Protein AF-A0A952E3Y1-F1 (afdb_monomer_lite)

Sequence (530 aa):
MKLQNKFQYIAKPAKVFMAAFIILIAVSILQGICIGIVWTYTHTNRPRAGEKPEAELSQEEKRKERITRSTKEFLPDGTIHLISRLEHISGRINQEQIYDANDNLLWEGPSDKRPYEYLSWAKQFRRYRNGFTEEQMKDTRMITIHFSRNVRVPVQSDNKTKQIWRYHPGAKYFTGYNASGDKIGYGGSTGFADSKSKVKPFDEFRLFTAWCPKDSFSPILLWQTQRRIYQINFEKQNIETIFESTDTDIEKISLHAWRDLKPGEKEYIDHNKYRPLIHCQTEDGKNHLIFRESKQQLNLSVPHPSFTATKQDTYVRSFGSDSFMPKDIKLYNKWLEERRGKPRNLWTELYKADNQGNLDLLNRYDWTAPPLSGSMATGRDPRPAVKRYLSQFSPPLYDVIMRLLGRKILTSVYAYENRGDFFYGLLQMILEIRPYSGVINRIFSALMMVYVFWHGWPRRTSWAKFIFWLVFAGLFNIAGLLTYLALNHTAVIKCPACGKRRGLAQVDCVRCRGQLPAPERGKLDLIISA

Radius of gyration: 35.06 Å; chains: 1; bounding box: 75×59×106 Å

Structure (mmCIF, N/CA/C/O backbone):
data_AF-A0A952E3Y1-F1
#
_entry.id   AF-A0A952E3Y1-F1
#
loop_
_atom_site.group_PDB
_atom_site.id
_atom_site.type_symbol
_atom_site.label_atom_id
_atom_site.label_alt_id
_atom_site.label_comp_id
_atom_site.label_asym_id
_atom_site.label_entity_id
_atom_site.label_seq_id
_atom_site.pdbx_PDB_ins_code
_atom_site.Cartn_x
_atom_site.Cartn_y
_atom_site.Cartn_z
_atom_site.occupancy
_atom_site.B_iso_or_equiv
_atom_site.auth_seq_id
_atom_site.auth_comp_id
_atom_site.auth_asym_id
_atom_site.auth_atom_id
_atom_site.pdbx_PDB_model_num
ATOM 1 N N . MET A 1 1 ? -21.173 -41.557 -64.394 1.00 32.81 1 MET A N 1
ATOM 2 C CA . MET A 1 1 ? -21.071 -40.162 -63.908 1.00 32.81 1 MET A CA 1
ATOM 3 C C . MET A 1 1 ? -19.747 -40.016 -63.149 1.00 32.81 1 MET A C 1
ATOM 5 O O . MET A 1 1 ? -19.632 -40.527 -62.045 1.00 32.81 1 MET A O 1
ATOM 9 N N . LYS A 1 2 ? -18.695 -39.473 -63.783 1.00 29.66 2 LYS A N 1
ATOM 10 C CA . LYS A 1 2 ? -17.338 -39.373 -63.200 1.00 29.66 2 LYS A CA 1
ATOM 11 C C . LYS A 1 2 ? -17.226 -38.083 -62.377 1.00 29.66 2 LYS A C 1
ATOM 13 O O . LYS A 1 2 ? -17.327 -36.996 -62.938 1.00 29.66 2 LYS A O 1
ATOM 18 N N . LEU A 1 3 ? -17.022 -38.208 -61.064 1.00 31.50 3 LEU A N 1
ATOM 19 C CA . LEU A 1 3 ? -16.707 -37.096 -60.162 1.00 31.50 3 LEU A CA 1
ATOM 20 C C . LEU A 1 3 ? -15.400 -36.428 -60.620 1.00 31.50 3 LEU A C 1
ATOM 22 O O . LEU A 1 3 ? -14.316 -36.985 -60.468 1.00 31.50 3 LEU A O 1
ATOM 26 N N . GLN A 1 4 ? -15.508 -35.242 -61.220 1.00 37.28 4 GLN A N 1
ATOM 27 C CA . GLN A 1 4 ? -14.352 -34.419 -61.564 1.00 37.28 4 GLN A CA 1
ATOM 28 C C . GLN A 1 4 ? -13.599 -34.003 -60.291 1.00 37.28 4 GLN A C 1
ATOM 30 O O . GLN A 1 4 ? -14.199 -33.541 -59.319 1.00 37.28 4 GLN A O 1
ATOM 35 N N . ASN A 1 5 ? -12.273 -34.158 -60.344 1.00 41.50 5 ASN A N 1
ATOM 36 C CA . ASN A 1 5 ? -11.249 -33.819 -59.351 1.00 41.50 5 ASN A CA 1
ATOM 37 C C . ASN A 1 5 ? -11.354 -32.381 -58.785 1.00 41.50 5 ASN A C 1
ATOM 39 O O . ASN A 1 5 ? -10.517 -31.522 -59.061 1.00 41.50 5 ASN A O 1
ATOM 43 N N . LYS A 1 6 ? -12.337 -32.104 -57.919 1.00 35.78 6 LYS A N 1
ATOM 44 C CA . LYS A 1 6 ? -12.413 -30.840 -57.158 1.00 35.78 6 LYS A CA 1
ATOM 45 C C . LYS A 1 6 ? -11.284 -30.704 -56.121 1.00 35.78 6 LYS A C 1
ATOM 47 O O . LYS A 1 6 ? -10.910 -29.588 -55.770 1.00 35.78 6 LYS A O 1
ATOM 52 N N . PHE A 1 7 ? -10.671 -31.810 -55.690 1.00 36.28 7 PHE A N 1
ATOM 53 C CA . PHE A 1 7 ? -9.596 -31.807 -54.688 1.00 36.28 7 PHE A CA 1
ATOM 54 C C . PHE A 1 7 ? -8.254 -31.243 -55.193 1.00 36.28 7 PHE A C 1
ATOM 56 O O . PHE A 1 7 ? -7.515 -30.639 -54.415 1.00 36.28 7 PHE A O 1
ATOM 63 N N . GLN A 1 8 ? -7.945 -31.340 -56.493 1.00 30.91 8 GLN A N 1
ATOM 64 C CA . GLN A 1 8 ? -6.686 -30.803 -57.041 1.00 30.91 8 GLN A CA 1
ATOM 65 C C . GLN A 1 8 ? -6.638 -29.263 -57.068 1.00 30.91 8 GLN A C 1
ATOM 67 O O . GLN A 1 8 ? -5.555 -28.684 -56.960 1.00 30.91 8 GLN A O 1
ATOM 72 N N . TYR A 1 9 ? -7.792 -28.588 -57.140 1.00 39.97 9 TYR A N 1
ATOM 73 C CA . TYR A 1 9 ? -7.872 -27.121 -57.102 1.00 39.97 9 TYR A CA 1
ATOM 74 C C . TYR A 1 9 ? -7.775 -26.539 -55.683 1.00 39.97 9 TYR A C 1
ATOM 76 O O . TYR A 1 9 ? -7.357 -25.394 -55.527 1.00 39.97 9 TYR A O 1
ATOM 84 N N . ILE A 1 10 ? -8.090 -27.329 -54.650 1.00 37.03 10 ILE A N 1
ATOM 85 C CA . ILE A 1 10 ? -8.005 -26.925 -53.235 1.00 37.03 10 ILE A CA 1
ATOM 86 C C . ILE A 1 10 ? -6.591 -27.174 -52.674 1.00 37.03 10 ILE A C 1
ATOM 88 O O . ILE A 1 10 ? -6.094 -26.397 -51.859 1.00 37.03 10 ILE A O 1
ATOM 92 N N . ALA A 1 11 ? -5.888 -28.200 -53.165 1.00 36.31 11 ALA A N 1
ATOM 93 C CA . ALA A 1 11 ? -4.574 -28.599 -52.654 1.00 36.31 11 ALA A CA 1
ATOM 94 C C . ALA A 1 11 ? -3.467 -27.542 -52.849 1.00 36.31 11 ALA A C 1
ATOM 96 O O . ALA A 1 11 ? -2.607 -27.383 -51.985 1.00 36.31 11 ALA A O 1
ATOM 97 N N . LYS A 1 12 ? -3.469 -26.794 -53.961 1.00 44.44 12 LYS A N 1
ATOM 98 C CA . LYS A 1 12 ? -2.464 -25.742 -54.220 1.00 44.44 12 LYS A CA 1
ATOM 99 C C . LYS A 1 12 ? -2.589 -24.531 -53.277 1.00 44.44 12 LYS A C 1
ATOM 101 O O . LYS A 1 12 ? -1.580 -24.183 -52.664 1.00 44.44 12 LYS A O 1
ATOM 106 N N . PRO A 1 13 ? -3.764 -23.892 -53.110 1.00 43.31 13 PRO A N 1
ATOM 107 C CA . PRO A 1 13 ? -3.919 -22.805 -52.143 1.00 43.31 13 PRO A CA 1
ATOM 108 C C . PRO A 1 13 ? -3.745 -23.280 -50.695 1.00 43.31 13 PRO A C 1
ATOM 110 O O . PRO A 1 13 ? -3.149 -22.551 -49.911 1.00 43.31 13 PRO A O 1
ATOM 113 N N . ALA A 1 14 ? -4.152 -24.511 -50.357 1.00 42.97 14 ALA A N 1
ATOM 114 C CA . ALA A 1 14 ? -3.910 -25.087 -49.032 1.00 42.97 14 ALA A CA 1
ATOM 115 C C . ALA A 1 14 ? -2.411 -25.281 -48.739 1.00 42.97 14 ALA A C 1
ATOM 117 O O . ALA A 1 14 ? -1.955 -24.927 -47.659 1.00 42.97 14 ALA A O 1
ATOM 118 N N . LYS A 1 15 ? -1.615 -25.760 -49.707 1.00 49.03 15 LYS A N 1
ATOM 119 C CA . LYS A 1 15 ? -0.151 -25.860 -49.562 1.00 49.03 15 LYS A CA 1
ATOM 120 C C . LYS A 1 15 ? 0.514 -24.493 -49.399 1.00 49.03 15 LYS A C 1
ATOM 122 O O . LYS A 1 15 ? 1.382 -24.342 -48.549 1.00 49.03 15 LYS A O 1
ATOM 127 N N . VAL A 1 16 ? 0.087 -23.494 -50.174 1.00 51.81 16 VAL A N 1
ATOM 128 C CA . VAL A 1 16 ? 0.591 -22.113 -50.048 1.00 51.81 16 VAL A CA 1
ATOM 129 C C . VAL A 1 16 ? 0.220 -21.516 -48.689 1.00 51.81 16 VAL A C 1
ATOM 131 O O . VAL A 1 16 ? 1.054 -20.873 -48.060 1.00 51.81 16 VAL A O 1
ATOM 134 N N . PHE A 1 17 ? -1.000 -21.765 -48.212 1.00 50.50 17 PHE A N 1
ATOM 135 C CA . PHE A 1 17 ? -1.455 -21.333 -46.895 1.00 50.50 17 PHE A CA 1
ATOM 136 C C . PHE A 1 17 ? -0.672 -22.015 -45.767 1.00 50.50 17 PHE A C 1
ATOM 138 O O . PHE A 1 17 ? -0.192 -21.333 -44.871 1.00 50.50 17 PHE A O 1
ATOM 145 N N . MET A 1 18 ? -0.473 -23.334 -45.841 1.00 50.41 18 MET A N 1
ATOM 146 C CA . MET A 1 18 ? 0.305 -24.091 -44.856 1.00 50.41 18 MET A CA 1
ATOM 147 C C . MET A 1 18 ? 1.773 -23.658 -44.833 1.00 50.41 18 MET A C 1
ATOM 149 O O . MET A 1 18 ? 2.326 -23.464 -43.758 1.00 50.41 18 MET A O 1
ATOM 153 N N . ALA A 1 19 ? 2.393 -23.428 -45.993 1.00 54.03 19 ALA A N 1
ATOM 154 C CA . ALA A 1 19 ? 3.759 -22.912 -46.067 1.00 54.03 19 ALA A CA 1
ATOM 155 C C . ALA A 1 19 ? 3.865 -21.497 -45.473 1.00 54.03 19 ALA A C 1
ATOM 157 O O . ALA A 1 19 ? 4.760 -21.229 -44.676 1.00 54.03 19 ALA A O 1
ATOM 158 N N . ALA A 1 20 ? 2.920 -20.606 -45.794 1.00 52.78 20 ALA A N 1
ATOM 159 C CA . ALA A 1 20 ? 2.854 -19.271 -45.201 1.00 52.78 20 ALA A CA 1
ATOM 160 C C . ALA A 1 20 ? 2.641 -19.323 -43.678 1.00 52.78 20 ALA A C 1
ATOM 162 O O . ALA A 1 20 ? 3.261 -18.559 -42.944 1.00 52.78 20 ALA A O 1
ATOM 163 N N . PHE A 1 21 ? 1.803 -20.245 -43.199 1.00 53.06 21 PHE A N 1
ATOM 164 C CA . PHE A 1 21 ? 1.538 -20.460 -41.780 1.00 53.06 21 PHE A CA 1
ATOM 165 C C . PHE A 1 21 ? 2.774 -20.987 -41.038 1.00 53.06 21 PHE A C 1
ATOM 167 O O . PHE A 1 21 ? 3.118 -20.467 -39.981 1.00 53.06 21 PHE A O 1
ATOM 174 N N . ILE A 1 22 ? 3.497 -21.948 -41.620 1.00 61.97 22 ILE A N 1
ATOM 175 C CA . ILE A 1 22 ? 4.755 -22.473 -41.068 1.00 61.97 22 ILE A CA 1
ATOM 176 C C . ILE A 1 22 ? 5.827 -21.376 -41.017 1.00 61.97 22 ILE A C 1
ATOM 178 O O . ILE A 1 22 ? 6.503 -21.238 -40.001 1.00 61.97 22 ILE A O 1
ATOM 182 N N . ILE A 1 23 ? 5.951 -20.552 -42.064 1.00 59.72 23 ILE A N 1
ATOM 183 C CA . ILE A 1 23 ? 6.886 -19.416 -42.081 1.00 59.72 23 ILE A CA 1
ATOM 184 C C . ILE A 1 23 ? 6.504 -18.382 -41.013 1.00 59.72 23 ILE A C 1
ATOM 186 O O . ILE A 1 23 ? 7.373 -17.902 -40.290 1.00 59.72 23 ILE A O 1
ATOM 190 N N . LEU A 1 24 ? 5.214 -18.073 -40.854 1.00 55.72 24 LEU A N 1
ATOM 191 C CA . LEU A 1 24 ? 4.720 -17.191 -39.790 1.00 55.72 24 LEU A CA 1
ATOM 192 C C . LEU A 1 24 ? 5.044 -17.734 -38.392 1.00 55.72 24 LEU A C 1
ATOM 194 O O . LEU A 1 24 ? 5.486 -16.969 -37.533 1.00 55.72 24 LEU A O 1
ATOM 198 N N . ILE A 1 25 ? 4.880 -19.041 -38.169 1.00 59.97 25 ILE A N 1
ATOM 199 C CA . ILE A 1 25 ? 5.265 -19.700 -36.913 1.00 59.97 25 ILE A CA 1
ATOM 200 C C . ILE A 1 25 ? 6.778 -19.601 -36.700 1.00 59.97 25 ILE A C 1
ATOM 202 O O . ILE A 1 25 ? 7.209 -19.188 -35.627 1.00 59.97 25 ILE A O 1
ATOM 206 N N . ALA A 1 26 ? 7.587 -19.910 -37.715 1.00 59.50 26 ALA A N 1
ATOM 207 C CA . ALA A 1 26 ? 9.044 -19.860 -37.622 1.00 59.50 26 ALA A CA 1
ATOM 208 C C . ALA A 1 26 ? 9.554 -18.444 -37.304 1.00 59.50 26 ALA A C 1
ATOM 210 O O . ALA A 1 26 ? 10.384 -18.278 -36.414 1.00 59.50 26 ALA A O 1
ATOM 211 N N . VAL A 1 27 ? 9.006 -17.416 -37.961 1.00 59.88 27 VAL A N 1
ATOM 212 C CA . VAL A 1 27 ? 9.311 -16.004 -37.671 1.00 59.88 27 VAL A CA 1
ATOM 213 C C . VAL A 1 27 ? 8.878 -15.626 -36.252 1.00 59.88 27 VAL A C 1
ATOM 215 O O . VAL A 1 27 ? 9.610 -14.923 -35.556 1.00 59.88 27 VAL A O 1
ATOM 218 N N . SER A 1 28 ? 7.731 -16.125 -35.785 1.00 52.94 28 SER A N 1
ATOM 219 C CA . SER A 1 28 ? 7.245 -15.874 -34.422 1.00 52.94 28 SER A CA 1
ATOM 220 C C . SER A 1 28 ? 8.150 -16.510 -33.362 1.00 52.94 28 SER A C 1
ATOM 222 O O . SER A 1 28 ? 8.458 -15.865 -32.360 1.00 52.94 28 SER A O 1
ATOM 224 N N . ILE A 1 29 ? 8.628 -17.735 -33.602 1.00 58.44 29 ILE A N 1
ATOM 225 C CA . ILE A 1 29 ? 9.576 -18.439 -32.727 1.00 58.44 29 ILE A CA 1
ATOM 226 C C . ILE A 1 29 ? 10.927 -17.719 -32.715 1.00 58.44 29 ILE A C 1
ATOM 228 O O . ILE A 1 29 ? 11.433 -17.414 -31.639 1.00 58.44 29 ILE A O 1
ATOM 232 N N . LEU A 1 30 ? 11.486 -17.385 -33.883 1.00 56.06 30 LEU A N 1
ATOM 233 C CA . LEU A 1 30 ? 12.742 -16.631 -33.996 1.00 56.06 30 LEU A CA 1
ATOM 234 C C . LEU A 1 30 ? 12.661 -15.287 -33.275 1.00 56.06 30 LEU A C 1
ATOM 236 O O . LEU A 1 30 ? 13.584 -14.916 -32.559 1.00 56.06 30 LEU A O 1
ATOM 240 N N . GLN A 1 31 ? 11.539 -14.581 -33.395 1.00 55.44 31 GLN A N 1
ATOM 241 C CA . GLN A 1 31 ? 11.333 -13.335 -32.671 1.00 55.44 31 GLN A CA 1
ATOM 242 C C . GLN A 1 31 ? 11.194 -13.560 -31.162 1.00 55.44 31 GLN A C 1
ATOM 244 O O . GLN A 1 31 ? 11.751 -12.780 -30.394 1.00 55.44 31 GLN A O 1
ATOM 249 N N . GLY A 1 32 ? 10.511 -14.621 -30.725 1.00 49.38 32 GLY A N 1
ATOM 250 C CA . GLY A 1 32 ? 10.468 -15.031 -29.320 1.00 49.38 32 GLY A CA 1
ATOM 251 C C . GLY A 1 32 ? 11.861 -15.331 -28.764 1.00 49.38 32 GLY A C 1
ATOM 252 O O . GLY A 1 32 ? 12.193 -14.871 -27.676 1.00 49.38 32 GLY A O 1
ATOM 253 N N . ILE A 1 33 ? 12.708 -16.005 -29.545 1.00 54.97 33 ILE A N 1
ATOM 254 C CA . ILE A 1 33 ? 14.114 -16.269 -29.217 1.00 54.97 33 ILE A CA 1
ATOM 255 C C . ILE A 1 33 ? 14.912 -14.964 -29.177 1.00 54.97 33 ILE A C 1
ATOM 257 O O . ILE A 1 33 ? 15.629 -14.743 -28.214 1.00 54.97 33 ILE A O 1
ATOM 261 N N . CYS A 1 34 ? 14.768 -14.058 -30.148 1.00 51.66 34 CYS A N 1
ATOM 262 C CA . CYS A 1 34 ? 15.444 -12.758 -30.123 1.00 51.66 34 CYS A CA 1
ATOM 263 C C . CYS A 1 34 ? 14.997 -11.897 -28.935 1.00 51.66 34 CYS A C 1
ATOM 265 O O . CYS A 1 34 ? 15.836 -11.270 -28.297 1.00 51.66 34 CYS A O 1
ATOM 267 N N . ILE A 1 35 ? 13.702 -11.876 -28.602 1.00 51.56 35 ILE A N 1
ATOM 268 C CA . ILE A 1 35 ? 13.178 -11.204 -27.403 1.00 51.56 35 ILE A CA 1
ATOM 269 C C . ILE A 1 35 ? 13.738 -11.869 -26.150 1.00 51.56 35 ILE A C 1
ATOM 271 O O . ILE A 1 35 ? 14.135 -11.157 -25.236 1.00 51.56 35 ILE A O 1
ATOM 275 N N . GLY A 1 36 ? 13.802 -13.201 -26.125 1.00 43.88 36 GLY A N 1
ATOM 276 C CA . GLY A 1 36 ? 14.427 -13.990 -25.072 1.00 43.88 36 GLY A CA 1
ATOM 277 C C . GLY A 1 36 ? 15.885 -13.596 -24.889 1.00 43.88 36 GLY A C 1
ATOM 278 O O . GLY A 1 36 ? 16.229 -13.111 -23.829 1.00 43.88 36 GLY A O 1
ATOM 279 N N . ILE A 1 37 ? 16.708 -13.670 -25.935 1.00 51.84 37 ILE A N 1
ATOM 280 C CA . ILE A 1 37 ? 18.127 -13.289 -25.933 1.00 51.84 37 ILE A CA 1
ATOM 281 C C . ILE A 1 37 ? 18.306 -11.829 -25.524 1.00 51.84 37 ILE A C 1
ATOM 283 O O . ILE A 1 37 ? 19.145 -11.549 -24.679 1.00 51.84 37 ILE A O 1
ATOM 287 N N . VAL A 1 38 ? 17.519 -10.893 -26.066 1.00 49.69 38 VAL A N 1
ATOM 288 C CA . VAL A 1 38 ? 17.565 -9.478 -25.664 1.00 49.69 38 VAL A CA 1
ATOM 289 C C . VAL A 1 38 ? 17.161 -9.332 -24.206 1.00 49.69 38 VAL A C 1
ATOM 291 O O . VAL A 1 38 ? 17.792 -8.569 -23.487 1.00 49.69 38 VAL A O 1
ATOM 294 N N . TRP A 1 39 ? 16.149 -10.050 -23.729 1.00 43.59 39 TRP A N 1
ATOM 295 C CA . TRP A 1 39 ? 15.737 -10.025 -22.331 1.00 43.59 39 TRP A CA 1
ATOM 296 C C . TRP A 1 39 ? 16.818 -10.612 -21.427 1.00 43.59 39 TRP A C 1
ATOM 298 O O . TRP A 1 39 ? 17.201 -9.963 -20.469 1.00 43.59 39 TRP A O 1
ATOM 308 N N . THR A 1 40 ? 17.405 -11.750 -21.772 1.00 43.97 40 THR A N 1
ATOM 309 C CA . THR A 1 40 ? 18.528 -12.369 -21.066 1.00 43.97 40 THR A CA 1
ATOM 310 C C . THR A 1 40 ? 19.754 -11.434 -21.078 1.00 43.97 40 THR A C 1
ATOM 312 O O . THR A 1 40 ? 20.343 -11.142 -20.040 1.00 43.97 40 THR A O 1
ATOM 315 N N . TYR A 1 41 ? 20.098 -10.807 -22.201 1.00 44.16 41 TYR A N 1
ATOM 316 C CA . TYR A 1 41 ? 21.191 -9.828 -22.237 1.00 44.16 41 TYR A CA 1
ATOM 317 C C . TYR A 1 41 ? 20.873 -8.533 -21.475 1.00 44.16 41 TYR A C 1
ATOM 319 O O . TYR A 1 41 ? 21.760 -7.936 -20.874 1.00 44.16 41 TYR A O 1
ATOM 327 N N . THR A 1 42 ? 19.611 -8.099 -21.452 1.00 43.84 42 THR A N 1
ATOM 328 C CA . THR A 1 42 ? 19.187 -6.862 -20.773 1.00 43.84 42 THR A CA 1
ATOM 329 C C . THR A 1 42 ? 18.713 -7.060 -19.332 1.00 43.84 42 THR A C 1
ATOM 331 O O . THR A 1 42 ? 18.502 -6.062 -18.654 1.00 43.84 42 THR A O 1
ATOM 334 N N . HIS A 1 43 ? 18.508 -8.281 -18.842 1.00 39.12 43 HIS A N 1
ATOM 335 C CA . HIS A 1 43 ? 18.096 -8.570 -17.459 1.00 39.12 43 HIS A CA 1
ATOM 336 C C . HIS A 1 43 ? 19.090 -9.468 -16.725 1.00 39.12 43 HIS A C 1
ATOM 338 O O . HIS A 1 43 ? 19.393 -9.166 -15.579 1.00 39.12 43 HIS A O 1
ATOM 344 N N . THR A 1 44 ? 19.618 -10.525 -17.351 1.00 36.97 44 THR A N 1
ATOM 345 C CA . THR A 1 44 ? 20.605 -11.418 -16.706 1.00 36.97 44 THR A CA 1
ATOM 346 C C . THR A 1 44 ? 22.055 -10.958 -16.877 1.00 36.97 44 THR A C 1
ATOM 348 O O . THR A 1 44 ? 22.848 -11.213 -15.985 1.00 36.97 44 THR A O 1
ATOM 351 N N . ASN A 1 45 ? 22.393 -10.206 -17.937 1.00 34.81 45 ASN A N 1
ATOM 352 C CA . ASN A 1 45 ? 23.736 -9.624 -18.139 1.00 34.81 45 ASN A CA 1
ATOM 353 C C . ASN A 1 45 ? 23.792 -8.102 -17.946 1.00 34.81 45 ASN A C 1
ATOM 355 O O . ASN A 1 45 ? 24.720 -7.455 -18.425 1.00 34.81 45 ASN A O 1
ATOM 359 N N . ARG A 1 46 ? 22.823 -7.498 -17.247 1.00 35.81 46 ARG A N 1
ATOM 360 C CA . ARG A 1 46 ? 23.031 -6.148 -16.717 1.00 35.81 46 ARG A CA 1
ATOM 361 C C . ARG A 1 46 ? 23.811 -6.274 -15.403 1.00 35.81 46 ARG A C 1
ATOM 363 O O . ARG A 1 46 ? 23.166 -6.535 -14.388 1.00 35.81 46 ARG A O 1
ATOM 370 N N . PRO A 1 47 ? 25.122 -5.955 -15.338 1.00 36.09 47 PRO A N 1
ATOM 371 C CA . PRO A 1 47 ? 25.530 -5.148 -14.199 1.00 36.09 47 PRO A CA 1
ATOM 372 C C . PRO A 1 47 ? 24.583 -3.944 -14.220 1.00 36.09 47 PRO A C 1
ATOM 374 O O . PRO A 1 47 ? 24.333 -3.373 -15.291 1.00 36.09 47 PRO A O 1
ATOM 377 N N . ARG A 1 48 ? 23.920 -3.635 -13.100 1.00 42.41 48 ARG A N 1
ATOM 378 C CA . ARG A 1 48 ? 23.040 -2.460 -13.020 1.00 42.41 48 ARG A CA 1
ATOM 379 C C . ARG A 1 48 ? 23.816 -1.295 -13.628 1.00 42.41 48 ARG A C 1
ATOM 381 O O . ARG A 1 48 ? 24.877 -0.969 -13.128 1.00 42.41 48 ARG A O 1
ATOM 388 N N . ALA A 1 49 ? 23.367 -0.751 -14.760 1.00 33.41 49 ALA A N 1
ATOM 389 C CA . ALA A 1 49 ? 24.187 0.164 -15.553 1.00 33.41 49 ALA A CA 1
ATOM 390 C C . ALA A 1 49 ? 24.658 1.352 -14.687 1.00 33.41 49 ALA A C 1
ATOM 392 O O . ALA A 1 49 ? 23.837 2.197 -14.317 1.00 33.41 49 ALA A O 1
ATOM 393 N N . GLY A 1 50 ? 25.952 1.366 -14.344 1.00 41.00 50 GLY A N 1
ATOM 394 C CA . GLY A 1 50 ? 26.585 2.313 -13.418 1.00 41.00 50 GLY A CA 1
ATOM 395 C C . GLY A 1 50 ? 27.121 1.718 -12.104 1.00 41.00 50 GLY A C 1
ATOM 396 O O . GLY A 1 50 ? 27.861 2.406 -11.413 1.00 41.00 50 GLY A O 1
ATOM 397 N N . GLU A 1 51 ? 26.802 0.470 -11.756 1.00 40.41 51 GLU A N 1
ATOM 398 C CA . GLU A 1 51 ? 27.500 -0.262 -10.696 1.00 40.41 51 GLU A CA 1
ATOM 399 C C . GLU A 1 51 ? 28.804 -0.793 -11.284 1.00 40.41 51 GLU A C 1
ATOM 401 O O . GLU A 1 51 ? 28.810 -1.744 -12.071 1.00 40.41 51 GLU A O 1
ATOM 406 N N . LYS A 1 52 ? 29.917 -0.150 -10.917 1.00 42.91 52 LY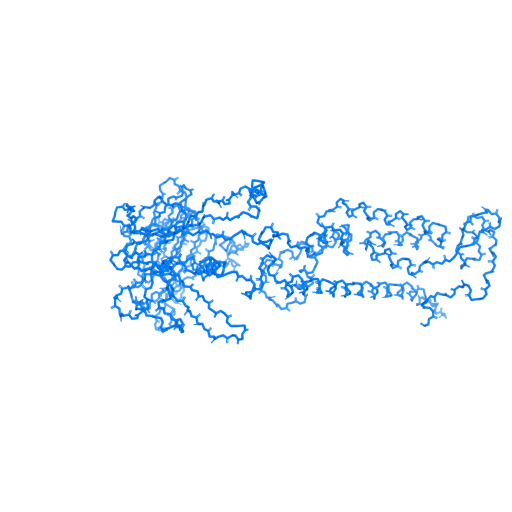S A N 1
ATOM 407 C CA . LYS A 1 52 ? 31.210 -0.830 -10.928 1.00 42.91 52 LYS A CA 1
ATOM 408 C C . LYS A 1 52 ? 31.030 -2.162 -10.178 1.00 42.91 52 LYS A C 1
ATOM 410 O O . LYS A 1 52 ? 30.307 -2.168 -9.175 1.00 42.91 52 LYS A O 1
ATOM 415 N N . PRO A 1 53 ? 31.630 -3.279 -10.628 1.00 48.84 53 PRO A N 1
ATOM 416 C CA . PRO A 1 53 ? 31.705 -4.493 -9.822 1.00 48.84 53 PRO A CA 1
ATOM 417 C C . PRO A 1 53 ? 32.073 -4.116 -8.385 1.00 48.84 53 PRO A C 1
ATOM 419 O O . PRO A 1 53 ? 32.889 -3.222 -8.186 1.00 48.84 53 PRO A O 1
ATOM 422 N N . GLU A 1 54 ? 31.511 -4.774 -7.374 1.00 49.69 54 GLU A N 1
ATOM 423 C CA . GLU A 1 54 ? 31.798 -4.459 -5.963 1.00 49.69 54 GLU A CA 1
ATOM 424 C C . GLU A 1 54 ? 33.315 -4.494 -5.651 1.00 49.69 54 GLU A C 1
ATOM 426 O O . GLU A 1 54 ? 33.788 -3.878 -4.702 1.00 49.69 54 GLU A O 1
ATOM 431 N N . ALA A 1 55 ? 34.112 -5.152 -6.497 1.00 51.81 55 ALA A N 1
ATOM 432 C CA . ALA A 1 55 ? 35.573 -5.135 -6.484 1.00 51.81 55 ALA A CA 1
ATOM 433 C C . ALA A 1 55 ? 36.229 -3.785 -6.875 1.00 51.81 55 ALA A C 1
ATOM 435 O O . ALA A 1 55 ? 37.343 -3.515 -6.443 1.00 51.81 55 ALA A O 1
ATOM 436 N N . GLU A 1 56 ? 35.557 -2.930 -7.648 1.00 58.41 56 GLU A N 1
ATOM 437 C CA . GLU A 1 56 ? 36.078 -1.680 -8.233 1.00 58.41 56 GLU A CA 1
ATOM 438 C C . GLU A 1 56 ? 35.584 -0.398 -7.528 1.00 58.41 56 GLU A C 1
ATOM 440 O O . GLU A 1 56 ? 36.003 0.712 -7.873 1.00 58.41 56 GLU A O 1
ATOM 445 N N . LEU A 1 57 ? 34.680 -0.523 -6.552 1.00 64.06 57 LEU A N 1
ATOM 446 C CA . LEU A 1 57 ? 34.209 0.611 -5.755 1.00 64.06 57 LEU A CA 1
ATOM 447 C C . LEU A 1 57 ? 35.262 1.012 -4.717 1.00 64.06 57 LEU A C 1
ATOM 449 O O . LEU A 1 57 ? 35.802 0.158 -4.005 1.00 64.06 57 LEU A O 1
ATOM 453 N N . SER A 1 58 ? 35.509 2.316 -4.576 1.00 78.62 58 SER A N 1
ATOM 454 C CA . SER A 1 58 ? 36.308 2.827 -3.458 1.00 78.62 58 SER A CA 1
ATOM 455 C C . SER A 1 58 ? 35.637 2.481 -2.121 1.00 78.62 58 SER A C 1
ATOM 457 O O . SER A 1 58 ? 34.428 2.238 -2.056 1.00 78.62 58 SER A O 1
ATOM 459 N N . GLN A 1 59 ? 36.392 2.472 -1.019 1.00 81.50 59 GLN A N 1
ATOM 460 C CA . GLN A 1 59 ? 35.807 2.228 0.309 1.00 81.50 59 GLN A CA 1
ATOM 461 C C . GLN A 1 59 ? 34.687 3.228 0.642 1.00 81.50 59 GLN A C 1
ATOM 463 O O . GLN A 1 59 ? 33.680 2.856 1.243 1.00 81.50 59 GLN A O 1
ATOM 468 N N . GLU A 1 60 ? 34.823 4.479 0.198 1.00 82.25 60 GLU A N 1
ATOM 469 C CA . GLU A 1 60 ? 33.807 5.513 0.384 1.00 82.25 60 GLU A CA 1
ATOM 470 C C . GLU A 1 60 ? 32.555 5.263 -0.475 1.00 82.25 60 GLU A C 1
ATOM 472 O O . GLU A 1 60 ? 31.432 5.455 -0.008 1.00 82.25 60 GLU A O 1
ATOM 477 N N . GLU A 1 61 ? 32.722 4.787 -1.713 1.00 79.19 61 GLU A N 1
ATOM 478 C CA . GLU A 1 61 ? 31.605 4.405 -2.585 1.00 79.19 61 GLU A CA 1
ATOM 479 C C . GLU A 1 61 ? 30.837 3.208 -2.002 1.00 79.19 61 GLU A C 1
ATOM 481 O O . GLU A 1 61 ? 29.610 3.266 -1.896 1.00 79.19 61 GLU A O 1
ATOM 486 N N . LYS A 1 62 ? 31.549 2.177 -1.519 1.00 78.56 62 LYS A N 1
ATOM 487 C CA . LYS A 1 62 ? 30.953 1.024 -0.815 1.00 78.56 62 LYS A CA 1
ATOM 488 C C . LYS A 1 62 ? 30.172 1.455 0.418 1.00 78.56 62 LYS A C 1
ATOM 490 O O . LYS A 1 62 ? 29.056 0.989 0.646 1.00 78.56 62 LYS A O 1
ATOM 495 N N . ARG A 1 63 ? 30.742 2.375 1.202 1.00 84.19 63 ARG A N 1
ATOM 496 C CA . ARG A 1 63 ? 30.090 2.966 2.374 1.00 84.19 63 ARG A CA 1
ATOM 497 C C . ARG A 1 63 ? 28.790 3.677 1.993 1.00 84.19 63 ARG A C 1
ATOM 499 O O . ARG A 1 63 ? 27.740 3.358 2.546 1.00 84.19 63 ARG A O 1
ATOM 506 N N . LYS A 1 64 ? 28.823 4.592 1.019 1.00 84.06 64 LYS A N 1
ATOM 507 C CA . LYS A 1 64 ? 27.628 5.327 0.555 1.00 84.06 64 LYS A CA 1
ATOM 508 C C . LYS A 1 64 ? 26.555 4.392 0.006 1.00 84.06 64 LYS A C 1
ATOM 510 O O . LYS A 1 64 ? 25.363 4.598 0.254 1.00 84.06 64 LYS A O 1
ATOM 515 N N . GLU A 1 65 ? 26.958 3.359 -0.723 1.00 80.06 65 GLU A N 1
ATOM 516 C CA . GLU A 1 65 ? 26.042 2.365 -1.263 1.00 80.06 65 GLU A CA 1
ATOM 517 C C . GLU A 1 65 ? 25.396 1.516 -0.165 1.00 80.06 65 GLU A C 1
ATOM 519 O O . GLU A 1 65 ? 24.169 1.374 -0.159 1.00 80.06 65 GLU A O 1
ATOM 524 N N . ARG A 1 66 ? 26.176 1.035 0.812 1.00 84.06 66 ARG A N 1
ATOM 525 C CA . ARG A 1 66 ? 25.646 0.337 1.990 1.00 84.06 66 ARG A CA 1
ATOM 526 C C . ARG A 1 66 ? 24.659 1.216 2.744 1.00 84.06 66 ARG A C 1
ATOM 528 O O . ARG A 1 66 ? 23.533 0.777 2.973 1.00 84.06 66 ARG A O 1
ATOM 535 N N . ILE A 1 67 ? 25.033 2.451 3.090 1.00 88.12 67 ILE A N 1
ATOM 536 C CA . ILE A 1 67 ? 24.144 3.391 3.794 1.00 88.12 67 ILE A CA 1
ATOM 537 C C . ILE A 1 67 ? 22.858 3.580 2.991 1.00 88.12 67 ILE A C 1
ATOM 539 O O . ILE A 1 67 ? 21.763 3.502 3.543 1.00 88.12 67 ILE A O 1
ATOM 543 N N . THR A 1 68 ? 22.952 3.758 1.672 1.00 85.19 68 THR A N 1
ATOM 544 C CA . THR A 1 68 ? 21.783 3.943 0.801 1.00 85.19 68 THR A CA 1
ATOM 545 C C . THR A 1 68 ? 20.863 2.722 0.800 1.00 85.19 68 THR A C 1
ATOM 547 O O . THR A 1 68 ? 19.650 2.888 0.943 1.00 85.19 68 THR A O 1
ATOM 550 N N . ARG A 1 69 ? 21.422 1.515 0.668 1.00 81.44 69 ARG A N 1
ATOM 551 C CA . ARG A 1 69 ? 20.679 0.245 0.605 1.00 81.44 69 ARG A CA 1
ATOM 552 C C . ARG A 1 69 ? 20.164 -0.226 1.966 1.00 81.44 69 ARG A C 1
ATOM 554 O O . ARG A 1 69 ? 19.197 -0.981 2.015 1.00 81.44 69 ARG A O 1
ATOM 561 N N . SER A 1 70 ? 20.778 0.230 3.054 1.00 86.44 70 SER A N 1
ATOM 562 C CA . SER A 1 70 ? 20.376 -0.135 4.409 1.00 86.44 70 SER A CA 1
ATOM 563 C C . SER A 1 70 ? 18.987 0.402 4.736 1.00 86.44 70 SER A C 1
ATOM 565 O O . SER A 1 70 ? 18.624 1.531 4.378 1.00 86.44 70 SER A O 1
ATOM 567 N N . THR A 1 71 ? 18.215 -0.401 5.461 1.00 89.19 71 THR A N 1
ATOM 568 C CA . THR A 1 71 ? 16.976 0.059 6.087 1.00 89.19 71 THR A CA 1
ATOM 569 C C . THR A 1 71 ? 17.346 0.924 7.283 1.00 89.19 71 THR A C 1
ATOM 571 O O . THR A 1 71 ? 18.189 0.542 8.085 1.00 89.19 71 THR A O 1
ATOM 574 N N . LYS A 1 72 ? 16.727 2.097 7.391 1.00 92.00 72 LYS A N 1
ATOM 575 C CA . LYS A 1 72 ? 16.916 3.001 8.525 1.00 92.00 72 LYS A CA 1
ATOM 576 C C . LYS A 1 72 ? 15.850 2.659 9.548 1.00 92.00 72 LYS A C 1
ATOM 578 O O . LYS A 1 72 ? 14.674 2.889 9.257 1.00 92.00 72 LYS A O 1
ATOM 583 N N . GLU A 1 73 ? 16.233 2.063 10.666 1.00 91.12 73 GLU A N 1
ATOM 584 C CA . GLU A 1 73 ? 15.309 1.710 11.743 1.00 91.12 73 GLU A CA 1
ATOM 585 C C . GLU A 1 73 ? 15.642 2.497 13.004 1.00 91.12 73 GLU A C 1
ATOM 587 O O . GLU A 1 73 ? 16.804 2.797 13.268 1.00 91.12 73 GLU A O 1
ATOM 592 N N . PHE A 1 74 ? 14.608 2.829 13.772 1.00 91.50 74 PHE A N 1
ATOM 593 C CA . PHE A 1 74 ? 14.752 3.597 15.001 1.00 91.50 74 PHE A CA 1
ATOM 594 C C . PHE A 1 74 ? 14.407 2.760 16.226 1.00 91.50 74 PHE A C 1
ATOM 596 O O . PHE A 1 74 ? 13.499 1.925 16.184 1.00 91.50 74 PHE A O 1
ATOM 603 N N . LEU A 1 75 ? 15.115 3.020 17.315 1.00 90.81 75 LEU A N 1
ATOM 604 C CA . LEU A 1 75 ? 14.753 2.607 18.660 1.00 90.81 75 LEU A CA 1
ATOM 605 C C . LEU A 1 75 ? 13.807 3.648 19.302 1.00 90.81 75 LEU A C 1
ATOM 607 O O . LEU A 1 75 ? 13.717 4.782 18.818 1.00 90.81 75 LEU A O 1
ATOM 611 N N . PRO A 1 76 ? 13.066 3.285 20.367 1.00 87.00 76 PRO A N 1
ATOM 612 C CA . PRO A 1 76 ? 12.130 4.200 21.035 1.00 87.00 76 PRO A CA 1
ATOM 613 C C . PRO A 1 76 ? 12.758 5.475 21.624 1.00 87.00 76 PRO A C 1
ATOM 615 O O . PRO A 1 76 ? 12.062 6.474 21.799 1.00 87.00 76 PRO A O 1
ATOM 618 N N . ASP A 1 77 ? 14.056 5.446 21.924 1.00 89.62 77 ASP A N 1
ATOM 619 C CA . ASP A 1 77 ? 14.851 6.567 22.439 1.00 89.62 77 ASP A CA 1
ATOM 620 C C . ASP A 1 77 ? 15.295 7.546 21.338 1.00 89.62 77 ASP A C 1
ATOM 622 O O . ASP A 1 77 ? 15.874 8.586 21.634 1.00 89.62 77 ASP A O 1
ATOM 626 N N . GLY A 1 78 ? 15.019 7.239 20.066 1.00 90.62 78 GLY A N 1
ATOM 627 C CA . GLY A 1 78 ? 15.464 8.046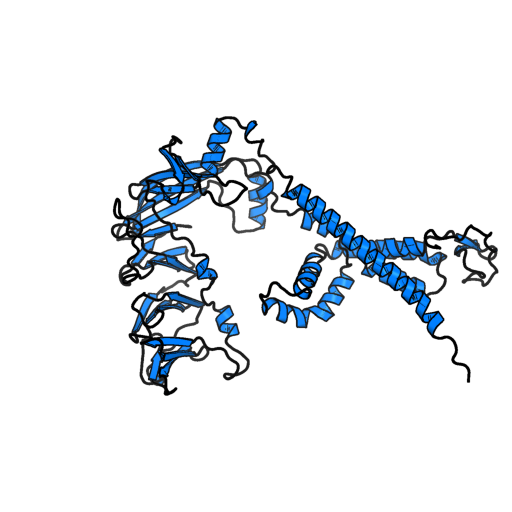 18.934 1.00 90.62 78 GLY A CA 1
ATOM 628 C C . GLY A 1 78 ? 16.764 7.565 18.289 1.00 90.62 78 GLY A C 1
ATOM 629 O O . GLY A 1 78 ? 17.136 8.082 17.233 1.00 90.62 78 GLY A O 1
ATOM 630 N N . THR A 1 79 ? 17.442 6.562 18.853 1.00 94.25 79 THR A N 1
ATOM 631 C CA . THR A 1 79 ? 18.665 6.002 18.268 1.00 94.25 79 THR A CA 1
ATOM 632 C C . THR A 1 79 ? 18.364 5.373 16.908 1.00 94.25 79 THR A C 1
ATOM 634 O O . THR A 1 79 ? 17.397 4.623 16.754 1.00 94.25 79 THR A O 1
ATOM 637 N N . ILE A 1 80 ? 19.190 5.673 15.902 1.00 94.38 80 ILE A N 1
ATOM 638 C CA . ILE A 1 80 ? 19.049 5.135 14.547 1.00 94.38 80 ILE A CA 1
ATOM 639 C C . ILE A 1 80 ? 20.094 4.055 14.278 1.00 94.38 80 ILE A C 1
ATOM 641 O O . ILE A 1 80 ? 21.288 4.267 14.484 1.00 94.38 80 ILE A O 1
ATOM 645 N N . HIS A 1 81 ? 19.640 2.921 13.747 1.00 95.12 81 HIS A N 1
ATOM 646 C CA . HIS A 1 81 ? 20.509 1.886 13.204 1.00 95.12 81 HIS A CA 1
ATOM 647 C C . HIS A 1 81 ? 20.277 1.703 11.700 1.00 95.12 81 HIS A C 1
ATOM 649 O O . HIS A 1 81 ? 19.149 1.770 11.195 1.00 95.12 81 HIS A O 1
ATOM 655 N N . LEU A 1 82 ? 21.362 1.427 10.982 1.00 94.06 82 LEU A N 1
ATOM 656 C CA . LEU A 1 82 ? 21.364 1.095 9.564 1.00 94.06 82 LEU A CA 1
ATOM 657 C C . LEU A 1 82 ? 21.443 -0.426 9.425 1.00 94.06 82 LEU A C 1
ATOM 659 O O . LEU A 1 82 ? 22.449 -1.039 9.771 1.00 94.06 82 LEU A O 1
ATOM 663 N N . ILE A 1 83 ? 20.372 -1.043 8.931 1.00 90.12 83 ILE A N 1
ATOM 664 C CA . ILE A 1 83 ? 20.282 -2.496 8.772 1.00 90.12 83 ILE A CA 1
ATOM 665 C C . ILE A 1 83 ? 20.526 -2.863 7.311 1.00 90.12 83 ILE A C 1
ATOM 667 O O . ILE A 1 83 ? 19.680 -2.607 6.446 1.00 90.12 83 ILE A O 1
ATOM 671 N N . SER A 1 84 ? 21.663 -3.495 7.045 1.00 87.69 84 SER A N 1
ATOM 672 C CA . SER A 1 84 ? 21.994 -4.092 5.753 1.00 87.69 84 SER A CA 1
ATOM 673 C C . SER A 1 84 ? 21.580 -5.563 5.748 1.00 87.69 84 SER A C 1
ATOM 675 O O . SER A 1 84 ? 21.929 -6.313 6.657 1.00 87.69 84 SER A O 1
ATOM 677 N N . ARG A 1 85 ? 20.824 -5.986 4.731 1.00 81.81 85 ARG A N 1
ATOM 678 C CA . ARG A 1 85 ? 20.437 -7.391 4.538 1.00 81.81 85 ARG A CA 1
ATOM 679 C C . ARG A 1 85 ? 21.342 -8.033 3.505 1.00 81.81 85 ARG A C 1
ATOM 681 O O . ARG A 1 85 ? 21.427 -7.542 2.381 1.00 81.81 85 ARG A O 1
ATOM 688 N N . LEU A 1 86 ? 21.965 -9.143 3.880 1.00 70.75 86 LEU A N 1
ATOM 689 C CA . LEU A 1 86 ? 22.790 -9.941 2.986 1.00 70.75 86 LEU A CA 1
ATOM 690 C C . LEU A 1 86 ? 21.893 -11.001 2.334 1.00 70.75 86 LEU A C 1
ATOM 692 O O . LEU A 1 86 ? 21.546 -12.008 2.948 1.00 70.75 86 LEU A O 1
ATOM 696 N N . GLU A 1 87 ? 21.456 -10.754 1.098 1.00 57.28 87 GLU A N 1
ATOM 697 C CA . GLU A 1 87 ? 20.727 -11.755 0.311 1.00 57.28 87 GLU A CA 1
ATOM 698 C C . GLU A 1 87 ? 21.727 -12.710 -0.358 1.00 57.28 87 GLU A C 1
ATOM 700 O O . GLU A 1 87 ? 22.374 -12.355 -1.342 1.00 57.28 87 GLU A O 1
ATOM 705 N N . HIS A 1 88 ? 21.842 -13.944 0.141 1.00 48.75 88 HIS A N 1
ATOM 706 C CA . HIS A 1 88 ? 22.543 -15.004 -0.587 1.00 48.75 88 HIS A CA 1
ATOM 707 C C . HIS A 1 88 ? 21.645 -15.591 -1.690 1.00 48.75 88 HIS A C 1
ATOM 709 O O . HIS A 1 88 ? 20.517 -16.022 -1.438 1.00 48.75 88 HIS A O 1
ATOM 715 N N . ILE A 1 89 ? 22.188 -15.659 -2.912 1.00 44.88 89 ILE A N 1
ATOM 716 C CA . ILE A 1 89 ? 21.539 -16.103 -4.165 1.00 44.88 89 ILE A CA 1
ATOM 717 C C . ILE A 1 89 ? 20.933 -17.525 -4.072 1.00 44.88 89 ILE A C 1
ATOM 719 O O . ILE A 1 89 ? 20.084 -17.894 -4.878 1.00 44.88 89 ILE A O 1
ATOM 723 N N . SER A 1 90 ? 21.300 -18.318 -3.063 1.00 46.09 90 SER A N 1
ATOM 724 C CA . SER A 1 90 ? 20.893 -19.719 -2.889 1.00 46.09 90 SER A CA 1
ATOM 725 C C . SER A 1 90 ? 19.839 -19.976 -1.802 1.00 46.09 90 SER A C 1
ATOM 727 O O . SER A 1 90 ? 19.632 -21.124 -1.426 1.00 46.09 90 SER A O 1
ATOM 729 N N . GLY A 1 91 ? 19.118 -18.948 -1.343 1.00 46.66 91 GLY A N 1
ATOM 730 C CA . GLY A 1 91 ? 17.859 -19.120 -0.613 1.00 46.66 91 GLY A CA 1
ATOM 731 C C . GLY A 1 91 ? 17.995 -19.529 0.861 1.00 46.66 91 GLY A C 1
ATOM 732 O O . GLY A 1 91 ? 18.409 -20.628 1.203 1.00 46.66 91 GLY A O 1
ATOM 733 N N . ARG A 1 92 ? 17.472 -18.651 1.726 1.00 50.41 92 ARG A N 1
ATOM 734 C CA . ARG A 1 92 ? 17.130 -18.874 3.148 1.00 50.41 92 ARG A CA 1
ATOM 735 C C . ARG A 1 92 ? 18.263 -18.885 4.177 1.00 50.41 92 ARG A C 1
ATOM 737 O O . ARG A 1 92 ? 18.211 -19.649 5.136 1.00 50.41 92 ARG A O 1
ATOM 744 N N . ILE A 1 93 ? 19.168 -17.917 4.100 1.00 53.09 93 ILE A N 1
ATOM 745 C CA . ILE A 1 93 ? 19.779 -17.374 5.319 1.00 53.09 93 ILE A CA 1
ATOM 746 C C . ILE A 1 93 ? 19.549 -15.861 5.303 1.00 53.09 93 ILE A C 1
ATOM 748 O O . ILE A 1 93 ? 20.095 -15.161 4.459 1.00 53.09 93 ILE A O 1
ATOM 752 N N . ASN A 1 94 ? 18.689 -15.369 6.201 1.00 66.44 94 ASN A N 1
ATOM 753 C CA . ASN A 1 94 ? 18.477 -13.935 6.413 1.00 66.44 94 ASN A CA 1
ATOM 754 C C . ASN A 1 94 ? 19.557 -13.441 7.382 1.00 66.44 94 ASN A C 1
ATOM 756 O O . ASN A 1 94 ? 19.324 -13.387 8.590 1.00 66.44 94 ASN A O 1
ATOM 760 N N . GLN A 1 95 ? 20.754 -13.167 6.869 1.00 83.06 95 GLN A N 1
ATOM 761 C CA . GLN A 1 95 ? 21.781 -12.475 7.643 1.00 83.06 95 GLN A CA 1
ATOM 762 C C . GLN A 1 95 ? 21.577 -10.963 7.546 1.00 83.06 95 GLN A C 1
ATOM 764 O O . GLN A 1 95 ? 21.282 -10.414 6.480 1.00 83.06 95 GLN A O 1
ATOM 769 N N . GLU A 1 96 ? 21.720 -10.296 8.684 1.00 88.81 96 GLU A N 1
ATOM 770 C CA . GLU A 1 96 ? 21.656 -8.848 8.822 1.00 88.81 96 GLU A CA 1
ATOM 771 C C . GLU A 1 96 ? 22.951 -8.340 9.461 1.00 88.81 96 GLU A C 1
ATOM 773 O O . GLU A 1 96 ? 23.470 -8.938 10.404 1.00 88.81 96 GLU A O 1
ATOM 778 N N . GLN A 1 97 ? 23.448 -7.219 8.947 1.00 92.06 97 GLN A N 1
ATOM 779 C CA . GLN A 1 97 ? 24.484 -6.407 9.573 1.00 92.06 97 GLN A CA 1
ATOM 780 C C . GLN A 1 97 ? 23.846 -5.105 10.047 1.00 92.06 97 GLN A C 1
ATOM 782 O O . GLN A 1 97 ? 23.116 -4.451 9.296 1.00 92.06 97 GLN A O 1
ATOM 787 N N . ILE A 1 98 ? 24.103 -4.745 11.297 1.00 93.69 98 ILE A N 1
ATOM 788 C CA . ILE A 1 98 ? 23.521 -3.586 11.966 1.00 93.69 98 ILE A CA 1
ATOM 789 C C . ILE A 1 98 ? 24.646 -2.608 12.265 1.00 93.69 98 ILE A C 1
ATOM 791 O O . ILE A 1 98 ? 25.597 -2.957 12.961 1.00 93.69 98 ILE A O 1
ATOM 795 N N . TYR A 1 99 ? 24.510 -1.389 11.759 1.00 94.81 99 TYR A N 1
ATOM 796 C CA . TYR A 1 99 ? 25.456 -0.302 11.974 1.00 94.81 99 TYR A CA 1
ATOM 797 C C . TYR A 1 99 ? 24.802 0.843 12.750 1.00 94.81 99 TYR A C 1
ATOM 799 O O . TYR A 1 99 ? 23.583 1.022 12.677 1.00 94.81 99 TYR A O 1
ATOM 807 N N . ASP A 1 100 ? 25.600 1.630 13.465 1.00 94.38 100 ASP A N 1
ATOM 808 C CA . ASP A 1 100 ? 25.153 2.899 14.048 1.00 94.38 100 ASP A CA 1
ATOM 809 C C . ASP A 1 100 ? 25.035 4.015 12.984 1.00 94.38 100 ASP A C 1
ATOM 811 O O . ASP A 1 100 ? 25.293 3.812 11.793 1.00 94.38 100 ASP A O 1
ATOM 815 N N . ALA A 1 101 ? 24.644 5.221 13.407 1.00 90.62 101 ALA A N 1
ATOM 816 C CA . ALA A 1 101 ? 24.544 6.395 12.532 1.00 90.62 101 ALA A CA 1
ATOM 817 C C . ALA A 1 101 ? 25.891 6.822 11.914 1.00 90.62 101 ALA A C 1
ATOM 819 O O . ALA A 1 101 ? 25.920 7.389 10.819 1.00 90.62 101 ALA A O 1
ATOM 820 N N . ASN A 1 102 ? 26.997 6.538 12.607 1.00 90.19 102 ASN A N 1
ATOM 821 C CA . ASN A 1 102 ? 28.359 6.822 12.161 1.00 90.19 102 ASN A CA 1
ATOM 822 C C . ASN A 1 102 ? 28.922 5.712 11.266 1.00 90.19 102 ASN A C 1
ATOM 824 O O . ASN A 1 102 ? 30.030 5.860 10.744 1.00 90.19 102 ASN A O 1
ATOM 828 N N . ASP A 1 103 ? 28.119 4.672 11.012 1.00 88.19 103 ASP A N 1
ATOM 829 C CA . ASP A 1 103 ? 28.420 3.524 10.171 1.00 88.19 103 ASP A CA 1
ATOM 830 C C . ASP A 1 103 ? 29.489 2.583 10.776 1.00 88.19 103 ASP A C 1
ATOM 832 O O . ASP A 1 103 ? 30.210 1.878 10.070 1.00 88.19 103 ASP A O 1
ATOM 836 N N . ASN A 1 104 ? 29.535 2.514 12.112 1.00 93.38 104 ASN A N 1
ATOM 837 C CA . ASN A 1 104 ? 30.261 1.487 12.860 1.00 93.38 104 ASN A CA 1
ATOM 838 C C . ASN A 1 104 ? 29.408 0.222 12.988 1.00 93.38 104 ASN A C 1
ATOM 840 O O . ASN A 1 104 ? 28.229 0.302 13.334 1.00 93.38 104 ASN A O 1
ATOM 844 N N . LEU A 1 105 ? 29.996 -0.950 12.734 1.00 94.25 105 LEU A N 1
ATOM 845 C CA . LEU A 1 105 ? 29.303 -2.232 12.875 1.00 94.25 105 LEU A CA 1
ATOM 846 C C . LEU A 1 105 ? 29.029 -2.520 14.358 1.00 94.25 105 LEU A C 1
ATOM 848 O O . LEU A 1 105 ? 29.959 -2.640 15.151 1.00 94.25 105 LEU A O 1
ATOM 852 N N . LEU A 1 106 ? 27.755 -2.666 14.709 1.00 95.62 106 LEU A N 1
ATOM 853 C CA . LEU A 1 106 ? 27.302 -3.006 16.057 1.00 95.62 106 LEU A CA 1
ATOM 854 C C . LEU A 1 106 ? 27.052 -4.506 16.217 1.00 95.62 106 LEU A C 1
ATOM 856 O O . LEU A 1 106 ? 27.300 -5.070 17.279 1.00 95.62 106 LEU A O 1
ATOM 860 N N . TRP A 1 107 ? 26.519 -5.152 15.176 1.00 95.06 107 TRP A N 1
ATOM 861 C CA . TRP A 1 107 ? 26.137 -6.560 15.236 1.00 95.06 107 TRP A CA 1
ATOM 862 C C . TRP A 1 107 ? 26.009 -7.187 13.842 1.00 95.06 107 TRP A C 1
ATOM 864 O O . TRP A 1 107 ? 25.588 -6.525 12.893 1.00 95.06 107 TRP A O 1
ATOM 874 N N . GLU A 1 108 ? 26.309 -8.481 13.738 1.00 93.31 108 GLU A N 1
ATOM 875 C CA . GLU A 1 108 ? 26.116 -9.293 12.535 1.00 93.31 108 GLU A CA 1
ATOM 876 C C . GLU A 1 108 ? 25.569 -10.679 12.902 1.00 93.31 108 GLU A C 1
ATOM 878 O O . GLU A 1 108 ? 26.072 -11.338 13.814 1.00 93.31 108 GLU A O 1
ATOM 883 N N . GLY A 1 109 ? 24.544 -11.143 12.182 1.00 89.38 109 GLY A N 1
ATOM 884 C CA . GLY A 1 109 ? 23.998 -12.483 12.382 1.00 89.38 109 GLY A CA 1
ATOM 885 C C . GLY A 1 109 ? 22.603 -12.708 11.787 1.00 89.38 109 GLY A C 1
ATOM 886 O O . GLY A 1 109 ? 22.117 -11.904 10.992 1.00 89.38 109 GLY A O 1
ATOM 887 N N . PRO A 1 110 ? 21.934 -13.818 12.148 1.00 86.56 110 PRO A N 1
ATOM 888 C CA . PRO A 1 110 ? 20.576 -14.138 11.698 1.00 86.56 110 PRO A CA 1
ATOM 889 C C . PRO A 1 110 ? 19.521 -13.152 12.222 1.00 86.56 110 PRO A C 1
ATOM 891 O O . PRO A 1 110 ? 19.470 -12.905 13.425 1.00 86.56 110 PRO A O 1
ATOM 894 N N . SER A 1 111 ? 18.637 -12.630 11.362 1.00 81.19 111 SER A N 1
ATOM 895 C CA . SER A 1 111 ? 17.647 -11.593 11.728 1.00 81.19 111 SER A CA 1
ATOM 896 C C . SER A 1 111 ? 16.789 -11.909 12.964 1.00 81.19 111 SER A C 1
ATOM 898 O O . SER A 1 111 ? 16.367 -10.997 13.670 1.00 81.19 111 SER A O 1
ATOM 900 N N . ASP A 1 112 ? 16.508 -13.186 13.234 1.00 81.25 112 ASP A N 1
ATOM 901 C CA . ASP A 1 112 ? 15.730 -13.668 14.384 1.00 81.25 112 ASP A CA 1
ATOM 902 C C . ASP A 1 112 ? 16.510 -13.660 15.713 1.00 81.25 112 ASP A C 1
ATOM 904 O O . ASP A 1 112 ? 15.907 -13.789 16.779 1.00 81.25 112 ASP A O 1
ATOM 908 N N . LYS A 1 113 ? 17.835 -13.483 15.657 1.00 84.38 113 LYS A N 1
ATOM 909 C CA . LYS A 1 113 ? 18.750 -13.398 16.807 1.00 84.38 113 LYS A CA 1
ATOM 910 C C . LYS A 1 113 ? 19.293 -11.990 17.060 1.00 84.38 113 LYS A C 1
ATOM 912 O O . LYS A 1 113 ? 20.175 -11.831 17.903 1.00 84.38 113 LYS A O 1
ATOM 917 N N . ARG A 1 114 ? 18.818 -10.976 16.331 1.00 86.12 114 ARG A N 1
ATOM 918 C CA . ARG A 1 114 ? 19.282 -9.595 16.520 1.00 86.12 114 ARG A CA 1
ATOM 919 C C . ARG A 1 114 ? 18.975 -9.103 17.948 1.00 86.12 114 ARG A C 1
ATOM 921 O O . ARG A 1 114 ? 17.890 -9.390 18.452 1.00 86.12 114 ARG A O 1
ATOM 928 N N . PRO A 1 115 ? 19.871 -8.329 18.584 1.00 89.19 115 PRO A N 1
ATOM 929 C CA . PRO A 1 115 ? 19.720 -7.926 19.985 1.00 89.19 115 PRO A CA 1
ATOM 930 C C . PRO A 1 115 ? 18.861 -6.663 20.180 1.00 89.19 115 PRO A C 1
ATOM 932 O O . PRO A 1 115 ? 18.681 -6.224 21.310 1.00 89.19 115 PRO A O 1
ATOM 935 N N . TYR A 1 116 ? 18.352 -6.060 19.098 1.00 87.38 116 TYR A N 1
ATOM 936 C CA . TYR A 1 116 ? 17.647 -4.775 19.129 1.00 87.38 116 TYR A CA 1
ATOM 937 C C . TYR A 1 116 ? 16.161 -4.898 18.774 1.00 87.38 116 TYR A C 1
ATOM 939 O O . TYR A 1 116 ? 15.777 -5.568 17.805 1.00 87.38 116 TYR A O 1
ATOM 947 N N . GLU A 1 117 ? 15.332 -4.155 19.507 1.00 82.31 117 GLU A N 1
ATOM 948 C CA . GLU A 1 117 ? 13.886 -4.052 19.303 1.00 82.31 117 GLU A CA 1
ATOM 949 C C . GLU A 1 117 ? 13.502 -2.706 18.685 1.00 82.31 117 GLU A C 1
ATOM 951 O O . GLU A 1 117 ? 13.310 -1.699 19.361 1.00 82.31 117 GLU A O 1
ATOM 956 N N . TYR A 1 118 ? 13.384 -2.692 17.361 1.00 85.62 118 TYR A N 1
ATOM 957 C CA . TYR A 1 118 ? 13.051 -1.483 16.614 1.00 85.62 118 TYR A CA 1
ATOM 958 C C . TYR A 1 118 ? 11.562 -1.131 16.650 1.00 85.62 118 TYR A C 1
ATOM 960 O O . TYR A 1 118 ? 10.688 -2.009 16.624 1.00 85.62 118 TYR A O 1
ATOM 968 N N . LEU A 1 119 ? 11.294 0.175 16.571 1.00 84.31 119 LEU A N 1
ATOM 969 C CA . LEU A 1 119 ? 9.985 0.727 16.251 1.00 84.31 119 LEU A CA 1
ATOM 970 C C . LEU A 1 119 ? 9.452 0.115 14.955 1.00 84.31 119 LEU A C 1
ATOM 972 O O . LEU A 1 119 ? 10.171 -0.112 13.980 1.00 84.31 119 LEU A O 1
ATOM 976 N N . SER A 1 120 ? 8.153 -0.156 14.942 1.00 76.44 120 SER A N 1
ATOM 977 C CA . SER A 1 120 ? 7.516 -0.875 13.853 1.00 76.44 120 SER A CA 1
ATOM 978 C C . SER A 1 120 ? 6.552 -0.004 13.098 1.00 76.44 120 SER A C 1
ATOM 980 O O . SER A 1 120 ? 5.429 0.244 13.523 1.00 76.44 120 SER A O 1
ATOM 982 N N . TRP A 1 121 ? 6.969 0.430 11.931 1.00 75.19 121 TRP A N 1
ATOM 983 C CA . TRP A 1 121 ? 6.152 1.344 11.161 1.00 75.19 121 TRP A CA 1
ATOM 984 C C . TRP A 1 121 ? 4.878 0.667 10.677 1.00 75.19 121 TRP A C 1
ATOM 986 O O . TRP A 1 121 ? 4.893 -0.491 10.243 1.00 75.19 121 TRP A O 1
ATOM 996 N N . ALA A 1 122 ? 3.799 1.439 10.707 1.00 61.12 122 ALA A N 1
ATOM 997 C CA . ALA A 1 122 ? 2.584 1.264 9.944 1.00 61.12 122 ALA A CA 1
ATOM 998 C C . ALA A 1 122 ? 2.920 0.906 8.494 1.00 61.12 122 ALA A C 1
ATOM 1000 O O . ALA A 1 122 ? 3.012 1.750 7.607 1.00 61.12 122 ALA A O 1
ATOM 1001 N N . LYS A 1 123 ? 3.107 -0.381 8.221 1.00 53.50 123 LYS A N 1
ATOM 1002 C CA . LYS A 1 123 ? 3.099 -0.868 6.852 1.00 53.50 123 LYS A CA 1
ATOM 1003 C C . LYS A 1 123 ? 1.643 -0.800 6.428 1.00 53.50 123 LYS A C 1
ATOM 1005 O O . LYS A 1 123 ? 0.780 -1.307 7.147 1.00 53.50 123 LYS A O 1
ATOM 1010 N N . GLN A 1 124 ? 1.359 -0.232 5.253 1.00 44.88 124 GLN A N 1
ATOM 1011 C CA . GLN A 1 124 ? 0.168 -0.651 4.521 1.00 44.88 124 GLN A CA 1
ATOM 1012 C C . GLN A 1 124 ? 0.253 -2.172 4.480 1.00 44.88 124 GLN A C 1
ATOM 1014 O O . GLN A 1 124 ? 1.119 -2.728 3.798 1.00 44.88 124 GLN A O 1
ATOM 1019 N N . PHE A 1 125 ? -0.550 -2.852 5.297 1.00 43.12 125 PHE A N 1
ATOM 1020 C CA . PHE A 1 125 ? -0.596 -4.297 5.285 1.00 43.12 125 PHE A CA 1
ATOM 1021 C C . PHE A 1 125 ? -0.979 -4.665 3.859 1.00 43.12 125 PHE A C 1
ATOM 1023 O O . PHE A 1 125 ? -2.136 -4.553 3.467 1.00 43.12 125 PHE A O 1
ATOM 1030 N N . ARG A 1 126 ? -0.002 -5.113 3.063 1.00 38.00 126 ARG A N 1
ATOM 1031 C CA . ARG A 1 126 ? -0.261 -5.631 1.716 1.00 38.00 126 ARG A CA 1
ATOM 1032 C C . ARG A 1 126 ? -1.258 -6.795 1.767 1.00 38.00 126 ARG A C 1
ATOM 1034 O O . ARG A 1 126 ? -1.917 -7.052 0.772 1.00 38.00 126 ARG A O 1
ATOM 1041 N N . ARG A 1 127 ? -1.428 -7.438 2.933 1.00 39.38 127 ARG A N 1
ATOM 1042 C CA . ARG A 1 127 ? -2.490 -8.418 3.217 1.00 39.38 127 ARG A CA 1
ATOM 1043 C C . ARG A 1 127 ? -3.916 -7.836 3.240 1.00 39.38 127 ARG A C 1
ATOM 1045 O O . ARG A 1 127 ? -4.840 -8.583 2.958 1.00 39.38 127 ARG A O 1
ATOM 1052 N N . TYR A 1 128 ? -4.103 -6.536 3.481 1.00 45.31 128 TYR A N 1
ATOM 1053 C CA . TYR A 1 128 ? -5.397 -5.838 3.378 1.00 45.31 128 TYR A CA 1
ATOM 1054 C C . TYR A 1 128 ? -5.542 -5.013 2.085 1.00 45.31 128 TYR A C 1
ATOM 1056 O O . TYR A 1 128 ? -6.451 -4.197 1.977 1.00 45.31 128 TYR A O 1
ATOM 1064 N N . ARG A 1 129 ? -4.768 -5.333 1.030 1.00 44.19 129 ARG A N 1
ATOM 1065 C CA . ARG A 1 129 ? -5.276 -5.181 -0.355 1.00 44.19 129 ARG A CA 1
ATOM 1066 C C . ARG A 1 129 ? -6.573 -5.982 -0.594 1.00 44.19 129 ARG A C 1
ATOM 1068 O O . ARG A 1 129 ? -7.189 -5.813 -1.634 1.00 44.19 129 ARG A O 1
ATOM 1075 N N . ASN A 1 130 ? -6.978 -6.808 0.375 1.00 50.88 130 ASN A N 1
ATOM 1076 C CA . ASN A 1 130 ? -8.205 -7.600 0.404 1.00 50.88 130 ASN A CA 1
ATOM 1077 C C . ASN A 1 130 ? -9.354 -6.924 1.184 1.00 50.88 130 ASN A C 1
ATOM 1079 O O . ASN A 1 130 ? -10.286 -7.613 1.594 1.00 50.88 130 ASN A O 1
ATOM 1083 N N . GLY A 1 131 ? -9.283 -5.615 1.461 1.00 64.94 131 GLY A N 1
ATOM 1084 C CA . GLY A 1 131 ? -10.475 -4.878 1.888 1.00 64.94 131 GLY A CA 1
ATOM 1085 C C . GLY A 1 131 ? -11.545 -4.967 0.799 1.00 64.94 131 GLY A C 1
ATOM 1086 O O . GLY A 1 131 ? -11.215 -4.956 -0.385 1.00 64.94 131 GLY A O 1
ATOM 1087 N N . PHE A 1 132 ? -12.809 -5.097 1.188 1.00 76.12 132 PHE A N 1
ATOM 1088 C CA . PHE A 1 132 ? -13.897 -5.206 0.228 1.00 76.12 132 PHE A CA 1
ATOM 1089 C C . PHE A 1 132 ? -14.244 -3.812 -0.295 1.00 76.12 132 PHE A C 1
ATOM 1091 O O . PHE A 1 132 ? -14.661 -2.962 0.490 1.00 76.12 132 PHE A O 1
ATOM 1098 N N . THR A 1 133 ? -14.022 -3.548 -1.580 1.00 82.25 133 THR A N 1
ATOM 1099 C CA . THR A 1 133 ? -14.109 -2.201 -2.172 1.00 82.25 133 THR A CA 1
ATOM 1100 C C . THR A 1 133 ? -15.495 -1.884 -2.729 1.00 82.25 133 THR A C 1
ATOM 1102 O O . THR A 1 133 ? -16.325 -2.769 -2.940 1.00 82.25 133 THR A O 1
ATOM 1105 N N . GLU A 1 134 ? -15.755 -0.606 -3.012 1.00 81.94 134 GLU A N 1
ATOM 1106 C CA . GLU A 1 134 ? -16.969 -0.156 -3.704 1.00 81.94 134 GLU A CA 1
ATOM 1107 C C . GLU A 1 134 ? -17.183 -0.871 -5.051 1.00 81.94 134 GLU A C 1
ATOM 1109 O O . GLU A 1 134 ? -18.311 -1.228 -5.386 1.00 81.94 134 GLU A O 1
ATOM 1114 N N . GLU A 1 135 ? -16.113 -1.124 -5.808 1.00 75.75 135 GLU A N 1
ATOM 1115 C CA . GLU A 1 135 ? -16.166 -1.872 -7.071 1.00 75.75 135 GLU A CA 1
ATOM 1116 C C . GLU A 1 135 ? -16.655 -3.309 -6.839 1.00 75.75 135 GLU A C 1
ATOM 1118 O O . GLU A 1 135 ? -17.644 -3.730 -7.434 1.00 75.75 135 GLU A O 1
ATOM 1123 N N . GLN A 1 136 ? -16.084 -4.006 -5.853 1.00 78.12 136 GLN A N 1
ATOM 1124 C CA . GLN A 1 136 ? -16.542 -5.342 -5.462 1.00 78.12 136 GLN A CA 1
ATOM 1125 C C . GLN A 1 136 ? -17.984 -5.327 -4.925 1.00 78.12 136 GLN A C 1
ATOM 1127 O O . GLN A 1 136 ? -18.750 -6.263 -5.155 1.00 78.12 136 GLN A O 1
ATOM 1132 N N . MET A 1 137 ? -18.406 -4.253 -4.245 1.00 82.00 137 MET A N 1
ATOM 1133 C CA . MET A 1 137 ? -19.801 -4.060 -3.832 1.00 82.00 137 MET A CA 1
ATOM 1134 C C . MET A 1 137 ? -20.732 -3.885 -5.032 1.00 82.00 137 MET A C 1
ATOM 1136 O O . MET A 1 137 ? -21.857 -4.385 -5.003 1.00 82.00 137 MET A O 1
ATOM 1140 N N . LYS A 1 138 ? -20.299 -3.215 -6.102 1.00 78.69 138 LYS A N 1
ATOM 1141 C CA . LYS A 1 138 ? -21.072 -3.131 -7.348 1.00 78.69 138 LYS A CA 1
ATOM 1142 C C . LYS A 1 138 ? -21.189 -4.505 -8.004 1.00 78.69 138 LYS A C 1
ATOM 1144 O O . LYS A 1 138 ? -22.297 -4.874 -8.376 1.00 78.69 138 LYS A O 1
ATOM 1149 N N . ASP A 1 139 ? -20.123 -5.302 -8.001 1.00 70.75 139 ASP A N 1
ATOM 1150 C CA . ASP A 1 139 ? -20.128 -6.666 -8.554 1.00 70.75 139 ASP A CA 1
ATOM 1151 C C . ASP A 1 139 ? -21.046 -7.632 -7.795 1.00 70.75 139 ASP A C 1
ATOM 1153 O O . ASP A 1 139 ? -21.532 -8.620 -8.349 1.00 70.75 139 ASP A O 1
ATOM 1157 N N . THR A 1 140 ? -21.340 -7.352 -6.521 1.00 71.38 140 THR A N 1
ATOM 1158 C CA . THR A 1 140 ? -22.344 -8.132 -5.785 1.00 71.38 140 THR A CA 1
ATOM 1159 C C . THR A 1 140 ? -23.770 -7.912 -6.287 1.00 71.38 140 THR A C 1
ATOM 1161 O O . THR A 1 140 ? -24.622 -8.783 -6.096 1.00 71.38 140 THR A O 1
ATOM 1164 N N . ARG A 1 141 ? -24.038 -6.793 -6.970 1.00 63.69 141 ARG A N 1
ATOM 1165 C CA . ARG A 1 141 ? -25.351 -6.454 -7.527 1.00 63.69 141 ARG A CA 1
ATOM 1166 C C . ARG A 1 141 ? -25.477 -7.058 -8.926 1.00 63.69 141 ARG A C 1
ATOM 1168 O O . ARG A 1 141 ? -25.033 -6.472 -9.907 1.00 63.69 141 ARG A O 1
ATOM 1175 N N . MET A 1 142 ? -26.110 -8.225 -9.031 1.00 55.31 142 MET A N 1
ATOM 1176 C CA . MET A 1 142 ? -26.528 -8.761 -10.332 1.00 55.31 142 MET A CA 1
ATOM 1177 C C . MET A 1 142 ? -27.950 -8.297 -10.678 1.00 55.31 142 MET A C 1
ATOM 1179 O O . MET A 1 142 ? -28.645 -7.701 -9.858 1.00 55.31 142 MET A O 1
ATOM 1183 N N . ILE A 1 143 ? -28.389 -8.593 -11.905 1.00 48.56 143 ILE A N 1
ATOM 1184 C CA . ILE A 1 143 ? -29.640 -8.115 -12.523 1.00 48.56 143 ILE A CA 1
ATOM 1185 C C . ILE A 1 143 ? -30.891 -8.373 -11.652 1.00 48.56 143 ILE A C 1
ATOM 1187 O O . ILE A 1 143 ? -31.856 -7.617 -11.737 1.00 48.56 143 ILE A O 1
ATOM 1191 N N . THR A 1 144 ? -30.885 -9.388 -10.775 1.00 45.91 144 THR A N 1
ATOM 1192 C CA . THR A 1 144 ? -31.967 -9.626 -9.800 1.00 45.91 144 THR A CA 1
ATOM 1193 C C . THR A 1 144 ? -31.436 -9.971 -8.402 1.00 45.91 144 THR A C 1
ATOM 1195 O O . THR A 1 144 ? -30.290 -10.400 -8.230 1.00 45.91 144 THR A O 1
ATOM 1198 N N . ILE A 1 145 ? -32.291 -9.824 -7.380 1.00 49.38 145 ILE A N 1
ATOM 1199 C CA . ILE A 1 145 ? -31.973 -10.128 -5.969 1.00 49.38 145 ILE A CA 1
ATOM 1200 C C . ILE A 1 145 ? -31.551 -11.597 -5.779 1.00 49.38 145 ILE A C 1
ATOM 1202 O O . ILE A 1 145 ? -30.722 -11.882 -4.918 1.00 49.38 145 ILE A O 1
ATOM 1206 N N . HIS A 1 146 ? -32.068 -12.522 -6.598 1.00 37.97 146 HIS A N 1
ATOM 1207 C CA . HIS A 1 146 ? -31.740 -13.952 -6.529 1.00 37.97 146 HIS A CA 1
ATOM 1208 C C . HIS A 1 146 ? -30.343 -14.297 -7.062 1.00 37.97 146 HIS A C 1
ATOM 1210 O O . HIS A 1 146 ? -29.746 -15.265 -6.600 1.00 37.97 146 HIS A O 1
ATOM 1216 N N . PHE A 1 147 ? -29.809 -13.503 -7.994 1.00 43.88 147 PHE A N 1
ATOM 1217 C CA . PHE A 1 147 ? -28.453 -13.677 -8.530 1.00 43.88 147 PHE A CA 1
ATOM 1218 C C . PHE A 1 147 ? -27.426 -12.770 -7.846 1.00 43.88 147 PHE A C 1
ATOM 1220 O O . PHE A 1 147 ? -26.224 -12.954 -8.013 1.00 43.88 147 PHE A O 1
ATOM 1227 N N . SER A 1 148 ? -27.884 -11.793 -7.062 1.00 50.31 148 SER A N 1
ATOM 1228 C CA . SER A 1 148 ? -27.004 -10.896 -6.322 1.00 50.31 148 SER A CA 1
ATOM 1229 C C . SER A 1 148 ? -26.293 -11.660 -5.205 1.00 50.31 148 SER A C 1
ATOM 1231 O O . SER A 1 148 ? -26.925 -12.303 -4.360 1.00 50.31 148 SER A O 1
ATOM 1233 N N . ARG A 1 149 ? -24.961 -11.582 -5.170 1.00 62.88 149 ARG A N 1
ATOM 1234 C CA . ARG A 1 149 ? -24.194 -12.021 -3.998 1.00 62.88 149 ARG A CA 1
ATOM 1235 C C . ARG A 1 149 ? -24.483 -11.016 -2.878 1.00 62.88 149 ARG A C 1
ATOM 1237 O O . ARG A 1 149 ? -24.677 -9.842 -3.139 1.00 62.88 149 ARG A O 1
ATOM 1244 N N . ASN A 1 150 ? -24.562 -11.453 -1.626 1.00 72.31 150 ASN A N 1
ATOM 1245 C CA . ASN A 1 150 ? -24.730 -10.527 -0.500 1.00 72.31 150 ASN A CA 1
ATOM 1246 C C . ASN A 1 150 ? -23.498 -10.633 0.384 1.00 72.31 150 ASN A C 1
ATOM 1248 O O . ASN A 1 150 ? -22.999 -11.739 0.597 1.00 72.31 150 ASN A O 1
ATOM 1252 N N . VAL A 1 151 ? -23.045 -9.510 0.937 1.00 84.69 151 VAL A N 1
ATOM 1253 C CA . VAL A 1 151 ? -22.078 -9.545 2.036 1.00 84.69 151 VAL A CA 1
ATOM 1254 C C . VAL A 1 151 ? -22.784 -10.191 3.225 1.00 84.69 151 VAL A C 1
ATOM 1256 O O . VAL A 1 151 ? -23.835 -9.714 3.662 1.00 84.69 151 VAL A O 1
ATOM 1259 N N . ARG A 1 152 ? -22.248 -11.320 3.697 1.00 88.94 152 ARG A N 1
ATOM 1260 C CA . ARG A 1 152 ? -22.794 -12.099 4.812 1.00 88.94 152 ARG A CA 1
ATOM 1261 C C . ARG A 1 152 ? -21.759 -12.184 5.916 1.00 88.94 152 ARG A C 1
ATOM 1263 O O . ARG A 1 152 ? -20.628 -12.581 5.655 1.00 88.94 152 ARG A O 1
ATOM 1270 N N . VAL A 1 153 ? -22.171 -11.862 7.132 1.00 90.88 153 VAL A N 1
ATOM 1271 C CA . VAL A 1 153 ? -21.318 -11.913 8.315 1.00 90.88 153 VAL A CA 1
ATOM 1272 C C . VAL A 1 153 ? -21.891 -12.947 9.278 1.00 90.88 153 VAL A C 1
ATOM 1274 O O . VAL A 1 153 ? -22.992 -12.739 9.797 1.00 90.88 153 VAL A O 1
ATOM 1277 N N . PRO A 1 154 ? -21.219 -14.095 9.461 1.00 91.50 154 PRO A N 1
ATOM 1278 C CA . PRO A 1 154 ? -21.674 -15.116 10.389 1.00 91.50 154 PRO A CA 1
ATOM 1279 C C . PRO A 1 154 ? -21.286 -14.763 11.830 1.00 91.50 154 PRO A C 1
ATOM 1281 O O . PRO A 1 154 ? -20.192 -14.262 12.076 1.00 91.50 154 PRO A O 1
ATOM 1284 N N . VAL A 1 155 ? -22.168 -15.101 12.769 1.00 92.12 155 VAL A N 1
ATOM 1285 C CA . VAL A 1 155 ? -21.868 -15.194 14.205 1.00 92.12 155 VAL A CA 1
ATOM 1286 C C . VAL A 1 155 ? -21.922 -16.674 14.578 1.00 92.12 155 VAL A C 1
ATOM 1288 O O . VAL A 1 155 ? -22.949 -17.330 14.372 1.00 92.12 155 VAL A O 1
ATOM 1291 N N . GLN A 1 156 ? -20.817 -17.218 15.072 1.00 89.56 156 GLN A N 1
ATOM 1292 C CA . GLN A 1 156 ? -20.612 -18.643 15.329 1.00 89.56 156 GLN A CA 1
ATOM 1293 C C . GLN A 1 156 ? -20.503 -18.925 16.826 1.00 89.56 156 GLN A C 1
ATOM 1295 O O . GLN A 1 156 ? -19.862 -18.175 17.522 1.00 89.56 156 GLN A O 1
ATOM 1300 N N . SER A 1 157 ? -21.041 -20.023 17.344 1.00 85.12 157 SER A N 1
ATOM 1301 C CA . SER A 1 157 ? -20.684 -20.525 18.682 1.00 85.12 157 SER A CA 1
ATOM 1302 C C . SER A 1 157 ? -20.545 -22.040 18.607 1.00 85.12 157 SER A C 1
ATOM 1304 O O . SER A 1 157 ? -21.306 -22.688 17.884 1.00 85.12 157 SER A O 1
ATOM 1306 N N . ASP A 1 158 ? -19.540 -22.598 19.284 1.00 81.94 158 ASP A N 1
ATOM 1307 C CA . ASP A 1 158 ? -19.248 -24.041 19.314 1.00 81.94 158 ASP A CA 1
ATOM 1308 C C . ASP A 1 158 ? -19.189 -24.681 17.913 1.00 81.94 158 ASP A C 1
ATOM 1310 O O . ASP A 1 158 ? -19.813 -25.708 17.639 1.00 81.94 158 ASP A O 1
ATOM 1314 N N . ASN A 1 159 ? -18.483 -24.026 16.982 1.00 78.19 159 ASN A N 1
ATOM 1315 C CA . ASN A 1 159 ? -18.376 -24.411 15.566 1.00 78.19 159 ASN A CA 1
ATOM 1316 C C . ASN A 1 159 ? -19.709 -24.463 14.788 1.00 78.19 159 ASN A C 1
ATOM 1318 O O . ASN A 1 159 ? -19.764 -25.014 13.687 1.00 78.19 159 ASN A O 1
ATOM 1322 N N . LYS A 1 160 ? -20.789 -23.864 15.305 1.00 85.81 160 LYS A N 1
ATOM 1323 C CA . LYS A 1 160 ? -22.086 -23.745 14.621 1.00 85.81 160 LYS A CA 1
ATOM 1324 C C . LYS A 1 160 ? -22.438 -22.286 14.362 1.00 85.81 160 LYS A C 1
ATOM 1326 O O . LYS A 1 160 ? -22.242 -21.424 15.209 1.00 85.81 160 LYS A O 1
ATOM 1331 N N . THR A 1 161 ? -23.017 -21.998 13.197 1.00 86.25 161 THR A N 1
ATOM 1332 C CA . THR A 1 161 ? -23.511 -20.645 12.893 1.00 86.25 161 THR A CA 1
ATOM 1333 C C . THR A 1 161 ? -24.819 -20.397 13.643 1.00 86.25 161 THR A C 1
ATOM 1335 O O . THR A 1 161 ? -25.802 -21.095 13.411 1.00 86.25 161 THR A O 1
ATOM 1338 N N . LYS A 1 162 ? -24.832 -19.408 14.540 1.00 91.12 162 LYS A N 1
ATOM 1339 C CA . LYS A 1 162 ? -26.016 -18.990 15.307 1.00 91.12 162 LYS A CA 1
ATOM 1340 C C . LYS A 1 162 ? -26.814 -17.920 14.576 1.00 91.12 162 LYS A C 1
ATOM 1342 O O . LYS A 1 162 ? -28.043 -17.939 14.614 1.00 91.12 162 LYS A O 1
ATOM 1347 N N . GLN A 1 163 ? -26.115 -16.986 13.931 1.00 93.81 163 GLN A N 1
ATOM 1348 C CA . GLN A 1 163 ? -26.722 -15.865 13.220 1.00 93.81 163 GLN A CA 1
ATOM 1349 C C . GLN A 1 163 ? -25.973 -15.571 11.922 1.00 93.81 163 GLN A C 1
ATOM 1351 O O . GLN A 1 163 ? -24.771 -15.814 11.813 1.00 93.81 163 GLN A O 1
ATOM 1356 N N . ILE A 1 164 ? -26.676 -15.006 10.944 1.00 93.31 164 ILE A N 1
ATOM 1357 C CA . ILE A 1 164 ? -26.092 -14.483 9.709 1.00 93.31 164 ILE A CA 1
ATOM 1358 C C . ILE A 1 164 ? -26.653 -13.089 9.457 1.00 93.31 164 ILE A C 1
ATOM 1360 O O . ILE A 1 164 ? -27.852 -12.924 9.240 1.00 93.31 164 ILE A O 1
ATOM 1364 N N . TRP A 1 165 ? -25.772 -12.097 9.395 1.00 94.00 165 TRP A N 1
ATOM 1365 C CA . TRP A 1 165 ? -26.120 -10.725 9.044 1.00 94.00 165 TRP A CA 1
ATOM 1366 C C . TRP A 1 165 ? -25.838 -10.471 7.571 1.00 94.00 165 TRP A C 1
ATOM 1368 O O . TRP A 1 165 ? -24.724 -10.677 7.097 1.00 94.00 165 TRP A O 1
ATOM 1378 N N . ARG A 1 166 ? -26.858 -10.053 6.820 1.00 92.12 166 ARG A N 1
ATOM 1379 C CA . ARG A 1 166 ? -26.779 -9.835 5.370 1.00 92.12 166 ARG A CA 1
ATOM 1380 C C . ARG A 1 166 ? -26.882 -8.351 5.063 1.00 92.12 166 ARG A C 1
ATOM 1382 O O . ARG A 1 166 ? -27.886 -7.736 5.415 1.00 92.12 166 ARG A O 1
ATOM 1389 N N . TYR A 1 167 ? -25.878 -7.784 4.404 1.00 91.88 167 TYR A N 1
ATOM 1390 C CA . TYR A 1 167 ? -25.953 -6.406 3.923 1.00 91.88 167 TYR A CA 1
ATOM 1391 C C . TYR A 1 167 ? -26.864 -6.320 2.701 1.00 91.88 167 TYR A C 1
ATOM 1393 O O . TYR A 1 167 ? -26.766 -7.148 1.794 1.00 91.88 167 TYR A O 1
ATOM 1401 N N . HIS A 1 168 ? -27.712 -5.298 2.660 1.00 87.69 168 HIS A N 1
ATOM 1402 C CA . HIS A 1 168 ? -28.579 -4.995 1.530 1.00 87.69 168 HIS A CA 1
ATOM 1403 C C . HIS A 1 168 ? -28.101 -3.710 0.844 1.00 87.69 168 HIS A C 1
ATOM 1405 O O . HIS A 1 168 ? -28.452 -2.626 1.306 1.00 87.69 168 HIS A O 1
ATOM 1411 N N . PRO A 1 169 ? -27.358 -3.782 -0.279 1.00 81.69 169 PRO A N 1
ATOM 1412 C CA . PRO A 1 169 ? -26.739 -2.601 -0.886 1.00 81.69 169 PRO A CA 1
ATOM 1413 C C . PRO A 1 169 ? -27.724 -1.507 -1.314 1.00 81.69 169 PRO A C 1
ATOM 1415 O O . PRO A 1 169 ? -27.400 -0.326 -1.227 1.00 81.69 169 PRO A O 1
ATOM 1418 N N . GLY A 1 170 ? -28.926 -1.884 -1.766 1.00 81.75 170 GLY A N 1
ATOM 1419 C CA . GLY A 1 170 ? -29.968 -0.921 -2.141 1.00 81.75 170 GLY A CA 1
ATOM 1420 C C . GLY A 1 170 ? -30.603 -0.218 -0.939 1.00 81.75 170 GLY A C 1
ATOM 1421 O O . GLY A 1 170 ? -30.940 0.956 -1.023 1.00 81.75 170 GLY A O 1
ATOM 1422 N N . ALA A 1 171 ? -30.729 -0.919 0.188 1.00 86.25 171 ALA A N 1
ATOM 1423 C CA . ALA A 1 171 ? -31.333 -0.379 1.403 1.00 86.25 171 ALA A CA 1
ATOM 1424 C C . ALA A 1 171 ? -30.298 0.202 2.386 1.00 86.25 171 ALA A C 1
ATOM 1426 O O . ALA A 1 171 ? -30.663 0.876 3.342 1.00 86.25 171 ALA A O 1
ATOM 1427 N N . LYS A 1 172 ? -29.010 -0.063 2.137 1.00 91.56 172 LYS A N 1
ATOM 1428 C CA . LYS A 1 172 ? -27.843 0.362 2.911 1.00 91.56 172 LYS A CA 1
ATOM 1429 C C . LYS A 1 172 ? -27.920 0.008 4.404 1.00 91.56 172 LYS A C 1
ATOM 1431 O O . LYS A 1 172 ? -27.495 0.787 5.242 1.00 91.56 172 LYS A O 1
ATOM 1436 N N . TYR A 1 173 ? -28.421 -1.174 4.753 1.00 93.94 173 TYR A N 1
ATOM 1437 C CA . TYR A 1 173 ? -28.405 -1.704 6.125 1.00 93.94 173 TYR A CA 1
ATOM 1438 C C . TYR A 1 173 ? -28.190 -3.224 6.124 1.00 93.94 173 TYR A C 1
ATOM 1440 O O . TYR A 1 173 ? -28.334 -3.883 5.089 1.00 93.94 173 TYR A O 1
ATOM 1448 N N . PHE A 1 174 ? -27.876 -3.799 7.284 1.00 94.56 174 PHE A N 1
ATOM 1449 C CA . PHE A 1 174 ? -27.834 -5.244 7.506 1.00 94.56 174 PHE A CA 1
ATOM 1450 C C . PHE A 1 174 ? -29.185 -5.773 7.990 1.00 94.56 174 PHE A C 1
ATOM 1452 O O . PHE A 1 174 ? -29.878 -5.110 8.752 1.00 94.56 174 PHE A O 1
ATOM 1459 N N . THR A 1 175 ? -29.560 -6.979 7.570 1.00 95.38 175 THR A N 1
ATOM 1460 C CA . THR A 1 175 ? -30.663 -7.757 8.160 1.00 95.38 175 THR A CA 1
ATOM 1461 C C . THR A 1 175 ? -30.104 -9.042 8.751 1.00 95.38 175 THR A C 1
ATOM 1463 O O . THR A 1 175 ? -29.375 -9.764 8.068 1.00 95.38 175 THR A O 1
ATOM 1466 N N . GLY A 1 176 ? -30.424 -9.312 10.012 1.00 94.69 176 GLY A N 1
ATOM 1467 C CA . GLY A 1 176 ? -29.992 -10.500 10.736 1.00 94.69 176 GLY A CA 1
ATOM 1468 C C . GLY A 1 176 ? -30.980 -11.645 10.576 1.00 94.69 176 GLY A C 1
ATOM 1469 O O . GLY A 1 176 ? -32.194 -11.430 10.574 1.00 94.69 176 GLY A O 1
ATOM 1470 N N . TYR A 1 177 ? -30.454 -12.863 10.498 1.00 94.44 177 TYR A N 1
ATOM 1471 C CA . TYR A 1 177 ? -31.224 -14.105 10.498 1.00 94.44 177 TYR A CA 1
ATOM 1472 C C . TYR A 1 177 ? -30.644 -15.079 11.527 1.00 94.44 177 TYR A C 1
ATOM 1474 O O . TYR A 1 177 ? -29.421 -15.136 11.668 1.00 94.44 177 TYR A O 1
ATOM 1482 N N . ASN A 1 178 ? -31.483 -15.841 12.231 1.00 92.56 178 ASN A N 1
ATOM 1483 C CA . ASN A 1 178 ? -31.041 -16.927 13.112 1.00 92.56 178 ASN A CA 1
ATOM 1484 C C . ASN A 1 178 ? -30.650 -18.184 12.301 1.00 92.56 178 ASN A C 1
ATOM 1486 O O . ASN A 1 178 ? -30.746 -18.211 11.071 1.00 92.56 178 ASN A O 1
ATOM 1490 N N . ALA A 1 179 ? -30.220 -19.239 12.996 1.00 88.44 179 ALA A N 1
ATOM 1491 C CA . ALA A 1 179 ? -29.877 -20.526 12.388 1.00 88.44 179 ALA A CA 1
ATOM 1492 C C . ALA A 1 179 ? -31.055 -21.203 11.653 1.00 88.44 179 ALA A C 1
ATOM 1494 O O . ALA A 1 179 ? -30.825 -21.900 10.667 1.00 88.44 179 ALA A O 1
ATOM 1495 N N . SER A 1 180 ? -32.296 -20.968 12.095 1.00 89.44 180 SER A N 1
ATOM 1496 C CA . SER A 1 180 ? -33.528 -21.465 11.459 1.00 89.44 180 SER A CA 1
ATOM 1497 C C . SER A 1 180 ? -33.923 -20.673 10.205 1.00 89.44 180 SER A C 1
ATOM 1499 O O . SER A 1 180 ? -34.777 -21.111 9.440 1.00 89.44 180 SER A O 1
ATOM 1501 N N . GLY A 1 181 ? -33.290 -19.520 9.964 1.00 88.12 181 GLY A N 1
ATOM 1502 C CA . GLY A 1 181 ? -33.607 -18.615 8.862 1.00 88.12 181 GLY A CA 1
ATOM 1503 C C . GLY A 1 181 ? -34.630 -17.529 9.202 1.00 88.12 181 GLY A C 1
ATOM 1504 O O . GLY A 1 181 ? -34.927 -16.707 8.333 1.00 88.12 181 GLY A O 1
ATOM 1505 N N . ASP A 1 182 ? -35.121 -17.464 10.441 1.00 92.56 182 ASP A N 1
ATOM 1506 C CA . ASP A 1 182 ? -36.026 -16.405 10.885 1.00 92.56 182 ASP A CA 1
ATOM 1507 C C . ASP A 1 182 ? -35.275 -15.089 11.030 1.00 92.56 182 ASP A C 1
ATOM 1509 O O . ASP A 1 182 ? -34.115 -15.039 11.450 1.00 92.56 182 ASP A O 1
ATOM 1513 N N . LYS A 1 183 ? -35.958 -13.996 10.704 1.00 94.88 183 LYS A N 1
ATOM 1514 C CA . LYS A 1 183 ? -35.401 -12.654 10.831 1.00 94.88 183 LYS A CA 1
ATOM 1515 C C . LYS A 1 183 ? -35.305 -12.259 12.305 1.00 94.88 183 LYS A C 1
ATOM 1517 O O . LYS A 1 183 ? -36.304 -12.308 13.011 1.00 94.88 183 LYS A O 1
ATOM 1522 N N . ILE A 1 184 ? -34.129 -11.795 12.726 1.00 94.69 184 ILE A N 1
ATOM 1523 C CA . ILE A 1 184 ? -33.858 -11.389 14.118 1.00 94.69 184 ILE A CA 1
ATOM 1524 C C . ILE A 1 184 ? -33.667 -9.882 14.304 1.00 94.69 184 ILE A C 1
ATOM 1526 O O . ILE A 1 184 ? -33.586 -9.426 15.435 1.00 94.69 184 ILE A O 1
ATOM 1530 N N . GLY A 1 185 ? -33.580 -9.103 13.222 1.00 95.38 185 GLY A N 1
ATOM 1531 C CA . GLY A 1 185 ? -33.479 -7.645 13.315 1.00 95.38 185 GLY A CA 1
ATOM 1532 C C . GLY A 1 185 ? -32.724 -7.000 12.160 1.00 95.38 185 GLY A C 1
ATOM 1533 O O . GLY A 1 185 ? -32.450 -7.625 11.129 1.00 95.38 185 GLY A O 1
ATOM 1534 N N . TYR A 1 186 ? -32.392 -5.726 12.343 1.00 96.38 186 TYR A N 1
ATOM 1535 C CA . TYR A 1 186 ? -31.723 -4.864 11.375 1.00 96.38 186 TYR A CA 1
ATOM 1536 C C . TYR A 1 186 ? -30.561 -4.119 12.037 1.00 96.38 186 TYR A C 1
ATOM 1538 O O . TYR A 1 186 ? -30.645 -3.787 13.213 1.00 96.38 186 TYR A O 1
ATOM 1546 N N . GLY A 1 187 ? -29.493 -3.838 11.290 1.00 95.94 187 GLY A N 1
ATOM 1547 C CA . GLY A 1 187 ? -28.340 -3.058 11.756 1.00 95.94 187 GLY A CA 1
ATOM 1548 C C . GLY A 1 187 ? -27.987 -1.948 10.770 1.00 95.94 187 GLY A C 1
ATOM 1549 O O . GLY A 1 187 ? -27.836 -2.214 9.576 1.00 95.94 187 GLY A O 1
ATOM 1550 N N . GLY A 1 188 ? -27.866 -0.713 11.247 1.00 94.69 188 GLY A N 1
ATOM 1551 C CA . GLY A 1 188 ? -27.619 0.470 10.419 1.00 94.69 188 GLY A CA 1
ATOM 1552 C C . GLY A 1 188 ? -26.758 1.523 11.109 1.00 94.69 188 GLY A C 1
ATOM 1553 O O . GLY A 1 188 ? -26.155 1.265 12.145 1.00 94.69 188 GLY A O 1
ATOM 1554 N N . SER A 1 189 ? -26.705 2.731 10.550 1.00 93.44 189 SER A N 1
ATOM 1555 C CA . SER A 1 189 ? -25.807 3.800 11.024 1.00 93.44 189 SER A CA 1
ATOM 1556 C C . SER A 1 189 ? -26.074 4.264 12.459 1.00 93.44 189 SER A C 1
ATOM 1558 O O . SER A 1 189 ? -25.195 4.857 13.074 1.00 93.44 189 SER A O 1
ATOM 1560 N N . THR A 1 190 ? -27.263 3.985 13.001 1.00 91.25 190 THR A N 1
ATOM 1561 C CA . THR A 1 190 ? -27.666 4.324 14.375 1.00 91.25 190 THR A CA 1
ATOM 1562 C C . THR A 1 190 ? -27.722 3.120 15.318 1.00 91.25 190 THR A C 1
ATOM 1564 O O . THR A 1 190 ? -28.305 3.232 16.391 1.00 91.25 190 THR A O 1
ATOM 1567 N N . GLY A 1 191 ? -27.177 1.962 14.928 1.00 93.88 191 GLY A N 1
ATOM 1568 C CA . GLY A 1 191 ? -27.214 0.745 15.745 1.00 93.88 191 GLY A CA 1
ATOM 1569 C C . GLY A 1 191 ? -28.154 -0.337 15.222 1.00 93.88 191 GLY A C 1
ATOM 1570 O O . GLY A 1 191 ? -28.526 -0.359 14.044 1.00 93.88 191 GLY A O 1
ATOM 1571 N N . PHE A 1 192 ? -28.498 -1.266 16.113 1.00 95.31 192 PHE A N 1
ATOM 1572 C CA . PHE A 1 192 ? -29.378 -2.397 15.834 1.00 95.31 192 PHE A CA 1
ATOM 1573 C C . PHE A 1 192 ? -30.815 -2.118 16.289 1.00 95.31 192 PHE A C 1
ATOM 1575 O O . PHE A 1 192 ? -31.041 -1.402 17.262 1.00 95.31 192 PHE A O 1
ATOM 1582 N N . ALA A 1 193 ? -31.790 -2.666 15.567 1.00 95.12 193 ALA A N 1
ATOM 1583 C CA . ALA A 1 193 ? -33.208 -2.515 15.869 1.00 95.12 193 ALA A CA 1
ATOM 1584 C C . ALA A 1 193 ? -34.030 -3.717 15.388 1.00 95.12 193 ALA A C 1
ATOM 1586 O O . ALA A 1 193 ? -33.741 -4.312 14.348 1.00 95.12 193 ALA A O 1
ATOM 1587 N N . ASP A 1 194 ? -35.135 -3.996 16.074 1.00 93.56 194 ASP A N 1
ATOM 1588 C CA . ASP A 1 194 ? -36.008 -5.139 15.758 1.00 93.56 194 ASP A CA 1
ATOM 1589 C C . ASP A 1 194 ? -36.874 -4.904 14.507 1.00 93.56 194 ASP A C 1
ATOM 1591 O O . ASP A 1 194 ? -37.384 -5.835 13.885 1.00 93.56 194 ASP A O 1
ATOM 1595 N N . SER A 1 195 ? -37.037 -3.641 14.098 1.00 92.38 195 SER A N 1
ATOM 1596 C CA . SER A 1 195 ? -37.927 -3.243 13.001 1.00 92.38 195 SER A CA 1
ATOM 1597 C C . SER A 1 195 ? -37.236 -2.341 11.981 1.00 92.38 195 SER A C 1
ATOM 1599 O O . SER A 1 195 ? -36.464 -1.454 12.347 1.00 92.38 195 SER A O 1
ATOM 1601 N N . LYS A 1 196 ? -37.594 -2.504 10.701 1.00 92.06 196 LYS A N 1
ATOM 1602 C CA . LYS A 1 196 ? -37.018 -1.747 9.578 1.00 92.06 196 LYS A CA 1
ATOM 1603 C C . LYS A 1 196 ? -37.258 -0.235 9.682 1.00 92.06 196 LYS A C 1
ATOM 1605 O O . LYS A 1 196 ? -36.429 0.536 9.227 1.00 92.06 196 LYS A O 1
ATOM 1610 N N . SER A 1 197 ? -38.373 0.208 10.259 1.00 92.25 197 SER A N 1
ATOM 1611 C CA . SER A 1 197 ? -38.685 1.640 10.392 1.00 92.25 197 SER A CA 1
ATOM 1612 C C . SER A 1 197 ? -37.792 2.368 11.401 1.00 92.25 197 SER A C 1
ATOM 1614 O O . SER A 1 197 ? -37.668 3.586 11.330 1.00 92.25 197 SER A O 1
ATOM 1616 N N . LYS A 1 198 ? -37.162 1.634 12.328 1.00 92.69 198 LYS A N 1
ATOM 1617 C CA . LYS A 1 198 ? -36.299 2.188 13.381 1.00 92.69 198 LYS A CA 1
ATOM 1618 C C . LYS A 1 198 ? -34.816 2.225 13.000 1.00 92.69 198 LYS A C 1
ATOM 1620 O O . LYS A 1 198 ? -34.028 2.824 13.724 1.00 92.69 198 LYS A O 1
ATOM 1625 N N . VAL A 1 199 ? -34.420 1.594 11.890 1.00 93.31 199 VAL A N 1
ATOM 1626 C CA . VAL A 1 199 ? -33.019 1.555 11.455 1.00 93.31 199 VAL A CA 1
ATOM 1627 C C . VAL A 1 199 ? -32.743 2.665 10.444 1.00 93.31 199 VAL A C 1
ATOM 1629 O O . VAL A 1 199 ? -33.446 2.788 9.440 1.00 93.31 199 VAL A O 1
ATOM 1632 N N . LYS A 1 200 ? -31.701 3.468 10.681 1.00 94.88 200 LYS A N 1
ATOM 1633 C CA . LYS A 1 200 ? -31.214 4.410 9.668 1.00 94.88 200 LYS A CA 1
ATOM 1634 C C . LYS A 1 200 ? -30.203 3.726 8.740 1.00 94.88 200 LYS A C 1
ATOM 1636 O O . LYS A 1 200 ? -29.339 2.990 9.224 1.00 94.88 200 LYS A O 1
ATOM 1641 N N . PRO A 1 201 ? -30.282 3.950 7.418 1.00 94.69 201 PRO A N 1
ATOM 1642 C CA . PRO A 1 201 ? -29.299 3.417 6.483 1.00 94.69 201 PRO A CA 1
ATOM 1643 C C . PRO A 1 201 ? -27.902 3.991 6.753 1.00 94.69 201 PRO A C 1
ATOM 1645 O O . PRO A 1 201 ? -27.760 5.102 7.266 1.00 94.69 201 PRO A O 1
ATOM 1648 N N . PHE A 1 202 ? -26.867 3.241 6.390 1.00 94.38 202 PHE A N 1
ATOM 1649 C CA . PHE A 1 202 ? -25.524 3.782 6.212 1.00 94.38 202 PHE A CA 1
ATOM 1650 C C . PHE A 1 202 ? -25.484 4.735 5.018 1.00 94.38 202 PHE A C 1
ATOM 1652 O O . PHE A 1 202 ? -26.265 4.606 4.068 1.00 94.38 202 PHE A O 1
ATOM 1659 N N . ASP A 1 203 ? -24.516 5.647 5.043 1.00 92.44 203 ASP A N 1
ATOM 1660 C CA . ASP A 1 203 ? -24.172 6.461 3.881 1.00 92.44 203 ASP A CA 1
ATOM 1661 C C . ASP A 1 203 ? -23.583 5.590 2.754 1.00 92.44 203 ASP A C 1
ATOM 1663 O O . ASP A 1 203 ? -23.532 4.357 2.829 1.00 92.44 203 ASP A O 1
ATOM 1667 N N . GLU A 1 204 ? -23.183 6.221 1.651 1.00 89.38 204 GLU A N 1
ATOM 1668 C CA . GLU A 1 204 ? -22.590 5.501 0.528 1.00 89.38 204 GLU A CA 1
ATOM 1669 C C . GLU A 1 204 ? -21.342 4.716 0.948 1.00 89.38 204 GLU A C 1
ATOM 1671 O O . GLU A 1 204 ? -20.401 5.252 1.533 1.00 89.38 204 GLU A O 1
ATOM 1676 N N . PHE A 1 205 ? -21.381 3.415 0.665 1.00 89.75 205 PHE A N 1
ATOM 1677 C CA . PHE A 1 205 ? -20.314 2.480 0.973 1.00 89.75 205 PHE A CA 1
ATOM 1678 C C . PHE A 1 205 ? -19.069 2.772 0.135 1.00 89.75 205 PHE A C 1
ATOM 1680 O O . PHE A 1 205 ? -19.175 2.925 -1.079 1.00 89.75 205 PHE A O 1
ATOM 1687 N N . ARG A 1 206 ? -17.892 2.751 0.767 1.00 86.25 206 ARG A N 1
ATOM 1688 C CA . ARG A 1 206 ? -16.600 2.876 0.074 1.00 86.25 206 ARG A CA 1
ATOM 1689 C C . ARG A 1 206 ? -15.729 1.639 0.233 1.00 86.25 206 ARG A C 1
ATOM 1691 O O . ARG A 1 206 ? -15.174 1.135 -0.743 1.00 86.25 206 ARG A O 1
ATOM 1698 N N . LEU A 1 207 ? -15.601 1.160 1.464 1.00 85.69 207 LEU A N 1
ATOM 1699 C CA . LEU A 1 207 ? -14.692 0.080 1.818 1.00 85.69 207 LEU A CA 1
ATOM 1700 C C . LEU A 1 207 ? -15.180 -0.597 3.098 1.00 85.69 207 LEU A C 1
ATOM 1702 O O . LEU A 1 207 ? -15.731 0.056 3.983 1.00 85.69 207 LEU A O 1
ATOM 1706 N N . PHE A 1 208 ? -14.923 -1.892 3.252 1.00 86.56 208 PHE A N 1
ATOM 1707 C CA . PHE A 1 208 ? -14.811 -2.455 4.592 1.00 86.56 208 PHE A CA 1
ATOM 1708 C C . PHE A 1 208 ? -13.588 -3.349 4.735 1.00 86.56 208 PHE A C 1
ATOM 1710 O O . PHE A 1 208 ? -13.094 -3.948 3.780 1.00 86.56 208 PHE A O 1
ATOM 1717 N N . THR A 1 209 ? -13.122 -3.464 5.969 1.00 82.94 209 THR A N 1
ATOM 1718 C CA . THR A 1 209 ? -12.137 -4.460 6.389 1.00 82.94 209 THR A CA 1
ATOM 1719 C C . THR A 1 209 ? -12.616 -5.125 7.674 1.00 82.94 209 THR A C 1
ATOM 1721 O O . THR A 1 209 ? -13.569 -4.661 8.303 1.00 82.94 209 THR A O 1
ATOM 1724 N N . ALA A 1 210 ? -11.997 -6.238 8.046 1.00 80.88 210 ALA A N 1
ATOM 1725 C CA . ALA A 1 210 ? -12.409 -7.036 9.186 1.00 80.88 210 ALA A CA 1
ATOM 1726 C C . ALA A 1 210 ? -11.201 -7.588 9.938 1.00 80.88 210 ALA A C 1
ATOM 1728 O O . ALA A 1 210 ? -10.182 -7.923 9.332 1.00 80.88 210 ALA A O 1
ATOM 1729 N N . TRP A 1 211 ? -11.350 -7.760 11.247 1.00 78.81 211 TRP A N 1
ATOM 1730 C CA . TRP A 1 211 ? -10.489 -8.636 12.039 1.00 78.81 211 TRP A CA 1
ATOM 1731 C C . TRP A 1 211 ? -11.349 -9.493 12.963 1.00 78.81 211 TRP A C 1
ATOM 1733 O O . TRP A 1 211 ? -12.479 -9.135 13.285 1.00 78.81 211 TRP A O 1
ATOM 1743 N N . CYS A 1 212 ? -10.813 -10.630 13.392 1.00 77.19 212 CYS A N 1
ATOM 1744 C CA . CYS A 1 212 ? -11.469 -11.503 14.356 1.00 77.19 212 CYS A CA 1
ATOM 1745 C C . CYS A 1 212 ? -10.632 -11.518 15.640 1.00 77.19 212 CYS A C 1
ATOM 1747 O O . CYS A 1 212 ? -9.515 -12.042 15.610 1.00 77.19 212 CYS A O 1
ATOM 1749 N N . PRO A 1 213 ? -11.108 -10.916 16.745 1.00 75.31 213 PRO A N 1
ATOM 1750 C CA . PRO A 1 213 ? -10.507 -11.142 18.057 1.00 75.31 213 PRO A CA 1
ATOM 1751 C C . PRO A 1 213 ? -10.505 -12.641 18.391 1.00 75.31 213 PRO A C 1
ATOM 1753 O O . PRO A 1 213 ? -11.419 -13.355 17.982 1.00 75.31 213 PRO A O 1
ATOM 1756 N N . LYS A 1 214 ? -9.494 -13.119 19.130 1.00 70.88 214 LYS A N 1
ATOM 1757 C CA . LYS A 1 214 ? -9.309 -14.557 19.408 1.00 70.88 214 LYS A CA 1
ATOM 1758 C C . LYS A 1 214 ? -10.494 -15.185 20.153 1.00 70.88 214 LYS A C 1
ATOM 1760 O O . LYS A 1 214 ? -10.866 -16.311 19.845 1.00 70.88 214 LYS A O 1
ATOM 1765 N N . ASP A 1 215 ? -11.099 -14.425 21.061 1.00 75.69 215 ASP A N 1
ATOM 1766 C CA . ASP A 1 215 ? -12.237 -14.855 21.880 1.00 75.69 215 ASP A CA 1
ATOM 1767 C C . ASP A 1 215 ? -13.587 -14.377 21.313 1.00 75.69 215 ASP A C 1
ATOM 1769 O O . ASP A 1 215 ? -14.581 -14.344 22.034 1.00 75.69 215 ASP A O 1
ATOM 1773 N N . SER A 1 216 ? -13.632 -13.942 20.046 1.00 81.81 216 SER A N 1
ATOM 1774 C CA . SER A 1 216 ? -14.873 -13.486 19.418 1.00 81.81 216 SER A CA 1
ATOM 1775 C C . SER A 1 216 ? -15.454 -14.533 18.485 1.00 81.81 216 SER A C 1
ATOM 1777 O O . SER A 1 216 ? -14.770 -15.191 17.703 1.00 81.81 216 SER A O 1
ATOM 1779 N N . PHE A 1 217 ? -16.771 -14.611 18.547 1.00 85.94 217 PHE A N 1
ATOM 1780 C CA . PHE A 1 217 ? -17.632 -15.477 17.765 1.00 85.94 217 PHE A CA 1
ATOM 1781 C C . PHE A 1 217 ? -18.022 -14.861 16.414 1.00 85.94 217 PHE A C 1
ATOM 1783 O O . PHE A 1 217 ? -18.710 -15.485 15.607 1.00 85.94 217 PHE A O 1
ATOM 1790 N N . SER A 1 218 ? -17.596 -13.626 16.147 1.00 88.06 218 SER A N 1
ATOM 1791 C CA . SER A 1 218 ? -17.859 -12.889 14.913 1.00 88.06 218 SER A CA 1
ATOM 1792 C C . SER A 1 218 ? -16.648 -12.034 14.545 1.00 88.06 218 SER A C 1
ATOM 1794 O O . SER A 1 218 ? -16.003 -11.470 15.426 1.00 88.06 218 SER A O 1
ATOM 1796 N N . PRO A 1 219 ? -16.364 -11.811 13.251 1.00 86.94 219 PRO A N 1
ATOM 1797 C CA . PRO A 1 219 ? -15.463 -10.730 12.885 1.00 86.94 219 PRO A CA 1
ATOM 1798 C C . PRO A 1 219 ? -16.054 -9.380 13.324 1.00 86.94 219 PRO A C 1
ATOM 1800 O O . PRO A 1 219 ? -17.269 -9.162 13.250 1.00 86.94 219 PRO A O 1
ATOM 1803 N N . ILE A 1 220 ? -15.179 -8.465 13.735 1.00 87.69 220 ILE A N 1
ATOM 1804 C CA . ILE A 1 220 ? -15.490 -7.043 13.872 1.00 87.69 220 ILE A CA 1
ATOM 1805 C C . ILE A 1 220 ? -15.246 -6.396 12.511 1.00 87.69 220 ILE A C 1
ATOM 1807 O O . ILE A 1 220 ? -14.163 -6.541 11.937 1.00 87.69 220 ILE A O 1
ATOM 1811 N N . LEU A 1 221 ? -16.251 -5.689 11.989 1.00 89.00 221 LEU A N 1
ATOM 1812 C CA . LEU A 1 221 ? -16.123 -4.948 10.734 1.00 89.00 221 LEU A CA 1
ATOM 1813 C C . LEU A 1 221 ? -15.779 -3.485 10.989 1.00 89.00 221 LEU A C 1
ATOM 1815 O O . LEU A 1 221 ? -16.389 -2.842 11.841 1.00 89.00 221 LEU A O 1
ATOM 1819 N N . LEU A 1 222 ? -14.881 -2.944 10.167 1.00 88.69 222 LEU A N 1
ATOM 1820 C CA . LEU A 1 222 ? -14.752 -1.506 9.955 1.00 88.69 222 LEU A CA 1
ATOM 1821 C C . LEU A 1 222 ? -15.397 -1.144 8.644 1.00 88.69 222 LEU A C 1
ATOM 1823 O O . LEU A 1 222 ? -14.885 -1.481 7.578 1.00 88.69 222 LEU A O 1
ATOM 1827 N N . TRP A 1 223 ? -16.526 -0.469 8.753 1.00 91.31 223 TRP A N 1
ATOM 1828 C CA . TRP A 1 223 ? -17.346 -0.055 7.640 1.00 91.31 223 TRP A CA 1
ATOM 1829 C C . TRP A 1 223 ? -17.079 1.412 7.328 1.00 91.31 223 TRP A C 1
ATOM 1831 O O . TRP A 1 223 ? -17.420 2.289 8.120 1.00 91.31 223 TRP A O 1
ATOM 1841 N N . GLN A 1 224 ? -16.463 1.677 6.181 1.00 90.62 224 GLN A N 1
ATOM 1842 C CA . GLN A 1 224 ? -16.166 3.021 5.710 1.00 90.62 224 GLN A CA 1
ATOM 1843 C C . GLN A 1 224 ? -17.260 3.499 4.752 1.00 90.62 224 GLN A C 1
ATOM 1845 O O . GLN A 1 224 ? -17.596 2.840 3.759 1.00 90.62 224 GLN A O 1
ATOM 1850 N N . THR A 1 225 ? -17.750 4.702 5.020 1.00 92.62 225 THR A N 1
ATOM 1851 C CA . THR A 1 225 ? -18.503 5.515 4.068 1.00 92.62 225 THR A CA 1
ATOM 1852 C C . THR A 1 225 ? -17.647 6.685 3.590 1.00 92.62 225 THR A C 1
ATOM 1854 O O . THR A 1 225 ? -16.475 6.802 3.940 1.00 92.62 225 THR A O 1
ATOM 1857 N N . GLN A 1 226 ? -18.217 7.568 2.777 1.00 90.81 226 GLN A N 1
ATOM 1858 C CA . GLN A 1 226 ? -17.525 8.761 2.288 1.00 90.81 226 GLN A CA 1
ATOM 1859 C C . GLN A 1 226 ? -16.908 9.620 3.410 1.00 90.81 226 GLN A C 1
ATOM 1861 O O . GLN A 1 226 ? -15.807 10.133 3.238 1.00 90.81 226 GLN A O 1
ATOM 1866 N N . ARG A 1 227 ? -17.578 9.734 4.567 1.00 91.94 227 ARG A N 1
ATOM 1867 C CA . ARG A 1 227 ? -17.163 10.622 5.671 1.00 91.94 227 ARG A CA 1
ATOM 1868 C C . ARG A 1 227 ? -17.119 9.977 7.050 1.00 91.94 227 ARG A C 1
ATOM 1870 O O . ARG A 1 227 ? -16.710 10.626 8.005 1.00 91.94 227 ARG A O 1
ATOM 1877 N N . ARG A 1 228 ? -17.546 8.721 7.188 1.00 94.12 228 ARG A N 1
ATOM 1878 C CA . ARG A 1 228 ? -17.636 8.050 8.490 1.00 94.12 228 ARG A CA 1
ATOM 1879 C C . ARG A 1 228 ? -16.982 6.684 8.467 1.00 94.12 228 ARG A C 1
ATOM 1881 O O . ARG A 1 228 ? -16.981 5.990 7.450 1.00 94.12 228 ARG A O 1
ATOM 1888 N N . ILE A 1 229 ? -16.482 6.283 9.628 1.00 91.81 229 ILE A N 1
ATOM 1889 C CA . ILE A 1 229 ? -15.993 4.933 9.884 1.00 91.81 229 ILE A CA 1
ATOM 1890 C C . ILE A 1 229 ? -16.794 4.365 11.049 1.00 91.81 229 ILE A C 1
ATOM 1892 O O . ILE A 1 229 ? -16.790 4.918 12.150 1.00 91.81 229 ILE A O 1
ATOM 1896 N N . TYR A 1 230 ? -17.460 3.241 10.807 1.00 93.12 230 TYR A N 1
ATOM 1897 C CA . TYR A 1 230 ? -18.204 2.509 11.823 1.00 93.12 230 TYR A CA 1
ATOM 1898 C C . TYR A 1 230 ? -17.456 1.244 12.216 1.00 93.12 230 TYR A C 1
ATOM 1900 O O . TYR A 1 230 ? -16.986 0.504 11.354 1.00 93.12 230 TYR A O 1
ATOM 1908 N N . GLN A 1 231 ? -17.404 0.956 13.510 1.00 91.56 231 GLN A N 1
ATOM 1909 C CA . GLN A 1 231 ? -17.011 -0.339 14.039 1.00 91.56 231 GLN A CA 1
ATOM 1910 C C . GLN A 1 231 ? -18.273 -1.138 14.366 1.00 91.56 231 GLN A C 1
ATOM 1912 O O . GLN A 1 231 ? -19.058 -0.745 15.227 1.00 91.56 231 GLN A O 1
ATOM 1917 N N . ILE A 1 232 ? -18.473 -2.258 13.675 1.00 93.44 232 ILE A N 1
ATOM 1918 C CA . ILE A 1 232 ? -19.667 -3.096 13.806 1.00 93.44 232 ILE A CA 1
ATOM 1919 C C . ILE A 1 232 ? -19.280 -4.413 14.470 1.00 93.44 232 ILE A C 1
ATOM 1921 O O . ILE A 1 232 ? -18.459 -5.170 13.946 1.00 93.44 232 ILE A O 1
ATOM 1925 N N . ASN A 1 233 ? -19.907 -4.700 15.606 1.00 92.38 233 ASN A N 1
ATOM 1926 C CA . ASN A 1 233 ? -19.810 -5.970 16.306 1.00 92.38 233 ASN A CA 1
ATOM 1927 C C . ASN A 1 233 ? -21.181 -6.662 16.281 1.00 92.38 233 ASN A C 1
ATOM 1929 O O . ASN A 1 233 ? -22.093 -6.268 17.005 1.00 92.38 233 ASN A O 1
ATOM 1933 N N . PHE A 1 234 ? -21.322 -7.692 15.444 1.00 92.88 234 PHE A N 1
ATOM 1934 C CA . PHE A 1 234 ? -22.580 -8.431 15.294 1.00 92.88 234 PHE A CA 1
ATOM 1935 C C . PHE A 1 234 ? -22.877 -9.378 16.456 1.00 92.88 234 PHE A C 1
ATOM 1937 O O . PHE A 1 234 ? -24.042 -9.617 16.752 1.00 92.88 234 PHE A O 1
ATOM 1944 N N . GLU A 1 235 ? -21.842 -9.891 17.123 1.00 90.38 235 GLU A N 1
ATOM 1945 C CA . GLU A 1 235 ? -21.986 -10.743 18.306 1.00 90.38 235 GLU A CA 1
ATOM 1946 C C . GLU A 1 235 ? -22.619 -9.959 19.463 1.00 90.38 235 GLU A C 1
ATOM 1948 O O . GLU A 1 235 ? -23.594 -10.405 20.059 1.00 90.38 235 GLU A O 1
ATOM 1953 N N . LYS A 1 236 ? -22.112 -8.749 19.724 1.00 90.56 236 LYS A N 1
ATOM 1954 C CA . LYS A 1 236 ? -22.627 -7.837 20.759 1.00 90.56 236 LYS A CA 1
ATOM 1955 C C . LYS A 1 236 ? -23.770 -6.941 20.279 1.00 90.56 236 LYS A C 1
ATOM 1957 O O . LYS A 1 236 ? -24.229 -6.108 21.050 1.00 90.56 236 LYS A O 1
ATOM 1962 N N . GLN A 1 237 ? -24.166 -7.061 19.010 1.00 91.50 237 GLN A N 1
ATOM 1963 C CA . GLN A 1 237 ? -25.137 -6.187 18.345 1.00 91.50 237 GLN A CA 1
ATOM 1964 C C . GLN A 1 237 ? -24.894 -4.698 18.642 1.00 91.50 237 GLN A C 1
ATOM 1966 O O . GLN A 1 237 ? -25.792 -3.957 19.034 1.00 91.50 237 GLN A O 1
ATOM 1971 N N . ASN A 1 238 ? -23.652 -4.255 18.438 1.00 92.50 238 ASN A N 1
ATOM 1972 C CA . ASN A 1 238 ? -23.240 -2.873 18.658 1.00 92.50 238 ASN A CA 1
ATOM 1973 C C . ASN A 1 238 ? -22.628 -2.262 17.387 1.00 92.50 238 ASN A C 1
ATOM 1975 O O . ASN A 1 238 ? -21.850 -2.918 16.690 1.00 92.50 238 ASN A O 1
ATOM 1979 N N . ILE A 1 239 ? -22.973 -1.006 17.099 1.00 93.56 239 ILE A N 1
ATOM 1980 C CA . ILE A 1 239 ? -22.397 -0.198 16.018 1.00 93.56 239 ILE A CA 1
ATOM 1981 C C . ILE A 1 239 ? -21.939 1.113 16.631 1.00 93.56 239 ILE A C 1
ATOM 1983 O O . ILE A 1 239 ? -22.748 1.872 17.157 1.00 93.56 239 ILE A O 1
ATOM 1987 N N . GLU A 1 240 ? -20.645 1.380 16.532 1.00 91.75 240 GLU A N 1
ATOM 1988 C CA . GLU A 1 240 ? -20.029 2.596 17.046 1.00 91.75 240 GLU A CA 1
ATOM 1989 C C . GLU A 1 240 ? -19.452 3.403 15.884 1.00 91.75 240 GLU A C 1
ATOM 1991 O O . GLU A 1 240 ? -18.669 2.879 15.090 1.00 91.75 240 GLU A O 1
ATOM 1996 N N . THR A 1 241 ? -19.814 4.681 15.778 1.00 92.25 241 THR A N 1
ATOM 1997 C CA . THR A 1 241 ? -19.106 5.617 14.898 1.00 92.25 241 THR A CA 1
ATOM 1998 C C . THR A 1 241 ? -17.779 5.959 15.556 1.00 92.25 241 THR A C 1
ATOM 2000 O O . THR A 1 241 ? -17.747 6.653 16.568 1.00 92.25 241 THR A O 1
ATOM 2003 N N . ILE A 1 242 ? -16.681 5.454 15.002 1.00 90.12 242 ILE A N 1
ATOM 2004 C CA . ILE A 1 242 ? -15.344 5.670 15.568 1.00 90.12 242 ILE A CA 1
ATOM 2005 C C . ILE A 1 242 ? -14.627 6.866 14.939 1.00 90.12 242 ILE A C 1
ATOM 2007 O O . ILE A 1 242 ? -13.614 7.305 15.468 1.00 90.12 242 ILE A O 1
ATOM 2011 N N . PHE A 1 243 ? -15.126 7.370 13.809 1.00 91.31 243 PHE A N 1
ATOM 2012 C CA . PHE A 1 243 ? -14.628 8.577 13.160 1.00 91.31 243 PHE A CA 1
ATOM 2013 C C . PHE A 1 243 ? -15.695 9.181 12.253 1.00 91.31 243 PHE A C 1
ATOM 2015 O O . PHE A 1 243 ? -16.409 8.454 11.555 1.00 91.31 243 PHE A O 1
ATOM 2022 N N . GLU A 1 244 ? -15.759 10.507 12.240 1.00 92.19 244 GLU A N 1
ATOM 2023 C CA . GLU A 1 244 ? -16.599 11.303 11.357 1.00 92.19 244 GLU A CA 1
ATOM 2024 C C . GLU A 1 244 ? -15.823 12.548 10.929 1.00 92.19 244 GLU A C 1
ATOM 2026 O O . GLU A 1 244 ? -15.347 13.308 11.770 1.00 92.19 244 GLU A O 1
ATOM 2031 N N . SER A 1 245 ? -15.699 12.743 9.620 1.00 90.25 245 SER A N 1
ATOM 2032 C CA . SER A 1 245 ? -15.188 13.979 9.040 1.00 90.25 245 SER A CA 1
ATOM 2033 C C . SER A 1 245 ? -16.357 14.890 8.678 1.00 90.25 245 SER A C 1
ATOM 2035 O O . SER A 1 245 ? -17.282 14.476 7.973 1.00 90.25 245 SER A O 1
ATOM 2037 N N . THR A 1 246 ? -16.329 16.129 9.163 1.00 87.19 246 THR A N 1
ATOM 2038 C CA . THR A 1 246 ? -17.394 17.115 8.938 1.00 87.19 246 THR A CA 1
ATOM 2039 C C 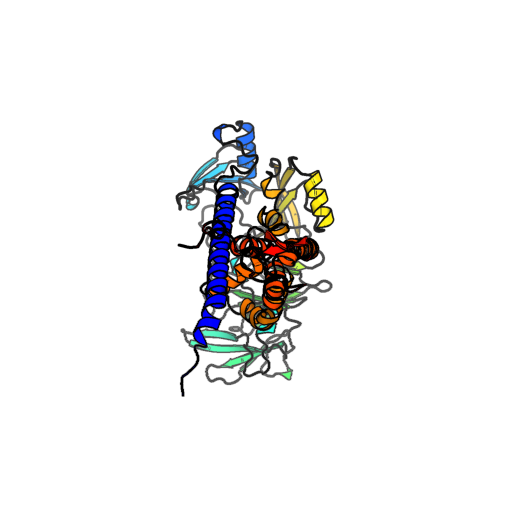. THR A 1 246 ? -17.364 17.661 7.515 1.00 87.19 246 THR A C 1
ATOM 2041 O O . THR A 1 246 ? -18.396 17.701 6.840 1.00 87.19 246 THR A O 1
ATOM 2044 N N . ASP A 1 247 ? -16.172 18.010 7.031 1.00 86.75 247 ASP A N 1
ATOM 2045 C CA . ASP A 1 247 ? -16.021 18.877 5.858 1.00 86.75 247 ASP A CA 1
ATOM 2046 C C . ASP A 1 247 ? -15.400 18.170 4.649 1.00 86.75 247 ASP A C 1
ATOM 2048 O O . ASP A 1 247 ? -15.739 18.491 3.509 1.00 86.75 247 ASP A O 1
ATOM 2052 N N . THR A 1 248 ? -14.531 17.184 4.881 1.00 89.75 248 THR A N 1
ATOM 2053 C CA . THR A 1 248 ? -13.725 16.534 3.837 1.00 89.75 248 THR A CA 1
ATOM 2054 C C . THR A 1 248 ? -13.955 15.033 3.784 1.00 89.75 248 THR A C 1
ATOM 2056 O O . THR A 1 248 ? -14.212 14.384 4.797 1.00 89.75 248 THR A O 1
ATOM 2059 N N . ASP A 1 249 ? -13.865 14.457 2.591 1.00 89.75 249 ASP A N 1
ATOM 2060 C CA . ASP A 1 249 ? -14.053 13.022 2.427 1.00 89.75 249 ASP A CA 1
ATOM 2061 C C . ASP A 1 249 ? -12.821 12.242 2.901 1.00 89.75 249 ASP A C 1
ATOM 2063 O O . ASP A 1 249 ? -11.693 12.746 2.942 1.00 89.75 249 ASP A O 1
ATOM 2067 N N . ILE A 1 250 ? -13.044 10.984 3.276 1.00 87.44 250 ILE A N 1
ATOM 2068 C CA . ILE A 1 250 ? -11.979 10.060 3.659 1.00 87.44 250 ILE A CA 1
ATOM 2069 C C . ILE A 1 250 ? -11.312 9.527 2.389 1.00 87.44 250 ILE A C 1
ATOM 2071 O O . ILE A 1 250 ? -11.925 8.782 1.624 1.00 87.44 250 ILE A O 1
ATOM 2075 N N . GLU A 1 251 ? -10.032 9.848 2.203 1.00 82.62 251 GLU A N 1
ATOM 2076 C CA . GLU A 1 251 ? -9.232 9.406 1.058 1.00 82.62 251 GLU A CA 1
ATOM 2077 C C . GLU A 1 251 ? -8.645 8.006 1.294 1.00 82.62 251 GLU A C 1
ATOM 2079 O O . GLU A 1 251 ? -8.679 7.147 0.410 1.00 82.62 251 GLU A O 1
ATOM 2084 N N . LYS A 1 252 ? -8.076 7.761 2.484 1.00 78.88 252 LYS A N 1
ATOM 2085 C CA . LYS A 1 252 ? -7.369 6.506 2.793 1.00 78.88 252 LYS A CA 1
ATOM 2086 C C . LYS A 1 252 ? -7.616 6.036 4.218 1.00 78.88 252 LYS A C 1
ATOM 2088 O O . LYS A 1 252 ? -7.658 6.837 5.143 1.00 78.88 252 LYS A O 1
ATOM 2093 N N . ILE A 1 253 ? -7.678 4.716 4.391 1.00 78.62 253 ILE A N 1
ATOM 2094 C CA . ILE A 1 253 ? -7.661 4.057 5.699 1.00 78.62 253 ILE A CA 1
ATOM 2095 C C . ILE A 1 253 ? -6.595 2.962 5.700 1.00 78.62 253 ILE A C 1
ATOM 2097 O O . ILE A 1 253 ? -6.478 2.193 4.742 1.00 78.62 253 ILE A O 1
ATOM 2101 N N . SER A 1 254 ? -5.852 2.843 6.796 1.00 75.06 254 SER A N 1
ATOM 2102 C CA . SER A 1 254 ? -4.980 1.703 7.061 1.00 75.06 254 SER A CA 1
ATOM 2103 C C . SER A 1 254 ? -5.096 1.200 8.496 1.00 75.06 254 SER A C 1
ATOM 2105 O O . SER A 1 254 ? -5.337 1.952 9.436 1.00 75.06 254 SER A O 1
ATOM 2107 N N . LEU A 1 255 ? -4.942 -0.116 8.646 1.00 73.00 255 LEU A N 1
ATOM 2108 C CA . LEU A 1 255 ? -4.929 -0.803 9.934 1.00 73.00 255 LEU A CA 1
ATOM 2109 C C . LEU A 1 255 ? -3.510 -1.131 10.355 1.00 73.00 255 LEU A C 1
ATOM 2111 O O . LEU A 1 255 ? -2.713 -1.578 9.529 1.00 73.00 255 LEU A O 1
ATOM 2115 N N . HIS A 1 256 ? -3.224 -0.986 11.643 1.00 70.06 256 HIS A N 1
ATOM 2116 C CA . HIS A 1 256 ? -1.895 -1.180 12.200 1.00 70.06 256 HIS A CA 1
ATOM 2117 C C . HIS A 1 256 ? -1.942 -2.019 13.472 1.00 70.06 256 HIS A C 1
ATOM 2119 O O . HIS A 1 256 ? -2.805 -1.842 14.330 1.00 70.06 256 HIS A O 1
ATOM 2125 N N . ALA A 1 257 ? -0.992 -2.942 13.601 1.00 60.94 257 ALA A N 1
ATOM 2126 C CA . ALA A 1 257 ? -0.829 -3.696 14.830 1.00 60.94 257 ALA A CA 1
ATOM 2127 C C . ALA A 1 257 ? -0.196 -2.814 15.901 1.00 60.94 257 ALA A C 1
ATOM 2129 O O . ALA A 1 257 ? 0.839 -2.203 15.651 1.00 60.94 257 ALA A O 1
ATOM 2130 N N . TRP A 1 258 ? -0.800 -2.790 17.087 1.00 59.66 258 TRP A N 1
ATOM 2131 C CA . TRP A 1 258 ? -0.127 -2.295 18.282 1.00 59.66 258 TRP A CA 1
ATOM 2132 C C . TRP A 1 258 ? 1.009 -3.242 18.639 1.00 59.66 258 TRP A C 1
ATOM 2134 O O . TRP A 1 258 ? 0.822 -4.462 18.600 1.00 59.66 258 TRP A O 1
ATOM 2144 N N . ARG A 1 259 ? 2.161 -2.682 19.006 1.00 59.06 259 ARG A N 1
ATOM 2145 C CA . ARG A 1 259 ? 3.252 -3.452 19.601 1.00 59.06 259 ARG A CA 1
ATOM 2146 C C . ARG A 1 259 ? 3.382 -3.111 21.072 1.00 59.06 259 ARG A C 1
ATOM 2148 O O . ARG A 1 259 ? 3.338 -1.944 21.452 1.00 59.06 259 ARG A O 1
ATOM 2155 N N . ASP A 1 260 ? 3.549 -4.145 21.883 1.00 54.50 260 ASP A N 1
ATOM 2156 C CA . ASP A 1 260 ? 4.039 -3.994 23.245 1.00 54.50 260 ASP A CA 1
ATOM 2157 C C . ASP A 1 260 ? 5.566 -4.008 23.162 1.00 54.50 260 ASP A C 1
ATOM 2159 O O . ASP A 1 260 ? 6.157 -5.053 22.905 1.00 54.50 260 ASP A O 1
ATOM 2163 N N . LEU A 1 261 ? 6.192 -2.835 23.262 1.00 53.06 261 LEU A N 1
ATOM 2164 C CA . LEU A 1 261 ? 7.644 -2.729 23.379 1.00 53.06 261 LEU A CA 1
ATOM 2165 C C . LEU A 1 261 ? 7.956 -2.653 24.872 1.00 53.06 261 LEU A C 1
ATOM 2167 O O . LEU A 1 261 ? 7.933 -1.571 25.459 1.00 53.06 261 LEU A O 1
ATOM 2171 N N . LYS A 1 262 ? 8.175 -3.807 25.504 1.00 51.03 262 LYS A N 1
ATOM 2172 C CA . LYS A 1 262 ? 8.788 -3.858 26.832 1.00 51.03 262 LYS A CA 1
ATOM 2173 C C . LYS A 1 262 ? 10.244 -4.282 26.669 1.00 51.03 262 LYS A C 1
ATOM 2175 O O . LYS A 1 262 ? 10.474 -5.287 26.003 1.00 51.03 262 LYS A O 1
ATOM 2180 N N . PRO A 1 263 ? 11.208 -3.589 27.299 1.00 42.16 263 PRO A N 1
ATOM 2181 C CA . PRO A 1 263 ? 12.611 -3.975 27.211 1.00 42.16 263 PRO A CA 1
ATOM 2182 C C . PRO A 1 263 ? 12.810 -5.452 27.589 1.00 42.16 263 PRO A C 1
ATOM 2184 O O . PRO A 1 263 ? 12.556 -5.835 28.730 1.00 42.16 263 PRO A O 1
ATOM 2187 N N . GLY A 1 264 ? 13.254 -6.277 26.636 1.00 43.75 264 GLY A N 1
ATOM 2188 C CA . GLY A 1 264 ? 13.637 -7.674 26.870 1.00 43.75 264 GLY A CA 1
ATOM 2189 C C . GLY A 1 264 ? 12.515 -8.721 26.794 1.00 43.75 264 GLY A C 1
ATOM 2190 O O . GLY A 1 264 ? 12.797 -9.902 27.006 1.00 43.75 264 GLY A O 1
ATOM 2191 N N . GLU A 1 265 ? 11.271 -8.351 26.470 1.00 44.00 265 GLU A N 1
ATOM 2192 C CA . GLU A 1 265 ? 10.190 -9.315 26.217 1.00 44.00 265 GLU A CA 1
ATOM 2193 C C . GLU A 1 265 ? 9.941 -9.465 24.707 1.00 44.00 265 GLU A C 1
ATOM 2195 O O . GLU A 1 265 ? 9.582 -8.514 24.018 1.00 44.00 265 GLU A O 1
ATOM 2200 N N . LYS A 1 266 ? 10.064 -10.697 24.185 1.00 46.00 266 LYS A N 1
ATOM 2201 C CA . LYS A 1 266 ? 9.695 -11.012 22.793 1.00 46.00 266 LYS A CA 1
ATOM 2202 C C . LYS A 1 266 ? 8.262 -10.565 22.489 1.00 46.00 266 LYS A C 1
ATOM 2204 O O . LYS A 1 266 ? 7.372 -10.778 23.305 1.00 46.00 266 LYS A O 1
ATOM 2209 N N . GLU A 1 267 ? 8.071 -10.054 21.267 1.00 52.06 267 GLU A N 1
ATOM 2210 C CA . GLU A 1 267 ? 6.823 -9.603 20.621 1.00 52.06 267 GLU A CA 1
ATOM 2211 C C . GLU A 1 267 ? 5.554 -10.304 21.159 1.00 52.06 267 GLU A C 1
ATOM 2213 O O . GLU A 1 267 ? 5.083 -11.290 20.591 1.00 52.06 267 GLU A O 1
ATOM 2218 N N . TYR A 1 268 ? 4.976 -9.789 22.252 1.00 45.81 268 TYR A N 1
ATOM 2219 C CA . TYR A 1 268 ? 3.700 -10.274 22.775 1.00 45.81 268 TYR A CA 1
ATOM 2220 C C . TYR A 1 268 ? 2.582 -9.344 22.317 1.00 45.81 268 TYR A C 1
ATOM 2222 O O . TYR A 1 268 ? 2.248 -8.340 22.948 1.00 45.81 268 TYR A O 1
ATOM 2230 N N . ILE A 1 269 ? 1.984 -9.684 21.179 1.00 53.12 269 ILE A N 1
ATOM 2231 C CA . ILE A 1 269 ? 0.684 -9.133 20.812 1.00 53.12 269 ILE A CA 1
ATOM 2232 C C . ILE A 1 269 ? -0.349 -9.883 21.654 1.00 53.12 269 ILE A C 1
ATOM 2234 O O . ILE A 1 269 ? -0.634 -11.051 21.396 1.00 53.12 269 ILE A O 1
ATOM 2238 N N . ASP A 1 270 ? -0.928 -9.217 22.655 1.00 50.97 270 ASP A N 1
ATOM 2239 C CA . ASP A 1 270 ? -2.083 -9.757 23.375 1.00 50.97 270 ASP A CA 1
ATOM 2240 C C . ASP A 1 270 ? -3.286 -9.826 22.418 1.00 50.97 270 ASP A C 1
ATOM 2242 O O . ASP A 1 270 ? -4.054 -8.871 22.250 1.00 50.97 270 ASP A O 1
ATOM 2246 N N . HIS A 1 271 ? -3.426 -10.970 21.749 1.00 50.06 271 HIS A N 1
ATOM 2247 C CA . HIS A 1 271 ? -4.481 -11.238 20.777 1.00 50.06 271 HIS A CA 1
ATOM 2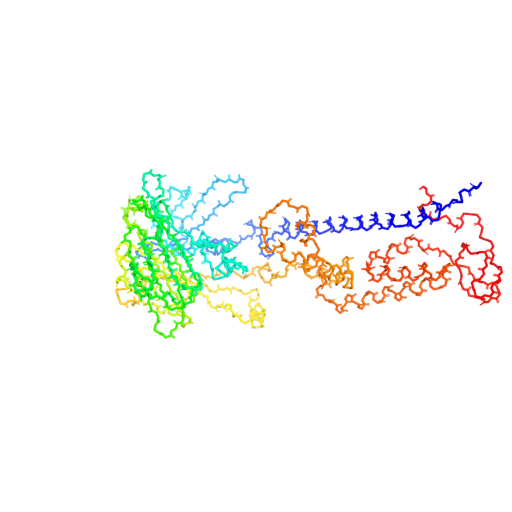248 C C . HIS A 1 271 ? -5.891 -11.173 21.380 1.00 50.06 271 HIS A C 1
ATOM 2250 O O . HIS A 1 271 ? -6.851 -10.954 20.637 1.00 50.06 271 HIS A O 1
ATOM 2256 N N . ASN A 1 272 ? -6.025 -11.301 22.705 1.00 44.31 272 ASN A N 1
ATOM 2257 C CA . ASN A 1 272 ? -7.313 -11.239 23.402 1.00 44.31 272 ASN A CA 1
ATOM 2258 C C . ASN A 1 272 ? -7.787 -9.784 23.571 1.00 44.31 272 ASN A C 1
ATOM 2260 O O . ASN A 1 272 ? -8.963 -9.509 23.789 1.00 44.31 272 ASN A O 1
ATOM 2264 N N . LYS A 1 273 ? -6.865 -8.827 23.430 1.00 52.50 273 LYS A N 1
ATOM 2265 C CA . LYS A 1 273 ? -7.066 -7.391 23.651 1.00 52.50 273 LYS A CA 1
ATOM 2266 C C 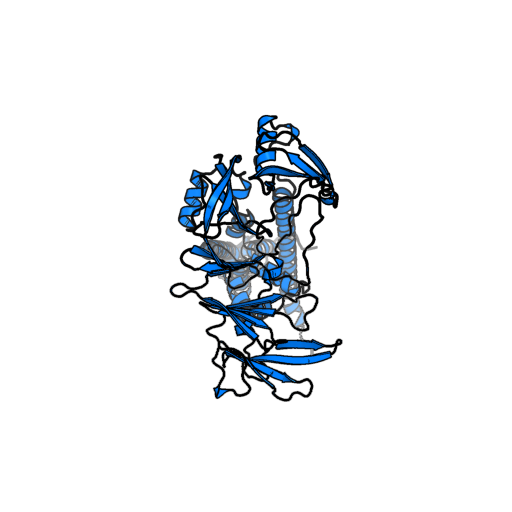. LYS A 1 273 ? -6.934 -6.549 22.376 1.00 52.50 273 LYS A C 1
ATOM 2268 O O . LYS A 1 273 ? -7.064 -5.323 22.427 1.00 52.50 273 LYS A O 1
ATOM 2273 N N . TYR A 1 274 ? -6.678 -7.190 21.239 1.00 57.41 274 TYR A N 1
ATOM 2274 C CA . TYR A 1 274 ? -6.239 -6.543 20.010 1.00 57.41 274 TYR A CA 1
ATOM 2275 C C . TYR A 1 274 ? -7.359 -5.768 19.296 1.00 57.41 274 TYR A C 1
ATOM 2277 O O . TYR A 1 274 ? -8.240 -6.345 18.653 1.00 57.41 274 TYR A O 1
ATOM 2285 N N . ARG A 1 275 ? -7.275 -4.435 19.351 1.00 66.38 275 ARG A N 1
ATOM 2286 C CA . ARG A 1 275 ? -7.875 -3.536 18.360 1.00 66.38 275 ARG A CA 1
ATOM 2287 C C . ARG A 1 275 ? -6.729 -2.852 17.612 1.00 66.38 275 ARG A C 1
ATOM 2289 O O . ARG A 1 275 ? -5.850 -2.299 18.277 1.00 66.38 275 ARG A O 1
ATOM 2296 N N . PRO A 1 276 ? -6.694 -2.909 16.271 1.00 71.94 276 PRO A N 1
ATOM 2297 C CA . PRO A 1 276 ? -5.642 -2.248 15.514 1.00 71.94 276 PRO A CA 1
ATOM 2298 C C . PRO A 1 276 ? -5.715 -0.725 15.696 1.00 71.94 276 PRO A C 1
ATOM 2300 O O . PRO A 1 276 ? -6.797 -0.170 15.870 1.00 71.94 276 PRO A O 1
ATOM 2303 N N . LEU A 1 277 ? -4.567 -0.049 15.622 1.00 77.75 277 LEU A N 1
ATOM 2304 C CA . LEU A 1 277 ? -4.511 1.393 15.389 1.00 77.75 277 LEU A CA 1
ATOM 2305 C C . LEU A 1 277 ? -5.069 1.639 13.985 1.00 77.75 277 LEU A C 1
ATOM 2307 O O . LEU A 1 277 ? -4.650 0.985 13.026 1.00 77.75 277 LEU A O 1
ATOM 2311 N N . ILE A 1 278 ? -6.016 2.561 13.868 1.00 82.00 278 ILE A N 1
ATOM 2312 C CA . ILE A 1 278 ? -6.631 2.908 12.589 1.00 82.00 278 ILE A CA 1
ATOM 2313 C C . ILE A 1 278 ? -6.087 4.271 12.192 1.00 82.00 278 ILE A C 1
ATOM 2315 O O . ILE A 1 278 ? -6.285 5.252 12.903 1.00 82.00 278 ILE A O 1
ATOM 2319 N N . HIS A 1 279 ? -5.390 4.324 11.065 1.00 84.38 279 HIS A N 1
ATOM 2320 C CA . HIS A 1 279 ? -4.991 5.576 10.435 1.00 84.38 279 HIS A CA 1
ATOM 2321 C C . HIS A 1 279 ? -6.006 5.917 9.351 1.00 84.38 279 HIS A C 1
ATOM 2323 O O . HIS A 1 279 ? -6.307 5.087 8.495 1.00 84.38 279 HIS A O 1
ATOM 2329 N N . CYS A 1 280 ? -6.530 7.133 9.406 1.00 86.25 280 CYS A N 1
ATOM 2330 C CA . CYS A 1 280 ? -7.418 7.711 8.413 1.00 86.25 280 CYS A CA 1
ATOM 2331 C C . CYS A 1 280 ? -6.773 8.983 7.851 1.00 86.25 280 CYS A C 1
ATOM 2333 O O . CYS A 1 280 ? -6.284 9.815 8.611 1.00 86.25 280 CYS A O 1
ATOM 2335 N N . GLN A 1 281 ? -6.769 9.133 6.529 1.00 86.50 281 GLN A N 1
ATOM 2336 C CA . GLN A 1 281 ? -6.352 10.349 5.838 1.00 86.50 281 GLN A CA 1
ATOM 2337 C C . GLN A 1 281 ? -7.546 10.928 5.085 1.00 86.50 281 GLN A C 1
ATOM 2339 O O . GLN A 1 281 ? -8.188 10.216 4.309 1.00 86.50 281 GLN A O 1
ATOM 2344 N N . THR A 1 282 ? -7.826 12.207 5.301 1.00 88.38 282 THR A N 1
ATOM 2345 C CA . THR A 1 282 ? -8.835 12.976 4.562 1.00 88.38 282 THR A CA 1
ATOM 2346 C C . THR A 1 282 ? -8.236 13.613 3.307 1.00 88.38 282 THR A C 1
ATOM 2348 O O . THR A 1 282 ? -7.017 13.752 3.190 1.00 88.38 282 THR A O 1
ATOM 2351 N N . GLU A 1 283 ? -9.079 14.009 2.350 1.00 86.06 283 GLU A N 1
ATOM 2352 C CA . GLU A 1 283 ? -8.637 14.590 1.067 1.00 86.06 283 GLU A CA 1
ATOM 2353 C C . GLU A 1 283 ? -7.824 15.891 1.199 1.00 86.06 283 GLU A C 1
ATOM 2355 O O . GLU A 1 283 ? -6.977 16.177 0.353 1.00 86.06 283 GLU A O 1
ATOM 2360 N N . ASP A 1 284 ? -8.023 16.659 2.275 1.00 85.19 284 ASP A N 1
ATOM 2361 C CA . ASP A 1 284 ? -7.210 17.842 2.606 1.00 85.19 284 ASP A CA 1
ATOM 2362 C C . ASP A 1 284 ? -5.837 17.489 3.208 1.00 85.19 284 ASP A C 1
ATOM 2364 O O . ASP A 1 284 ? -5.048 18.375 3.536 1.00 85.19 284 ASP A O 1
ATOM 2368 N N . GLY A 1 285 ? -5.521 16.198 3.333 1.00 82.31 285 GLY A N 1
ATOM 2369 C CA . GLY A 1 285 ? -4.222 15.696 3.762 1.00 82.31 285 GLY A CA 1
ATOM 2370 C C . GLY A 1 285 ? -4.042 15.578 5.275 1.00 82.31 285 GLY A C 1
ATOM 2371 O O . GLY A 1 285 ? -2.946 15.210 5.705 1.00 82.31 285 GLY A O 1
ATOM 2372 N N . LYS A 1 286 ? -5.079 15.841 6.083 1.00 87.19 286 LYS A N 1
ATOM 2373 C CA . LYS A 1 286 ? -5.027 15.631 7.539 1.00 87.19 286 LYS A CA 1
ATOM 2374 C C . LYS A 1 286 ? -4.994 14.141 7.864 1.00 87.19 286 LYS A C 1
ATOM 2376 O O . LYS A 1 286 ? -5.655 13.328 7.217 1.00 87.19 286 LYS A O 1
ATOM 2381 N N . ASN A 1 287 ? -4.205 13.778 8.873 1.00 87.44 287 ASN A N 1
ATOM 2382 C CA . ASN A 1 287 ? -4.096 12.403 9.346 1.00 87.44 287 ASN A CA 1
ATOM 2383 C C . ASN A 1 287 ? -4.758 12.279 10.714 1.00 87.44 287 ASN A C 1
ATOM 2385 O O . ASN A 1 287 ? -4.490 13.075 11.608 1.00 87.44 287 ASN A O 1
ATOM 2389 N N . HIS A 1 288 ? -5.563 11.242 10.882 1.00 88.44 288 HIS A N 1
ATOM 2390 C CA . HIS A 1 288 ? -6.259 10.914 12.114 1.00 88.44 288 HIS A CA 1
ATOM 2391 C C . HIS A 1 288 ? -5.830 9.520 12.562 1.00 88.44 288 HIS A C 1
ATOM 2393 O O . HIS A 1 288 ? -5.923 8.554 11.800 1.00 88.44 288 HIS A O 1
ATOM 2399 N N . LEU A 1 289 ? -5.340 9.416 13.791 1.00 87.00 289 LEU A N 1
ATOM 2400 C CA . LEU A 1 289 ? -4.956 8.166 14.433 1.00 87.00 289 LEU A CA 1
ATOM 2401 C C . LEU A 1 289 ? -5.998 7.814 15.485 1.00 87.00 289 LEU A C 1
ATOM 2403 O O . LEU A 1 289 ? -6.172 8.553 16.445 1.00 87.00 289 LEU A O 1
ATOM 2407 N N . ILE A 1 290 ? -6.682 6.687 15.311 1.00 85.81 290 ILE A N 1
ATOM 2408 C CA . ILE A 1 290 ? -7.694 6.191 16.246 1.00 85.81 290 ILE A CA 1
ATOM 2409 C C . ILE A 1 290 ? -7.079 5.015 16.999 1.00 85.81 290 ILE A C 1
ATOM 2411 O O . ILE A 1 290 ? -6.817 3.951 16.422 1.00 85.81 290 ILE A O 1
ATOM 2415 N N . PHE A 1 291 ? -6.825 5.227 18.287 1.00 78.69 291 PHE A N 1
ATOM 2416 C CA . PHE A 1 291 ? -6.106 4.296 19.153 1.00 78.69 291 PHE A CA 1
ATOM 2417 C C . PHE A 1 291 ? -7.008 3.154 19.613 1.00 78.69 291 PHE A C 1
ATOM 2419 O O . PHE A 1 291 ? -8.154 3.045 19.190 1.00 78.69 291 PHE A O 1
ATOM 2426 N N . ARG A 1 292 ? -6.491 2.263 20.465 1.00 68.38 292 ARG A N 1
ATOM 2427 C CA . ARG A 1 292 ? -7.202 1.088 20.976 1.00 68.38 292 ARG A CA 1
ATOM 2428 C C . ARG A 1 292 ? -8.492 1.465 21.706 1.00 68.38 292 ARG A C 1
ATOM 2430 O O . ARG A 1 292 ? -9.509 0.800 21.522 1.00 68.38 292 ARG A O 1
ATOM 2437 N N . GLU A 1 293 ? -8.487 2.557 22.454 1.00 68.31 293 GLU A N 1
ATOM 2438 C CA . GLU A 1 293 ? -9.712 3.193 22.932 1.00 68.31 293 GLU A CA 1
ATOM 2439 C C . GLU A 1 293 ? -10.236 4.132 21.841 1.00 68.31 293 GLU A C 1
ATOM 2441 O O . GLU A 1 293 ? -9.525 5.026 21.400 1.00 68.31 293 GLU A O 1
ATOM 2446 N N . SER A 1 294 ? -11.466 3.926 21.364 1.00 59.44 294 SER A N 1
ATOM 2447 C CA . SER A 1 294 ? -12.038 4.657 20.211 1.00 59.44 294 SER A CA 1
ATOM 2448 C C . SER A 1 294 ? -12.158 6.159 20.442 1.00 59.44 294 SER A C 1
ATOM 2450 O O . SER A 1 294 ? -12.145 6.937 19.488 1.00 59.44 294 SER A O 1
ATOM 2452 N N . LYS A 1 295 ? -12.238 6.551 21.715 1.00 69.69 295 LYS A N 1
ATOM 2453 C CA . LYS A 1 295 ? -12.283 7.940 22.169 1.00 69.69 295 LYS A CA 1
ATOM 2454 C C . LYS A 1 295 ? -10.917 8.625 22.139 1.00 69.69 295 LYS A C 1
ATOM 2456 O O . LYS A 1 295 ? -10.869 9.848 22.120 1.00 69.69 295 LYS A O 1
ATOM 2461 N N . GLN A 1 296 ? -9.825 7.862 22.134 1.00 73.94 296 GLN A N 1
ATOM 2462 C CA . GLN A 1 296 ? -8.484 8.408 21.972 1.00 73.94 296 GLN A CA 1
ATOM 2463 C C . GLN A 1 296 ? -8.214 8.572 20.477 1.00 73.94 296 GLN A C 1
ATOM 2465 O O . GLN A 1 296 ? -8.103 7.591 19.733 1.00 73.94 296 GLN A O 1
ATOM 2470 N N . GLN A 1 297 ? -8.149 9.827 20.043 1.00 82.75 297 GLN A N 1
ATOM 2471 C CA . GLN A 1 297 ? -7.861 10.207 18.668 1.00 82.75 297 GLN A CA 1
ATOM 2472 C C . GLN A 1 297 ? -6.767 11.264 18.654 1.00 82.75 297 GLN A C 1
ATOM 2474 O O . GLN A 1 297 ? -6.763 12.157 19.498 1.00 82.75 297 GLN A O 1
ATOM 2479 N N . LEU A 1 298 ? -5.860 11.164 17.687 1.00 85.06 298 LEU A N 1
ATOM 2480 C CA . LEU A 1 298 ? -4.788 12.131 17.496 1.00 85.06 298 LEU A CA 1
ATOM 2481 C C . LEU A 1 298 ? -4.799 12.641 16.063 1.00 85.06 298 LEU A C 1
ATOM 2483 O O . LEU A 1 298 ? -4.807 11.852 15.117 1.00 85.06 298 LEU A O 1
ATOM 2487 N N . ASN A 1 299 ? -4.783 13.961 15.918 1.00 85.25 299 ASN A N 1
ATOM 2488 C CA . ASN A 1 299 ? -4.807 14.632 14.627 1.00 85.25 299 ASN A CA 1
ATOM 2489 C C . ASN A 1 299 ? -3.407 15.144 14.310 1.00 85.25 299 ASN A C 1
ATOM 2491 O O . ASN A 1 299 ? -2.817 15.861 15.110 1.00 85.25 299 ASN A O 1
ATOM 2495 N N . LEU A 1 300 ? -2.879 14.779 13.145 1.00 82.62 300 LEU A N 1
ATOM 2496 C CA . LEU A 1 300 ? -1.503 15.056 12.756 1.00 82.62 300 LEU A CA 1
ATOM 2497 C C . LEU A 1 300 ? -1.449 15.675 11.358 1.00 82.62 300 LEU A C 1
ATOM 2499 O O . LEU A 1 300 ? -1.919 15.101 10.368 1.00 82.62 300 LEU A O 1
ATOM 2503 N N . SER A 1 301 ? -0.803 16.834 11.274 1.00 78.19 301 SER A N 1
ATOM 2504 C CA . SER A 1 301 ? -0.604 17.583 10.030 1.00 78.19 301 SER A CA 1
ATOM 2505 C C . SER A 1 301 ? 0.802 17.337 9.487 1.00 78.19 301 SER A C 1
ATOM 2507 O O . SER A 1 301 ? 1.658 18.214 9.528 1.00 78.19 301 SER A O 1
ATOM 2509 N N . VAL A 1 302 ? 1.051 16.119 9.000 1.00 75.00 302 VAL A N 1
ATOM 2510 C CA . VAL A 1 302 ? 2.339 15.733 8.401 1.00 75.00 302 VAL A CA 1
ATOM 2511 C C . VAL A 1 302 ? 2.114 15.182 6.997 1.00 75.00 302 VAL A C 1
ATOM 2513 O O . VAL A 1 302 ? 1.242 14.326 6.814 1.00 75.00 302 VAL A O 1
ATOM 2516 N N . PRO A 1 303 ? 2.888 15.621 5.991 1.00 66.38 303 PRO A N 1
ATOM 2517 C CA . PRO A 1 303 ? 2.852 15.022 4.665 1.00 66.38 303 PRO A CA 1
ATOM 2518 C C . PRO A 1 303 ? 3.596 13.676 4.650 1.00 66.38 303 PRO A C 1
ATOM 2520 O O . PRO A 1 303 ? 4.733 13.570 5.092 1.00 66.38 303 PRO A O 1
ATOM 2523 N N . HIS A 1 304 ? 2.953 12.639 4.107 1.00 69.75 304 HIS A N 1
ATOM 2524 C CA . HIS A 1 304 ? 3.516 11.286 3.915 1.00 69.75 304 HIS A CA 1
ATOM 2525 C C . HIS A 1 304 ? 4.138 10.571 5.146 1.00 69.75 304 HIS A C 1
ATOM 2527 O O . HIS A 1 304 ? 5.187 9.935 5.014 1.00 69.75 304 HIS A O 1
ATOM 2533 N N . PRO A 1 305 ? 3.497 10.596 6.327 1.00 81.62 305 PRO A N 1
ATOM 2534 C CA . PRO A 1 305 ? 4.025 9.969 7.533 1.00 81.62 305 PRO A CA 1
ATOM 2535 C C . PRO A 1 305 ? 3.852 8.445 7.546 1.00 81.62 305 PRO A C 1
ATOM 2537 O O . PRO A 1 305 ? 2.931 7.881 6.955 1.00 81.62 305 PRO A O 1
ATOM 2540 N N . SER A 1 306 ? 4.722 7.777 8.298 1.00 83.88 306 SER A N 1
ATOM 2541 C CA . SER A 1 306 ? 4.516 6.419 8.802 1.00 83.88 306 SER A CA 1
ATOM 2542 C C . SER A 1 306 ? 4.362 6.464 10.318 1.00 83.88 306 SER A C 1
ATOM 2544 O O . SER A 1 306 ? 5.195 7.044 11.004 1.00 83.88 306 SER A O 1
ATOM 2546 N N . PHE A 1 307 ? 3.326 5.829 10.853 1.00 82.25 307 PHE A N 1
ATOM 2547 C CA . PHE A 1 307 ? 2.993 5.902 12.278 1.00 82.25 307 PHE A CA 1
ATOM 2548 C C . PHE A 1 307 ? 3.312 4.608 13.018 1.00 82.25 307 PHE A C 1
ATOM 2550 O O . PHE A 1 307 ? 3.247 3.525 12.446 1.00 82.25 307 PHE A O 1
ATOM 2557 N N . THR A 1 308 ? 3.616 4.693 14.305 1.00 81.94 308 THR A N 1
ATOM 2558 C CA . THR A 1 308 ? 3.601 3.535 15.204 1.00 81.94 308 THR A CA 1
ATOM 2559 C C . THR A 1 308 ? 3.165 3.979 16.588 1.00 81.94 308 THR A C 1
ATOM 2561 O O . THR A 1 308 ? 3.487 5.083 17.011 1.00 81.94 308 THR A O 1
ATOM 2564 N N . ALA A 1 309 ? 2.438 3.119 17.292 1.00 77.88 309 ALA A N 1
ATOM 2565 C CA . ALA A 1 309 ? 2.021 3.355 18.667 1.00 77.88 309 ALA A CA 1
ATOM 2566 C C . ALA A 1 309 ? 2.502 2.195 19.542 1.00 77.88 309 ALA A C 1
ATOM 2568 O O . ALA A 1 309 ? 2.329 1.024 19.181 1.00 77.88 309 ALA A O 1
ATOM 2569 N N . THR A 1 310 ? 3.126 2.536 20.665 1.00 76.44 310 THR A N 1
ATOM 2570 C CA . THR A 1 310 ? 3.450 1.621 21.762 1.00 76.44 310 THR A CA 1
ATOM 2571 C C . THR A 1 310 ? 2.403 1.788 22.868 1.00 76.44 310 THR A C 1
ATOM 2573 O O . THR A 1 310 ? 1.423 2.514 22.703 1.00 76.44 310 THR A O 1
ATOM 2576 N N . LYS A 1 311 ? 2.567 1.109 24.010 1.00 71.31 311 LYS A N 1
ATOM 2577 C CA . LYS A 1 311 ? 1.701 1.359 25.172 1.00 71.31 311 LYS A CA 1
ATOM 2578 C C . LYS A 1 311 ? 1.879 2.754 25.764 1.00 71.31 311 LYS A C 1
ATOM 2580 O O . LYS A 1 311 ? 0.916 3.272 26.317 1.00 71.31 311 LYS A O 1
ATOM 2585 N N . GLN A 1 312 ? 3.093 3.302 25.715 1.00 74.25 312 GLN A N 1
ATOM 2586 C CA . GLN A 1 312 ? 3.404 4.588 26.335 1.00 74.25 312 GLN A CA 1
ATOM 2587 C C . GLN A 1 312 ? 3.324 5.746 25.343 1.00 74.25 312 GLN A C 1
ATOM 2589 O O . GLN A 1 312 ? 2.848 6.814 25.705 1.00 74.25 312 GLN A O 1
ATOM 2594 N N . ASP A 1 313 ? 3.779 5.532 24.107 1.00 83.62 313 ASP A N 1
ATOM 2595 C CA . ASP A 1 313 ? 4.155 6.619 23.212 1.00 83.62 313 ASP A CA 1
ATOM 2596 C C . ASP A 1 313 ? 3.677 6.391 21.774 1.00 83.62 313 ASP A C 1
ATOM 2598 O O . ASP A 1 313 ? 3.565 5.263 21.284 1.00 83.62 313 ASP A O 1
ATOM 2602 N N . THR A 1 314 ? 3.444 7.496 21.066 1.00 86.19 314 THR A N 1
ATOM 2603 C CA . THR A 1 314 ? 3.158 7.502 19.629 1.00 86.19 314 THR A CA 1
ATOM 2604 C C . THR A 1 314 ? 4.325 8.123 18.886 1.00 86.19 314 THR A C 1
ATOM 2606 O O . THR A 1 314 ? 4.811 9.189 19.257 1.00 86.19 314 THR A O 1
ATOM 2609 N N . TYR A 1 315 ? 4.755 7.478 17.807 1.00 88.75 315 TYR A N 1
ATOM 2610 C CA . TYR A 1 315 ? 5.864 7.941 16.990 1.00 88.75 315 TYR A CA 1
ATOM 2611 C C . TYR A 1 315 ? 5.436 8.149 15.544 1.00 88.75 315 TYR A C 1
ATOM 2613 O O . TYR A 1 315 ? 4.670 7.366 14.968 1.00 88.75 315 TYR A O 1
ATOM 2621 N N . VAL A 1 316 ? 5.997 9.191 14.940 1.00 90.06 316 VAL A N 1
ATOM 2622 C CA . VAL A 1 316 ? 5.812 9.535 13.534 1.00 90.06 316 VAL A CA 1
ATOM 2623 C C . VAL A 1 316 ? 7.161 9.501 12.848 1.00 90.06 316 VAL A C 1
ATOM 2625 O O . VAL A 1 316 ? 8.099 10.171 13.261 1.00 90.06 316 VAL A O 1
ATOM 2628 N N . ARG A 1 317 ? 7.254 8.747 11.761 1.00 89.75 317 ARG A N 1
ATOM 2629 C CA . ARG A 1 317 ? 8.403 8.759 10.869 1.00 89.75 317 ARG A CA 1
ATOM 2630 C C . ARG A 1 317 ? 8.058 9.505 9.597 1.00 89.75 317 ARG A C 1
ATOM 2632 O O . ARG A 1 317 ? 7.097 9.152 8.916 1.00 89.75 317 ARG A O 1
ATOM 2639 N N . SER A 1 318 ? 8.886 10.479 9.253 1.00 89.38 318 SER A N 1
ATOM 2640 C CA . SER A 1 318 ? 8.832 11.184 7.975 1.00 89.38 318 SER A CA 1
ATOM 2641 C C . SER A 1 318 ? 10.041 10.805 7.127 1.00 89.38 318 SER A C 1
ATOM 2643 O O . SER A 1 318 ? 11.139 10.591 7.647 1.00 89.38 318 SER A O 1
ATOM 2645 N N . PHE A 1 319 ? 9.837 10.690 5.818 1.00 87.75 319 PHE A N 1
ATOM 2646 C CA . PHE A 1 319 ? 10.913 10.529 4.847 1.00 87.75 319 PHE A CA 1
ATOM 2647 C C . PHE A 1 319 ? 10.911 11.731 3.915 1.00 87.75 319 PHE A C 1
ATOM 2649 O O . PHE A 1 319 ? 9.885 12.053 3.312 1.00 87.75 319 PHE A O 1
ATOM 2656 N N . GLY A 1 320 ? 12.074 12.350 3.757 1.00 87.06 320 GLY A N 1
ATOM 2657 C CA . GLY A 1 320 ? 12.240 13.517 2.913 1.00 87.06 320 GLY A CA 1
ATOM 2658 C C . GLY A 1 320 ? 13.326 13.362 1.861 1.00 87.06 320 GLY A C 1
ATOM 2659 O O . GLY A 1 320 ? 14.205 12.499 1.935 1.00 87.06 320 GLY A O 1
ATOM 2660 N N . SER A 1 321 ? 13.229 14.206 0.839 1.00 86.00 321 SER A N 1
ATOM 2661 C CA . SER A 1 321 ? 14.242 14.349 -0.196 1.00 86.00 321 SER A CA 1
ATOM 2662 C C . SER A 1 321 ? 14.281 15.785 -0.699 1.00 86.00 321 SER A C 1
ATOM 2664 O O . SER A 1 321 ? 13.247 16.431 -0.856 1.00 86.00 321 SER A O 1
ATOM 2666 N N . ASP A 1 322 ? 15.476 16.245 -1.061 1.00 83.75 322 ASP A N 1
ATOM 2667 C CA . ASP A 1 322 ? 15.696 17.498 -1.793 1.00 83.75 322 ASP A CA 1
ATOM 2668 C C . ASP A 1 322 ? 15.134 17.467 -3.232 1.00 83.75 322 ASP A C 1
ATOM 2670 O O . ASP A 1 322 ? 15.276 18.419 -4.007 1.00 83.75 322 ASP A O 1
ATOM 2674 N N . SER A 1 323 ? 14.537 16.339 -3.622 1.00 70.88 323 SER A N 1
ATOM 2675 C CA . SER A 1 323 ? 14.065 16.033 -4.959 1.00 70.88 323 SER A CA 1
ATOM 2676 C C . SER A 1 323 ? 12.800 15.178 -4.890 1.00 70.88 323 SER A C 1
ATOM 2678 O O . SER A 1 323 ? 12.800 13.991 -5.218 1.00 70.88 323 SER A O 1
ATOM 2680 N N . PHE A 1 324 ? 11.689 15.777 -4.464 1.00 69.50 324 PHE A N 1
ATOM 2681 C CA . PHE A 1 324 ? 10.395 15.114 -4.589 1.00 69.50 324 PHE A CA 1
ATOM 2682 C C . PHE A 1 324 ? 9.953 15.050 -6.049 1.00 69.50 324 PHE A C 1
ATOM 2684 O O . PHE A 1 324 ? 10.051 16.017 -6.804 1.00 69.50 324 PHE A O 1
ATOM 2691 N N . MET A 1 325 ? 9.457 13.878 -6.429 1.00 71.75 325 MET A N 1
ATOM 2692 C CA . MET A 1 325 ? 8.922 13.618 -7.753 1.00 71.75 325 MET A CA 1
ATOM 2693 C C . MET A 1 325 ? 7.595 14.375 -7.934 1.00 71.75 325 MET A C 1
ATOM 2695 O O . MET A 1 325 ? 6.671 14.153 -7.144 1.00 71.75 325 MET A O 1
ATOM 2699 N N . PRO A 1 326 ? 7.450 15.237 -8.957 1.00 70.75 326 PRO A N 1
ATOM 2700 C CA . PRO A 1 326 ? 6.176 15.892 -9.229 1.00 70.75 326 PRO A CA 1
ATOM 2701 C C . PRO A 1 326 ? 5.122 14.865 -9.667 1.00 70.75 326 PRO A C 1
ATOM 2703 O O . PRO A 1 326 ? 5.432 13.886 -10.346 1.00 70.75 326 PRO A O 1
ATOM 2706 N N . LYS A 1 327 ? 3.859 15.104 -9.288 1.00 66.25 327 LYS A N 1
ATOM 2707 C CA . LYS A 1 327 ? 2.727 14.229 -9.651 1.00 66.25 327 LYS A CA 1
ATOM 2708 C C . LYS A 1 327 ? 2.343 14.332 -11.136 1.00 66.25 327 LYS A C 1
ATOM 2710 O O . LYS A 1 327 ? 1.816 13.377 -11.696 1.00 66.25 327 LYS A O 1
ATOM 2715 N N . ASP A 1 328 ? 2.594 15.479 -11.769 1.00 71.50 328 ASP A N 1
ATOM 2716 C CA . ASP A 1 328 ? 2.303 15.707 -13.188 1.00 71.50 328 ASP A CA 1
ATOM 2717 C C . ASP A 1 328 ? 3.327 14.992 -14.085 1.00 71.50 328 ASP A C 1
ATOM 2719 O O . ASP A 1 328 ? 4.536 15.165 -13.932 1.00 71.50 328 ASP A O 1
ATOM 2723 N N . ILE A 1 329 ? 2.845 14.218 -15.061 1.00 63.09 329 ILE A N 1
ATOM 2724 C CA . ILE A 1 329 ? 3.690 13.380 -15.923 1.00 63.09 329 ILE A CA 1
ATOM 2725 C C . ILE A 1 329 ? 4.600 14.170 -16.881 1.00 63.09 329 ILE A C 1
ATOM 2727 O O . ILE A 1 329 ? 5.667 13.686 -17.262 1.00 63.09 329 ILE A O 1
ATOM 2731 N N . LYS A 1 330 ? 4.210 15.383 -17.292 1.00 67.25 330 LYS A N 1
ATOM 2732 C CA . LYS A 1 330 ? 5.048 16.259 -18.123 1.00 67.25 330 LYS A CA 1
ATOM 2733 C C . LYS A 1 330 ? 6.163 16.865 -17.280 1.00 67.25 330 LYS A C 1
ATOM 2735 O O . LYS A 1 330 ? 7.320 16.834 -17.700 1.00 67.25 330 LYS A O 1
ATOM 2740 N N . LEU A 1 331 ? 5.830 17.345 -16.080 1.00 69.94 331 LEU A N 1
ATOM 2741 C CA . LEU A 1 331 ? 6.823 17.838 -15.121 1.00 69.94 331 LEU A CA 1
ATOM 2742 C C . LEU A 1 331 ? 7.750 16.718 -14.644 1.00 69.94 331 LEU A C 1
ATOM 2744 O O . LEU A 1 331 ? 8.933 16.961 -14.442 1.00 69.94 331 LEU A O 1
ATOM 2748 N N . TYR A 1 332 ? 7.250 15.487 -14.541 1.00 68.12 332 TYR A N 1
ATOM 2749 C CA . TYR A 1 332 ? 8.037 14.311 -14.182 1.00 68.12 332 TYR A CA 1
ATOM 2750 C C . TYR A 1 332 ? 9.182 14.041 -15.158 1.00 68.12 332 TYR A C 1
ATOM 2752 O O . TYR A 1 332 ? 10.306 13.811 -14.723 1.00 68.12 332 TYR A O 1
ATOM 2760 N N . ASN A 1 333 ? 8.933 14.110 -16.470 1.00 67.50 333 ASN A N 1
ATOM 2761 C CA . ASN A 1 333 ? 9.985 13.884 -17.466 1.00 67.50 333 ASN A CA 1
ATOM 2762 C C . ASN A 1 333 ? 11.070 14.965 -17.404 1.00 67.50 333 ASN A C 1
ATOM 2764 O O . ASN A 1 333 ? 12.253 14.641 -17.430 1.00 67.50 333 ASN A O 1
ATOM 2768 N N . LYS A 1 334 ? 10.670 16.233 -17.258 1.00 73.75 334 LYS A N 1
ATOM 2769 C CA . LYS A 1 334 ? 11.610 17.347 -17.089 1.00 73.75 334 LYS A CA 1
ATOM 2770 C C . LYS A 1 334 ? 12.421 17.199 -15.796 1.00 73.75 334 LYS A C 1
ATOM 2772 O O . LYS A 1 334 ? 13.642 17.284 -15.824 1.00 73.75 334 LYS A O 1
ATOM 2777 N N . TRP A 1 335 ? 11.752 16.887 -14.687 1.00 77.25 335 TRP A N 1
ATOM 2778 C CA . TRP A 1 335 ? 12.383 16.608 -13.397 1.00 77.25 335 TRP A CA 1
ATOM 2779 C C . TRP A 1 335 ? 13.378 15.440 -13.486 1.00 77.25 335 TRP A C 1
ATOM 2781 O O . TRP A 1 335 ? 14.486 15.533 -12.960 1.00 77.25 335 TRP A O 1
ATOM 2791 N N . LEU A 1 336 ? 13.026 14.361 -14.196 1.00 71.06 336 LEU A N 1
ATOM 2792 C CA . LEU A 1 336 ? 13.916 13.224 -14.443 1.00 71.06 336 LEU A CA 1
ATOM 2793 C C . LEU A 1 336 ? 15.162 13.632 -15.233 1.00 71.06 336 LEU A C 1
ATOM 2795 O O . LEU A 1 336 ? 16.261 13.208 -14.884 1.00 71.06 336 LEU A O 1
ATOM 2799 N N . GLU A 1 337 ? 15.001 14.422 -16.295 1.00 72.19 337 GLU A N 1
ATOM 2800 C CA . GLU A 1 337 ? 16.115 14.914 -17.111 1.00 72.19 337 GLU A CA 1
ATOM 2801 C C . GLU A 1 337 ? 17.046 15.818 -16.297 1.00 72.19 337 GLU A C 1
ATOM 2803 O O . GLU A 1 337 ? 18.256 15.597 -16.283 1.00 72.19 337 GLU A O 1
ATOM 2808 N N . GLU A 1 338 ? 16.490 16.763 -15.537 1.00 78.12 338 GLU A N 1
ATOM 2809 C CA . GLU A 1 338 ? 17.245 17.678 -14.673 1.00 78.12 338 GLU A CA 1
ATOM 2810 C C . GLU A 1 338 ? 18.008 16.964 -13.551 1.00 78.12 338 GLU A C 1
ATOM 2812 O O . GLU A 1 338 ? 19.040 17.464 -13.085 1.00 78.12 338 GLU A O 1
ATOM 2817 N N . ARG A 1 339 ? 17.506 15.807 -13.102 1.00 74.38 339 ARG A N 1
ATOM 2818 C CA . ARG A 1 339 ? 18.075 15.005 -12.008 1.00 74.38 339 ARG A CA 1
ATOM 2819 C C . ARG A 1 339 ? 18.911 13.820 -12.481 1.00 74.38 339 ARG A C 1
ATOM 2821 O O . ARG A 1 339 ? 19.529 13.142 -11.658 1.00 74.38 339 ARG A O 1
ATOM 2828 N N . ARG A 1 340 ? 18.978 13.565 -13.788 1.00 71.00 340 ARG A N 1
ATOM 2829 C CA . ARG A 1 340 ? 19.748 12.451 -14.343 1.00 71.00 340 ARG A CA 1
ATOM 2830 C C . ARG A 1 340 ? 21.232 12.608 -14.006 1.00 71.00 340 ARG A C 1
ATOM 2832 O O . ARG A 1 340 ? 21.826 13.650 -14.257 1.00 71.00 340 ARG A O 1
ATOM 2839 N N . GLY A 1 341 ? 21.831 11.558 -13.444 1.00 71.44 341 GLY A N 1
ATOM 2840 C CA . GLY A 1 341 ? 23.255 11.551 -13.097 1.00 71.44 341 GLY A CA 1
ATOM 2841 C C . GLY A 1 341 ? 23.631 12.401 -11.876 1.00 71.44 341 GLY A C 1
ATOM 2842 O O . GLY A 1 341 ? 24.813 12.477 -11.559 1.00 71.44 341 GLY A O 1
ATOM 2843 N N . LYS A 1 342 ? 22.664 12.999 -11.164 1.00 81.44 342 LYS A N 1
ATOM 2844 C CA . LYS A 1 342 ? 22.925 13.802 -9.960 1.00 81.44 342 LYS A CA 1
ATOM 2845 C C . LYS A 1 342 ? 22.633 13.014 -8.677 1.00 81.44 342 LYS A C 1
ATOM 2847 O O . LYS A 1 342 ? 21.640 12.280 -8.647 1.00 81.44 342 LYS A O 1
ATOM 2852 N N . PRO A 1 343 ? 23.457 13.160 -7.622 1.00 82.44 343 PRO A N 1
ATOM 2853 C CA . PRO A 1 343 ? 23.153 12.604 -6.308 1.00 82.44 343 PRO A CA 1
ATOM 2854 C C . PRO A 1 343 ? 21.906 13.269 -5.707 1.00 82.44 343 PRO A C 1
ATOM 2856 O O . PRO A 1 343 ? 21.459 14.320 -6.174 1.00 82.44 343 PRO A O 1
ATOM 2859 N N . ARG A 1 344 ? 21.329 12.641 -4.679 1.00 85.25 344 ARG A N 1
ATOM 2860 C CA . ARG A 1 344 ? 20.138 13.149 -3.979 1.00 85.25 344 ARG A CA 1
ATOM 2861 C C . ARG A 1 344 ? 20.373 13.151 -2.485 1.00 85.25 344 ARG A C 1
ATOM 2863 O O . ARG A 1 344 ? 20.784 12.124 -1.947 1.00 85.25 344 ARG A O 1
ATOM 2870 N N . ASN A 1 345 ? 20.044 14.250 -1.825 1.00 90.31 345 ASN A N 1
ATOM 2871 C CA . ASN A 1 345 ? 19.999 14.269 -0.374 1.00 90.31 345 ASN A CA 1
ATOM 2872 C C . ASN A 1 345 ? 18.652 13.717 0.082 1.00 90.31 345 ASN A C 1
ATOM 2874 O O . ASN A 1 345 ? 17.583 14.159 -0.354 1.00 90.31 345 ASN A O 1
ATOM 2878 N N . LEU A 1 346 ? 18.732 12.693 0.918 1.00 90.38 346 LEU A N 1
ATOM 2879 C CA . LEU A 1 346 ? 17.608 12.003 1.518 1.00 90.38 346 LEU A CA 1
ATOM 2880 C C . LEU A 1 346 ? 17.735 12.128 3.026 1.00 90.38 346 LEU A C 1
ATOM 2882 O O . LEU A 1 346 ? 18.844 12.160 3.559 1.00 90.38 346 LEU A O 1
ATOM 2886 N N . TRP A 1 347 ? 16.603 12.156 3.709 1.00 92.94 347 TRP A N 1
ATOM 2887 C CA . TRP A 1 347 ? 16.597 12.124 5.159 1.00 92.94 347 TRP A CA 1
ATOM 2888 C C . TRP A 1 347 ? 15.412 11.341 5.689 1.00 92.94 347 TRP A C 1
ATOM 2890 O O . TRP A 1 347 ? 14.400 11.133 5.013 1.00 92.94 347 TRP A O 1
ATOM 2900 N N . THR A 1 348 ? 15.557 10.878 6.921 1.00 92.75 348 THR A N 1
ATOM 2901 C CA . THR A 1 348 ? 14.465 10.304 7.693 1.00 92.75 348 THR A CA 1
ATOM 2902 C C . THR A 1 348 ? 14.441 10.979 9.053 1.00 92.75 348 THR A C 1
ATOM 2904 O O . THR A 1 348 ? 15.474 11.138 9.698 1.00 92.75 348 THR A O 1
ATOM 2907 N N . GLU A 1 349 ? 13.253 11.378 9.472 1.00 94.12 349 GLU A N 1
ATOM 2908 C CA . GLU A 1 349 ? 13.009 12.055 10.742 1.00 94.12 349 GLU A CA 1
ATOM 2909 C C . GLU A 1 349 ? 12.109 11.172 11.596 1.00 94.12 349 GLU A C 1
ATOM 2911 O O . GLU A 1 349 ? 11.194 10.520 11.076 1.00 94.12 349 GLU A O 1
ATOM 2916 N N . LEU A 1 350 ? 12.391 11.145 12.893 1.00 94.50 350 LEU A N 1
ATOM 2917 C CA . LEU A 1 350 ? 11.565 10.513 13.903 1.00 94.50 350 LEU A CA 1
ATOM 2918 C C . LEU A 1 350 ? 11.052 11.578 14.860 1.00 94.50 350 LEU A C 1
ATOM 2920 O O . LEU A 1 350 ? 11.834 12.270 15.507 1.00 94.50 350 LEU A O 1
ATOM 2924 N N . TYR A 1 351 ? 9.737 11.638 14.990 1.00 93.00 351 TYR A N 1
ATOM 2925 C CA . TYR A 1 351 ? 9.044 12.477 15.945 1.00 93.00 351 TYR A CA 1
ATOM 2926 C C . TYR A 1 351 ? 8.354 11.618 16.995 1.00 93.00 351 TYR A C 1
ATOM 2928 O O . TYR A 1 351 ? 7.824 10.547 16.680 1.00 93.00 351 TYR A O 1
ATOM 2936 N N . LYS A 1 352 ? 8.304 12.125 18.220 1.00 92.56 352 LYS A N 1
ATOM 2937 C CA . LYS A 1 352 ? 7.371 11.683 19.249 1.00 92.56 352 LYS A CA 1
ATOM 2938 C C . LYS A 1 352 ? 6.162 12.608 19.211 1.00 92.56 352 LYS A C 1
ATOM 2940 O O . LYS A 1 352 ? 6.322 13.823 19.181 1.00 92.56 352 LYS A O 1
ATOM 2945 N N . ALA A 1 353 ? 4.970 12.032 19.151 1.00 90.44 353 ALA A N 1
ATOM 2946 C CA . ALA A 1 353 ? 3.737 12.797 19.204 1.00 90.44 353 ALA A CA 1
ATOM 2947 C C . ALA A 1 353 ? 3.228 12.847 20.646 1.00 90.44 353 ALA A C 1
ATOM 2949 O O . ALA A 1 353 ? 3.146 11.806 21.304 1.00 90.44 353 ALA A O 1
ATOM 2950 N N . ASP A 1 354 ? 2.892 14.042 21.124 1.00 87.62 354 ASP A N 1
ATOM 2951 C CA . ASP A 1 354 ? 2.223 14.209 22.412 1.00 87.62 354 ASP A CA 1
ATOM 2952 C C . ASP A 1 354 ? 0.720 13.873 22.313 1.00 87.62 354 ASP A C 1
ATOM 2954 O O . ASP A 1 354 ? 0.206 13.498 21.258 1.00 87.62 354 ASP A O 1
ATOM 2958 N N . ASN A 1 355 ? -0.013 14.017 23.420 1.00 83.50 355 ASN A N 1
ATOM 2959 C CA . ASN A 1 355 ? -1.453 13.736 23.467 1.00 83.50 355 ASN A CA 1
ATOM 2960 C C . ASN A 1 355 ? -2.316 14.755 22.693 1.00 83.50 355 ASN A C 1
ATOM 2962 O O . ASN A 1 355 ? -3.514 14.531 22.530 1.00 83.50 355 ASN A O 1
ATOM 2966 N N . GLN A 1 356 ? -1.741 15.878 22.259 1.00 84.31 356 GLN A N 1
ATOM 2967 C CA . GLN A 1 356 ? -2.421 16.944 21.514 1.00 84.31 356 GLN A CA 1
ATOM 2968 C C . GLN A 1 356 ? -2.138 16.868 20.007 1.00 84.31 356 GLN A C 1
ATOM 2970 O O . GLN A 1 356 ? -2.864 17.464 19.213 1.00 84.31 356 GLN A O 1
ATOM 2975 N N . GLY A 1 357 ? -1.122 16.104 19.606 1.00 82.12 357 GLY A N 1
ATOM 2976 C CA . GLY A 1 357 ? -0.701 15.918 18.221 1.00 82.12 357 GLY A CA 1
ATOM 2977 C C . GLY A 1 357 ? 0.473 16.811 17.837 1.00 82.12 357 GLY A C 1
ATOM 2978 O O . GLY A 1 357 ? 0.827 16.872 16.657 1.00 82.12 357 GLY A O 1
ATOM 2979 N N . ASN A 1 358 ? 1.090 17.487 18.808 1.00 88.25 358 ASN A N 1
ATOM 2980 C CA . ASN A 1 358 ? 2.336 18.202 18.585 1.00 88.25 358 ASN A CA 1
ATOM 2981 C C . ASN A 1 358 ? 3.470 17.191 18.421 1.00 88.25 358 ASN A C 1
ATOM 2983 O O . ASN A 1 358 ? 3.454 16.107 19.008 1.00 88.25 358 ASN A O 1
ATOM 2987 N N . LEU A 1 359 ? 4.436 17.543 17.579 1.00 90.50 359 LEU A N 1
ATOM 2988 C CA . LEU A 1 359 ? 5.506 16.648 17.167 1.00 90.50 359 LEU A CA 1
ATOM 2989 C C . LEU A 1 359 ? 6.849 17.155 17.663 1.00 90.50 359 LEU A C 1
ATOM 2991 O O . LEU A 1 359 ? 7.366 18.148 17.153 1.00 90.50 359 LEU A O 1
ATOM 2995 N N . ASP A 1 360 ? 7.440 16.398 18.577 1.00 93.38 360 ASP A N 1
ATOM 2996 C CA . ASP A 1 360 ? 8.786 16.636 19.071 1.00 93.38 360 ASP A CA 1
ATOM 2997 C C . ASP A 1 360 ? 9.769 15.809 18.248 1.00 93.38 360 ASP A C 1
ATOM 2999 O O . ASP A 1 360 ? 9.713 14.576 18.240 1.00 93.38 360 ASP A O 1
ATOM 3003 N N . LEU A 1 361 ? 10.665 16.476 17.519 1.00 93.88 361 LEU A N 1
ATOM 3004 C CA . LEU A 1 361 ? 11.712 15.800 16.755 1.00 93.88 361 LEU A CA 1
ATOM 3005 C C . LEU A 1 361 ? 12.685 15.122 17.727 1.00 93.88 361 LEU A C 1
ATOM 3007 O O . LEU A 1 361 ? 13.422 15.799 18.437 1.00 93.88 361 LEU A O 1
ATOM 3011 N N . LEU A 1 362 ? 12.715 13.790 17.723 1.00 94.81 362 LEU A N 1
ATOM 3012 C CA . LEU A 1 362 ? 13.678 13.013 18.503 1.00 94.81 362 LEU A CA 1
ATOM 3013 C C . LEU A 1 362 ? 15.018 12.913 17.784 1.00 94.81 362 LEU A C 1
ATOM 3015 O O . LEU A 1 362 ? 16.069 13.058 18.400 1.00 94.81 362 LEU A O 1
ATOM 3019 N N . ASN A 1 363 ? 14.986 12.621 16.482 1.00 95.19 363 ASN A N 1
ATOM 3020 C CA . ASN A 1 363 ? 16.203 12.461 15.698 1.00 95.19 363 ASN A CA 1
ATOM 3021 C C . ASN A 1 363 ? 15.951 12.645 14.199 1.00 95.19 363 ASN A C 1
ATOM 3023 O O . ASN A 1 363 ? 14.858 12.378 13.688 1.00 95.19 363 ASN A O 1
ATOM 3027 N N . ARG A 1 364 ? 17.000 13.045 13.485 1.00 94.38 364 ARG A N 1
ATOM 3028 C CA . ARG A 1 364 ? 17.051 13.162 12.033 1.00 94.38 364 ARG A CA 1
ATOM 3029 C C . ARG A 1 364 ? 18.343 12.539 11.526 1.00 94.38 364 ARG A C 1
ATOM 3031 O O . ARG A 1 364 ? 19.421 12.827 12.032 1.00 94.38 364 ARG A O 1
ATOM 3038 N N . TYR A 1 365 ? 18.222 11.718 10.490 1.00 94.88 365 TYR A N 1
ATOM 3039 C CA . TYR A 1 365 ? 19.368 11.149 9.797 1.00 94.88 365 TYR A CA 1
ATOM 3040 C C . TYR A 1 365 ? 19.344 11.507 8.320 1.00 94.88 365 TYR A C 1
ATOM 3042 O O . TYR A 1 365 ? 18.411 11.138 7.600 1.00 94.88 365 TYR A O 1
ATOM 3050 N N . ASP A 1 366 ? 20.398 12.185 7.881 1.00 95.06 366 ASP A N 1
ATOM 3051 C CA . ASP A 1 366 ? 20.614 12.626 6.511 1.00 95.06 366 ASP A CA 1
ATOM 3052 C C . ASP A 1 366 ? 21.657 11.740 5.821 1.00 95.06 366 ASP A C 1
ATOM 3054 O O . ASP A 1 366 ? 22.677 11.371 6.401 1.00 95.06 366 ASP A O 1
ATOM 3058 N N . TRP A 1 367 ? 21.428 11.417 4.549 1.00 92.88 367 TRP A N 1
ATOM 3059 C CA . TRP A 1 367 ? 22.438 10.784 3.709 1.00 92.88 367 TRP A CA 1
ATOM 3060 C C . TRP A 1 367 ? 22.312 11.224 2.254 1.00 92.88 367 TRP A C 1
ATOM 3062 O O . TRP A 1 367 ? 21.231 11.523 1.742 1.00 92.88 367 TRP A O 1
ATOM 3072 N N . THR A 1 368 ? 23.437 11.200 1.548 1.00 89.81 368 THR A N 1
ATOM 3073 C CA . THR A 1 368 ? 23.468 11.440 0.108 1.00 89.81 368 THR A CA 1
ATOM 3074 C C . THR A 1 368 ? 23.405 10.105 -0.621 1.00 89.81 368 THR A C 1
ATOM 3076 O O . THR A 1 368 ? 24.341 9.306 -0.578 1.00 89.81 368 THR A O 1
ATOM 3079 N N . ALA A 1 369 ? 22.295 9.859 -1.310 1.00 84.12 369 ALA A N 1
ATOM 3080 C CA . ALA A 1 369 ? 22.174 8.723 -2.205 1.00 84.12 369 ALA A CA 1
ATOM 3081 C C . ALA A 1 369 ? 22.941 8.993 -3.509 1.00 84.12 369 ALA A C 1
ATOM 3083 O O . ALA A 1 369 ? 22.864 10.108 -4.048 1.00 84.12 369 ALA A O 1
ATOM 3084 N N . PRO A 1 370 ? 23.632 7.979 -4.062 1.00 77.81 370 PRO A N 1
ATOM 3085 C CA . PRO A 1 370 ? 24.265 8.099 -5.363 1.00 77.81 370 PRO A CA 1
ATOM 3086 C C . PRO A 1 370 ? 23.222 8.418 -6.446 1.00 77.81 370 PRO A C 1
ATOM 3088 O O . PRO A 1 370 ? 22.015 8.201 -6.246 1.00 77.81 370 PRO A O 1
ATOM 3091 N N . PRO A 1 371 ? 23.669 8.931 -7.607 1.00 72.81 371 PRO A N 1
ATOM 3092 C CA . PRO A 1 371 ? 22.797 9.146 -8.745 1.00 72.81 371 PRO A CA 1
ATOM 3093 C C . PRO A 1 371 ? 21.940 7.922 -9.038 1.00 72.81 371 PRO A C 1
ATOM 3095 O O . PRO A 1 371 ? 22.414 6.788 -8.964 1.00 72.81 371 PRO A O 1
ATOM 3098 N N . LEU A 1 372 ? 20.675 8.148 -9.395 1.00 58.03 372 LEU A N 1
ATOM 3099 C CA . LEU A 1 372 ? 19.833 7.072 -9.905 1.00 58.03 372 LEU A CA 1
ATOM 3100 C C . LEU A 1 372 ? 20.569 6.418 -11.077 1.00 58.03 372 LEU A C 1
ATOM 3102 O O . LEU A 1 372 ? 20.783 7.059 -12.111 1.00 58.03 372 LEU A O 1
ATOM 3106 N N . SER A 1 373 ? 20.966 5.153 -10.904 1.00 49.41 373 SER A N 1
ATOM 3107 C CA . SER A 1 373 ? 21.549 4.368 -11.986 1.00 49.41 373 SER A CA 1
ATOM 3108 C C . SER A 1 373 ? 20.591 4.408 -13.172 1.00 49.41 373 SER A C 1
ATOM 3110 O O . SER A 1 373 ? 19.365 4.502 -13.004 1.00 49.41 373 SER A O 1
ATOM 3112 N N . GLY A 1 374 ? 21.133 4.352 -14.389 1.00 39.75 374 GLY A N 1
ATOM 3113 C CA . GLY A 1 374 ? 20.355 4.514 -15.619 1.00 39.75 374 GLY A CA 1
ATOM 3114 C C . GLY A 1 374 ? 19.125 3.600 -15.698 1.00 39.75 374 GLY A C 1
ATOM 3115 O O . GLY A 1 374 ? 18.202 3.905 -16.443 1.00 39.75 374 GLY A O 1
ATOM 3116 N N . SER A 1 375 ? 19.061 2.532 -14.896 1.00 37.41 375 SER A N 1
ATOM 3117 C CA . SER A 1 375 ? 17.917 1.625 -14.779 1.00 37.41 375 SER A CA 1
ATOM 3118 C C . SER A 1 375 ? 16.620 2.266 -14.254 1.00 37.41 375 SER A C 1
ATOM 3120 O O . SER A 1 375 ? 15.560 1.947 -14.785 1.00 37.41 375 SER A O 1
ATOM 3122 N N . MET A 1 376 ? 16.668 3.206 -13.297 1.00 37.69 376 MET A N 1
ATOM 3123 C CA . MET A 1 376 ? 15.468 3.956 -12.878 1.00 37.69 376 MET A CA 1
ATOM 3124 C C . MET A 1 376 ? 15.196 5.158 -13.790 1.00 37.69 376 MET A C 1
ATOM 3126 O O . MET A 1 376 ? 14.041 5.460 -14.077 1.00 37.69 376 MET A O 1
ATOM 3130 N N . ALA A 1 377 ? 16.247 5.806 -14.311 1.00 34.59 377 ALA A N 1
ATOM 3131 C CA . ALA A 1 377 ? 16.119 6.918 -15.263 1.00 34.59 377 ALA A CA 1
ATOM 3132 C C . ALA A 1 377 ? 15.617 6.470 -16.652 1.00 34.59 377 ALA A C 1
ATOM 3134 O O . ALA A 1 377 ? 15.159 7.282 -17.453 1.00 34.59 377 ALA A O 1
ATOM 3135 N N . THR A 1 378 ? 15.686 5.171 -16.947 1.00 38.91 378 THR A N 1
ATOM 3136 C CA . THR A 1 378 ? 15.188 4.569 -18.185 1.00 38.91 378 THR A CA 1
ATOM 3137 C C . THR A 1 378 ? 14.182 3.463 -17.901 1.00 38.91 378 THR A C 1
ATOM 3139 O O . THR A 1 378 ? 14.212 2.428 -18.552 1.00 38.91 378 THR A O 1
ATOM 3142 N N . GLY A 1 379 ? 13.171 3.725 -17.062 1.00 36.34 379 GLY A N 1
ATOM 3143 C CA . GLY A 1 379 ? 11.921 2.936 -17.030 1.00 36.34 379 GLY A CA 1
ATOM 3144 C C . GLY A 1 379 ? 11.237 2.732 -18.404 1.00 36.34 379 GLY A C 1
ATOM 3145 O O . GLY A 1 379 ? 10.159 2.157 -18.498 1.00 36.34 379 GLY A O 1
ATOM 3146 N N . ARG A 1 380 ? 11.859 3.172 -19.503 1.00 39.44 380 ARG A N 1
ATOM 3147 C CA . ARG A 1 380 ? 11.730 2.555 -20.816 1.00 39.44 380 ARG A CA 1
ATOM 3148 C C . ARG A 1 380 ? 12.340 1.157 -20.785 1.00 39.44 380 ARG A C 1
ATOM 3150 O O . ARG A 1 380 ? 13.494 0.936 -21.149 1.00 39.44 380 ARG A O 1
ATOM 3157 N N . ASP A 1 381 ? 11.491 0.200 -20.445 1.00 41.75 381 ASP A N 1
ATOM 3158 C CA . ASP A 1 381 ? 11.566 -1.116 -21.057 1.00 41.75 381 ASP A CA 1
ATOM 3159 C C . ASP A 1 381 ? 11.954 -0.934 -22.554 1.00 41.75 381 ASP A C 1
ATOM 3161 O O . ASP A 1 381 ? 11.314 -0.158 -23.273 1.00 41.75 381 ASP A O 1
ATOM 3165 N N . PRO A 1 382 ? 13.052 -1.529 -23.051 1.00 42.16 382 PRO A N 1
ATOM 3166 C CA . PRO A 1 382 ? 13.395 -1.430 -24.465 1.00 42.16 382 PRO A CA 1
ATOM 3167 C C . PRO A 1 382 ? 12.328 -2.103 -25.338 1.00 42.16 382 PRO A C 1
ATOM 3169 O O . PRO A 1 382 ? 12.228 -1.784 -26.524 1.00 42.16 382 PRO A O 1
ATOM 3172 N N . ARG A 1 383 ? 11.473 -2.972 -24.767 1.00 44.41 383 ARG A N 1
ATOM 3173 C CA . ARG A 1 383 ? 10.361 -3.604 -25.486 1.00 44.41 383 ARG A CA 1
ATOM 3174 C C . ARG A 1 383 ? 9.428 -2.567 -26.115 1.00 44.41 383 ARG A C 1
ATOM 3176 O O . ARG A 1 383 ? 9.201 -2.712 -27.303 1.00 44.41 383 ARG A O 1
ATOM 3183 N N . PRO A 1 384 ? 8.925 -1.504 -25.455 1.00 42.50 384 PRO A N 1
ATOM 3184 C CA . PRO A 1 384 ? 8.155 -0.459 -26.130 1.00 42.50 384 PRO A CA 1
ATOM 3185 C C . PRO A 1 384 ? 8.924 0.292 -27.222 1.00 42.50 384 PRO A C 1
ATOM 3187 O O . PRO A 1 384 ? 8.301 0.714 -28.192 1.00 42.50 384 PRO A O 1
ATOM 3190 N N . ALA A 1 385 ? 10.248 0.451 -27.121 1.00 41.53 385 ALA A N 1
ATOM 3191 C CA . ALA A 1 385 ? 11.042 1.065 -28.189 1.00 41.53 385 ALA A CA 1
ATOM 3192 C C . ALA A 1 385 ? 11.156 0.145 -29.420 1.00 41.53 385 ALA A C 1
ATOM 3194 O O . ALA A 1 385 ? 11.009 0.622 -30.536 1.00 41.53 385 ALA A O 1
ATOM 3195 N N . VAL A 1 386 ? 11.319 -1.167 -29.229 1.00 43.91 386 VAL A N 1
ATOM 3196 C CA . VAL A 1 386 ? 11.355 -2.170 -30.313 1.00 43.91 386 VAL A CA 1
ATOM 3197 C C . VAL A 1 386 ? 9.945 -2.461 -30.866 1.00 43.91 386 VAL A C 1
ATOM 3199 O O . VAL A 1 386 ? 9.737 -2.456 -32.080 1.00 43.91 386 VAL A O 1
ATOM 3202 N N . LYS A 1 387 ? 8.935 -2.594 -29.992 1.00 43.53 387 LYS A N 1
ATOM 3203 C CA . LYS A 1 387 ? 7.499 -2.732 -30.324 1.00 43.53 387 LYS A CA 1
ATOM 3204 C C . LYS A 1 387 ? 6.942 -1.497 -31.051 1.00 43.53 387 LYS A C 1
ATOM 3206 O O . LYS A 1 387 ? 5.933 -1.608 -31.744 1.00 43.53 387 LYS A O 1
ATOM 3211 N N . ARG A 1 388 ? 7.581 -0.322 -30.932 1.00 43.38 388 ARG A N 1
ATOM 3212 C CA . ARG A 1 388 ? 7.223 0.895 -31.693 1.00 43.38 388 ARG A CA 1
ATOM 3213 C C . ARG A 1 388 ? 7.521 0.793 -33.189 1.00 43.38 388 ARG A C 1
ATOM 3215 O O . ARG A 1 388 ? 6.879 1.523 -33.941 1.00 43.38 388 ARG A O 1
ATOM 3222 N N . TYR A 1 389 ? 8.446 -0.073 -33.611 1.00 44.22 389 TYR A N 1
ATOM 3223 C CA . TYR A 1 389 ? 8.909 -0.130 -35.005 1.00 44.22 389 TYR A CA 1
ATOM 3224 C C . TYR A 1 389 ? 8.632 -1.466 -35.710 1.00 44.22 389 TYR A C 1
ATOM 3226 O O . TYR A 1 389 ? 8.551 -1.485 -36.933 1.00 44.22 389 TYR A O 1
ATOM 3234 N N . LEU A 1 390 ? 8.448 -2.569 -34.975 1.00 48.72 390 LEU A N 1
ATOM 3235 C CA . LEU A 1 390 ? 8.242 -3.906 -35.547 1.00 48.72 390 LEU A CA 1
ATOM 3236 C C . LEU A 1 390 ? 7.056 -4.614 -34.870 1.00 48.72 390 LEU A C 1
ATOM 3238 O O . LEU A 1 390 ? 7.240 -5.360 -33.909 1.00 48.72 390 LEU A O 1
ATOM 3242 N N . SER A 1 391 ? 5.826 -4.391 -35.346 1.00 51.47 391 SER A N 1
ATOM 3243 C CA . SER A 1 391 ? 4.674 -5.214 -34.946 1.00 51.47 391 SER A CA 1
ATOM 3244 C C . SER A 1 391 ? 4.474 -6.370 -35.935 1.00 51.47 391 SER A C 1
ATOM 3246 O O . SER A 1 391 ? 4.430 -6.155 -37.147 1.00 51.47 391 SER A O 1
ATOM 3248 N N . GLN A 1 392 ? 4.346 -7.600 -35.417 1.00 51.31 392 GLN A N 1
ATOM 3249 C CA . GLN A 1 392 ? 4.088 -8.821 -36.206 1.00 51.31 392 GLN A CA 1
ATOM 3250 C C . GLN A 1 392 ? 2.748 -8.766 -36.954 1.00 51.31 392 GLN A C 1
ATOM 3252 O O . GLN A 1 392 ? 2.600 -9.348 -38.026 1.00 51.31 392 GLN A O 1
ATOM 3257 N N . PHE A 1 393 ? 1.781 -8.031 -36.402 1.00 56.41 393 PHE A N 1
ATOM 3258 C CA . PHE A 1 393 ? 0.484 -7.787 -37.015 1.00 56.41 393 PHE A CA 1
ATOM 3259 C C . PHE A 1 393 ? 0.365 -6.328 -37.443 1.00 56.41 393 PHE A C 1
ATOM 3261 O O . PHE A 1 393 ? 0.820 -5.410 -36.751 1.00 56.41 393 PHE A O 1
ATOM 3268 N N . SER A 1 394 ? -0.266 -6.109 -38.594 1.00 59.50 394 SER A N 1
ATOM 3269 C CA . SER A 1 394 ? -0.642 -4.764 -39.008 1.00 59.50 394 SER A CA 1
ATOM 3270 C C . SER A 1 394 ? -1.750 -4.213 -38.091 1.00 59.50 394 SER A C 1
ATOM 3272 O O . SER A 1 394 ? -2.557 -4.986 -37.558 1.00 59.50 394 SER A O 1
ATOM 3274 N N . PRO A 1 395 ? -1.850 -2.881 -37.923 1.00 63.97 395 PRO A N 1
ATOM 3275 C CA . PRO A 1 395 ? -2.960 -2.267 -37.197 1.00 63.97 395 PRO A CA 1
ATOM 3276 C C . PRO A 1 395 ? -4.351 -2.723 -37.686 1.00 63.97 395 PRO A C 1
ATOM 3278 O O . PRO A 1 395 ? -5.181 -3.034 -36.838 1.00 63.97 395 PRO A O 1
ATOM 3281 N N . PRO A 1 396 ? -4.615 -2.868 -39.004 1.00 65.62 396 PRO A N 1
ATOM 3282 C CA . PRO A 1 396 ? -5.886 -3.404 -39.496 1.00 65.62 396 PRO A CA 1
ATOM 3283 C C . PRO A 1 396 ? -6.219 -4.819 -39.006 1.00 65.62 396 PRO A C 1
ATOM 3285 O O . PRO A 1 396 ? -7.362 -5.081 -38.642 1.00 65.62 396 PRO A O 1
ATOM 3288 N N . LEU A 1 397 ? -5.244 -5.733 -38.975 1.00 62.91 397 LEU A N 1
ATOM 3289 C CA . LEU A 1 397 ? -5.479 -7.101 -38.507 1.00 62.91 397 LEU A CA 1
ATOM 3290 C C . LEU A 1 397 ? -5.756 -7.130 -36.998 1.00 62.91 397 LEU A C 1
ATOM 3292 O O . LEU A 1 397 ? -6.683 -7.807 -36.559 1.00 62.91 397 LEU A O 1
ATOM 3296 N N . TYR A 1 398 ? -5.011 -6.340 -36.221 1.00 64.56 398 TYR A N 1
ATOM 3297 C CA . TYR A 1 398 ? -5.271 -6.152 -34.793 1.00 64.56 398 TYR A CA 1
ATOM 3298 C C . TYR A 1 398 ? -6.678 -5.587 -34.541 1.00 64.56 398 TYR A C 1
ATOM 3300 O O . TYR A 1 398 ? -7.413 -6.118 -33.711 1.00 64.56 398 TYR A O 1
ATOM 3308 N N . ASP A 1 399 ? -7.089 -4.559 -35.289 1.00 66.44 399 ASP A N 1
ATOM 3309 C CA . ASP A 1 399 ? -8.413 -3.941 -35.160 1.00 66.44 399 ASP A CA 1
ATOM 3310 C C . ASP A 1 399 ? -9.542 -4.938 -35.484 1.00 66.44 399 ASP A C 1
ATOM 3312 O O . ASP A 1 399 ? -10.567 -4.960 -34.800 1.00 66.44 399 ASP A O 1
ATOM 3316 N N . VAL A 1 400 ? -9.358 -5.803 -36.490 1.00 67.75 400 VAL A N 1
ATOM 3317 C CA . VAL A 1 400 ? -10.318 -6.866 -36.844 1.00 67.75 400 VAL A CA 1
ATOM 3318 C C . VAL A 1 400 ? -10.392 -7.936 -35.754 1.00 67.75 400 VAL A C 1
ATOM 3320 O O . VAL A 1 400 ? -11.491 -8.282 -35.321 1.00 67.75 400 VAL A O 1
ATOM 3323 N N . ILE A 1 401 ? -9.245 -8.416 -35.262 1.00 63.72 401 ILE A N 1
ATOM 3324 C CA . ILE A 1 401 ? -9.161 -9.383 -34.156 1.00 63.72 401 ILE A CA 1
ATOM 3325 C C . ILE A 1 401 ? -9.857 -8.811 -32.914 1.00 63.72 401 ILE A C 1
ATOM 3327 O O . ILE A 1 401 ? -10.726 -9.464 -32.343 1.00 63.72 401 ILE A O 1
ATOM 3331 N N . MET A 1 402 ? -9.569 -7.563 -32.540 1.00 61.97 402 MET A N 1
ATOM 3332 C CA . MET A 1 402 ? -10.190 -6.908 -31.386 1.00 61.97 402 MET A CA 1
ATOM 3333 C C . MET A 1 402 ? -11.684 -6.633 -31.576 1.00 61.97 402 MET A C 1
ATOM 3335 O O . MET A 1 402 ? -12.435 -6.707 -30.608 1.00 61.97 402 MET A O 1
ATOM 3339 N N . ARG A 1 403 ? -12.159 -6.353 -32.793 1.00 68.12 403 ARG A N 1
ATOM 3340 C CA . ARG A 1 403 ? -13.603 -6.209 -33.053 1.00 68.12 403 ARG A CA 1
ATOM 3341 C C . ARG A 1 403 ? -14.349 -7.538 -32.961 1.00 68.12 403 ARG A C 1
ATOM 3343 O O . ARG A 1 403 ? -15.452 -7.560 -32.423 1.00 68.12 403 ARG A O 1
ATOM 3350 N N . LEU A 1 404 ? -13.761 -8.624 -33.461 1.00 63.53 404 LEU A N 1
ATOM 3351 C CA . LEU A 1 404 ? -14.384 -9.952 -33.461 1.00 63.53 404 LEU A CA 1
ATOM 3352 C C . LEU A 1 404 ? -14.332 -10.625 -32.082 1.00 63.53 404 LEU A C 1
ATOM 3354 O O . LEU A 1 404 ? -15.295 -11.272 -31.677 1.00 63.53 404 LEU A O 1
ATOM 3358 N N . LEU A 1 405 ? -13.231 -10.455 -31.348 1.00 57.31 405 LEU A N 1
ATOM 3359 C CA . LEU A 1 405 ? -12.967 -11.151 -30.085 1.00 57.31 405 LEU A CA 1
ATOM 3360 C C . LEU A 1 405 ? -13.133 -10.252 -28.847 1.00 57.31 405 LEU A C 1
ATOM 3362 O O . LEU A 1 405 ? -13.495 -10.730 -27.774 1.00 57.31 405 LEU A O 1
ATOM 3366 N N . GLY A 1 406 ? -12.935 -8.938 -28.975 1.00 49.81 406 GLY A N 1
ATOM 3367 C CA . GLY A 1 406 ? -12.760 -8.032 -27.836 1.00 49.81 406 GLY A CA 1
ATOM 3368 C C . GLY A 1 406 ? -13.986 -7.839 -26.945 1.00 49.81 406 GLY A C 1
ATOM 3369 O O . GLY A 1 406 ? -13.814 -7.667 -25.745 1.00 49.81 406 GLY A O 1
ATOM 3370 N N . ARG A 1 407 ? -15.224 -7.919 -27.459 1.00 50.38 407 ARG A N 1
ATOM 3371 C CA . ARG A 1 407 ? -16.429 -7.704 -26.622 1.00 50.38 407 ARG A CA 1
ATOM 3372 C C . ARG A 1 407 ? -16.766 -8.877 -25.696 1.00 50.38 407 ARG A C 1
ATOM 3374 O O . ARG A 1 407 ? -17.194 -8.641 -24.571 1.00 50.38 407 ARG A O 1
ATOM 3381 N N . LYS A 1 408 ? -16.575 -10.120 -26.155 1.00 49.69 408 LYS A N 1
ATOM 3382 C CA . LYS A 1 408 ? -16.813 -11.330 -25.343 1.00 49.69 408 LYS A CA 1
ATOM 3383 C C . LYS A 1 408 ? -15.639 -11.670 -24.422 1.00 49.69 408 LYS A C 1
ATOM 3385 O O . LYS A 1 408 ? -15.828 -12.390 -23.452 1.00 49.69 408 LYS A O 1
ATOM 3390 N N . ILE A 1 409 ? -14.445 -11.161 -24.730 1.00 49.16 409 ILE A N 1
ATOM 3391 C CA . ILE A 1 409 ? -13.213 -11.515 -24.020 1.00 49.16 409 ILE A CA 1
ATOM 3392 C C . ILE A 1 409 ? -12.794 -10.450 -23.000 1.00 49.16 409 ILE A C 1
ATOM 3394 O O . ILE A 1 409 ? -12.311 -10.818 -21.936 1.00 49.16 409 ILE A O 1
ATOM 3398 N N . LEU A 1 410 ? -13.054 -9.149 -23.216 1.00 47.19 410 LEU A N 1
ATOM 3399 C CA . LEU A 1 410 ? -12.837 -8.157 -22.142 1.00 47.19 410 LEU A CA 1
ATOM 3400 C C . LEU A 1 410 ? -13.661 -8.486 -20.888 1.00 47.19 410 LEU A C 1
ATOM 3402 O O . LEU A 1 410 ? -13.205 -8.254 -19.774 1.00 47.19 410 LEU A O 1
ATOM 3406 N N . THR A 1 411 ? -14.851 -9.057 -21.072 1.00 46.06 411 THR A N 1
ATOM 3407 C CA . THR A 1 411 ? -15.728 -9.501 -19.983 1.00 46.06 411 THR A CA 1
ATOM 3408 C C . THR A 1 411 ? -15.231 -10.774 -19.292 1.00 46.06 411 THR A C 1
ATOM 3410 O O . THR A 1 411 ? -15.474 -10.928 -18.102 1.00 46.06 411 THR A O 1
ATOM 3413 N N . SER A 1 412 ? -14.492 -11.661 -19.974 1.00 46.12 412 SER A N 1
ATOM 3414 C CA . SER A 1 412 ? -13.928 -12.875 -19.359 1.00 46.12 412 SER A CA 1
ATOM 3415 C C . SER A 1 412 ? -12.561 -12.649 -18.698 1.00 46.12 412 SER A C 1
ATOM 3417 O O . SER A 1 412 ? -12.221 -13.342 -17.746 1.00 46.12 412 SER A O 1
ATOM 3419 N N . VAL A 1 413 ? -11.784 -11.668 -19.168 1.00 44.59 413 VAL A N 1
ATOM 3420 C CA . VAL A 1 413 ? -10.426 -11.349 -18.676 1.00 44.59 413 VAL A CA 1
ATOM 3421 C C . VAL A 1 413 ? -10.437 -10.647 -17.326 1.00 44.59 413 VAL A C 1
ATOM 3423 O O . VAL A 1 413 ? -9.545 -10.876 -16.517 1.00 44.59 413 VAL A O 1
ATOM 3426 N N . TYR A 1 414 ? -11.461 -9.840 -17.058 1.00 43.91 414 TYR A N 1
ATOM 3427 C CA . TYR A 1 414 ? -11.672 -9.281 -15.723 1.00 43.91 414 TYR A CA 1
ATOM 3428 C C . TYR A 1 414 ? -12.309 -10.285 -14.750 1.00 43.91 414 TYR A C 1
ATOM 3430 O O . TYR A 1 414 ? -12.256 -10.075 -13.545 1.00 43.91 414 TYR A O 1
ATOM 3438 N N . ALA A 1 415 ? -12.881 -11.388 -15.250 1.00 40.09 415 ALA A N 1
ATOM 3439 C CA . ALA A 1 415 ? -13.663 -12.317 -14.438 1.00 40.09 415 ALA A CA 1
ATOM 3440 C C . ALA A 1 415 ? -12.893 -13.552 -13.928 1.00 40.09 415 ALA A C 1
ATOM 3442 O O . ALA A 1 415 ? -13.427 -14.256 -13.074 1.00 40.09 415 ALA A O 1
ATOM 3443 N N . TYR A 1 416 ? -11.679 -13.852 -14.410 1.00 41.12 416 TYR A N 1
ATOM 3444 C CA . TYR A 1 416 ? -10.990 -15.102 -14.054 1.00 41.12 416 TYR A CA 1
ATOM 3445 C C . TYR A 1 416 ? -9.478 -14.934 -13.812 1.00 41.12 416 TYR A C 1
ATOM 3447 O O . TYR A 1 416 ? -8.663 -14.964 -14.729 1.00 41.12 416 TYR A O 1
ATOM 3455 N N . GLU A 1 417 ? -9.100 -14.851 -12.533 1.00 40.88 417 GLU A N 1
ATOM 3456 C CA . GLU A 1 417 ? -7.725 -14.936 -12.006 1.00 40.88 417 GLU A CA 1
ATOM 3457 C C . GLU A 1 417 ? -7.166 -16.382 -11.968 1.00 40.88 417 GLU A C 1
ATOM 3459 O O . GLU A 1 417 ? -6.391 -16.727 -11.078 1.00 40.88 417 GLU A O 1
ATOM 3464 N N . ASN A 1 418 ? -7.504 -17.261 -12.919 1.00 39.72 418 ASN A N 1
ATOM 3465 C CA . ASN A 1 418 ? -6.845 -18.574 -13.000 1.00 39.72 418 ASN A CA 1
ATOM 3466 C C . ASN A 1 418 ? -5.690 -18.550 -14.006 1.00 39.72 418 ASN A C 1
ATOM 3468 O O . ASN A 1 418 ? -5.880 -18.536 -15.220 1.00 39.72 418 ASN A O 1
ATOM 3472 N N . ARG A 1 419 ? -4.465 -18.590 -13.469 1.00 41.62 419 ARG A N 1
ATOM 3473 C CA . ARG A 1 419 ? -3.170 -18.602 -14.179 1.00 41.62 419 ARG A CA 1
ATOM 3474 C C . ARG A 1 419 ? -2.862 -19.918 -14.926 1.00 41.62 419 ARG A C 1
ATOM 3476 O O . ARG A 1 419 ? -1.719 -20.364 -14.911 1.00 41.62 419 ARG A O 1
ATOM 3483 N N . GLY A 1 420 ? -3.854 -20.554 -15.548 1.00 42.56 420 GLY A N 1
ATOM 3484 C CA . GLY A 1 420 ? -3.697 -21.885 -16.156 1.00 42.56 420 GLY A CA 1
ATOM 3485 C C . GLY A 1 420 ? -4.034 -21.993 -17.641 1.00 42.56 420 GLY A C 1
ATOM 3486 O O . GLY A 1 420 ? -3.509 -22.880 -18.309 1.00 42.56 420 GLY A O 1
ATOM 3487 N N . ASP A 1 421 ? -4.871 -21.112 -18.189 1.00 50.03 421 ASP A N 1
ATOM 3488 C CA . ASP A 1 421 ? -5.416 -21.357 -19.523 1.00 50.03 421 ASP A CA 1
ATOM 3489 C C . ASP A 1 421 ? -4.496 -20.851 -20.637 1.00 50.03 421 ASP A C 1
ATOM 3491 O O . ASP A 1 421 ? -4.123 -19.677 -20.691 1.00 50.03 421 ASP A O 1
ATOM 3495 N N . PHE A 1 422 ? -4.207 -21.734 -21.598 1.00 49.00 422 PHE A N 1
ATOM 3496 C CA . PHE A 1 422 ? -3.563 -21.428 -22.884 1.00 49.00 422 PHE A CA 1
ATOM 3497 C C . PHE A 1 422 ? -4.128 -20.147 -23.533 1.00 49.00 422 PHE A C 1
ATOM 3499 O O . PHE A 1 422 ? -3.384 -19.348 -24.102 1.00 49.00 422 PHE A O 1
ATOM 3506 N N . PHE A 1 423 ? -5.433 -19.903 -23.375 1.00 48.31 423 PHE A N 1
ATOM 3507 C CA . PHE A 1 423 ? -6.118 -18.703 -23.856 1.00 48.31 423 PHE A CA 1
ATOM 3508 C C . PHE A 1 423 ? -5.671 -17.410 -23.166 1.00 48.31 423 PHE A C 1
ATOM 3510 O O . PHE A 1 423 ? -5.557 -16.391 -23.840 1.00 48.31 423 PHE A O 1
ATOM 3517 N N . TYR A 1 424 ? -5.365 -17.431 -21.865 1.00 46.78 424 TYR A N 1
ATOM 3518 C CA . TYR A 1 424 ? -4.825 -16.269 -21.151 1.00 46.78 424 TYR A CA 1
ATOM 3519 C C . TYR A 1 424 ? -3.408 -15.931 -21.640 1.00 46.78 424 TYR A C 1
ATOM 3521 O O . TYR A 1 424 ? -3.098 -14.764 -21.878 1.00 46.78 424 TYR A O 1
ATOM 3529 N N . GLY A 1 425 ? -2.575 -16.953 -21.876 1.00 48.94 425 GLY A N 1
ATOM 3530 C CA . GLY A 1 425 ? -1.242 -16.792 -22.467 1.00 48.94 425 GLY A CA 1
ATOM 3531 C C . GLY A 1 425 ? -1.283 -16.248 -23.900 1.00 48.94 425 GLY A C 1
ATOM 3532 O O . GLY A 1 425 ? -0.575 -15.293 -24.221 1.00 48.94 425 GLY A O 1
ATOM 3533 N N . LEU A 1 426 ? -2.168 -16.788 -24.745 1.00 48.34 426 LEU A N 1
ATOM 3534 C CA . LEU A 1 426 ? -2.406 -16.294 -26.107 1.00 48.34 426 LEU A CA 1
ATOM 3535 C C . LEU A 1 426 ? -2.926 -14.847 -26.103 1.00 48.34 426 LEU A C 1
ATOM 3537 O O . LEU A 1 426 ? -2.560 -14.046 -26.959 1.00 48.34 426 LEU A O 1
ATOM 3541 N N . LEU A 1 427 ? -3.760 -14.481 -25.131 1.00 53.75 427 LEU A N 1
ATOM 3542 C CA . LEU A 1 427 ? -4.326 -13.141 -25.037 1.00 53.75 427 LEU A CA 1
ATOM 3543 C C . LEU A 1 427 ? -3.321 -12.097 -24.544 1.00 53.75 427 LEU A C 1
ATOM 3545 O O . LEU A 1 427 ? -3.253 -11.006 -25.109 1.00 53.75 427 LEU A O 1
ATOM 3549 N N . GLN A 1 428 ? -2.530 -12.431 -23.520 1.00 50.41 428 GLN A N 1
ATOM 3550 C CA . GLN A 1 428 ? -1.380 -11.627 -23.107 1.00 50.41 428 GLN A CA 1
ATOM 3551 C C . GLN A 1 428 ? -0.458 -11.401 -24.302 1.00 50.41 428 GLN A C 1
ATOM 3553 O O . GLN A 1 428 ? -0.127 -10.258 -24.592 1.00 50.41 428 GLN A O 1
ATOM 3558 N N . MET A 1 429 ? -0.165 -12.452 -25.074 1.00 50.47 429 MET A N 1
ATOM 3559 C CA . MET A 1 429 ? 0.602 -12.344 -26.312 1.00 50.47 429 MET A CA 1
ATOM 3560 C C . MET A 1 429 ? -0.050 -11.370 -27.317 1.00 50.47 429 MET A C 1
ATOM 3562 O O . MET A 1 429 ? 0.626 -10.473 -27.810 1.00 50.47 429 MET A O 1
ATOM 3566 N N . ILE A 1 430 ? -1.360 -11.458 -27.584 1.00 52.59 430 ILE A N 1
ATOM 3567 C CA . ILE A 1 430 ? -2.065 -10.550 -28.517 1.00 52.59 430 ILE A CA 1
ATOM 3568 C C . ILE A 1 430 ? -2.033 -9.087 -28.041 1.00 52.59 430 ILE A C 1
ATOM 3570 O O . ILE A 1 430 ? -1.744 -8.187 -28.833 1.00 52.59 430 ILE A O 1
ATOM 3574 N N . LEU A 1 431 ? -2.309 -8.834 -26.758 1.00 52.47 431 LEU A N 1
ATOM 3575 C CA . LEU A 1 431 ? -2.263 -7.490 -26.166 1.00 52.47 431 LEU A CA 1
ATOM 3576 C C . LEU A 1 431 ? -0.840 -6.928 -26.159 1.00 52.47 431 LEU A C 1
ATOM 3578 O O . LEU A 1 431 ? -0.630 -5.738 -26.400 1.00 52.47 431 LEU A O 1
ATOM 3582 N N . GLU A 1 432 ? 0.146 -7.793 -25.946 1.00 50.88 432 GLU A N 1
ATOM 3583 C CA . GLU A 1 432 ? 1.555 -7.451 -26.022 1.00 50.88 432 GLU A CA 1
ATOM 3584 C C . GLU A 1 432 ? 2.026 -7.102 -27.439 1.00 50.88 432 GLU A C 1
ATOM 3586 O O . GLU A 1 432 ? 3.024 -6.387 -27.563 1.00 50.88 432 GLU A O 1
ATOM 3591 N N . ILE A 1 433 ? 1.330 -7.555 -28.486 1.00 51.09 433 ILE A N 1
ATOM 3592 C CA . ILE A 1 433 ? 1.652 -7.271 -29.895 1.00 51.09 433 ILE A CA 1
ATOM 3593 C C . ILE A 1 433 ? 0.948 -5.990 -30.401 1.00 51.09 433 ILE A C 1
ATOM 3595 O O . ILE A 1 433 ? 1.128 -5.586 -31.553 1.00 51.09 433 ILE A O 1
ATOM 3599 N N . ARG A 1 434 ? 0.188 -5.281 -29.550 1.00 54.12 434 ARG A N 1
ATOM 3600 C CA . ARG A 1 434 ? -0.502 -4.033 -29.920 1.00 54.12 434 ARG A CA 1
ATOM 3601 C C . ARG A 1 434 ? 0.470 -3.008 -30.545 1.00 54.12 434 ARG A C 1
ATOM 3603 O O . ARG A 1 434 ? 1.429 -2.595 -29.885 1.00 54.12 434 ARG A O 1
ATOM 3610 N N . PRO A 1 435 ? 0.214 -2.521 -31.775 1.00 54.72 435 PRO A N 1
ATOM 3611 C CA . PRO A 1 435 ? 1.066 -1.518 -32.407 1.00 54.72 435 PRO A CA 1
ATOM 3612 C C . PRO A 1 435 ? 0.948 -0.176 -31.669 1.00 54.72 435 PRO A C 1
ATOM 3614 O O . PRO A 1 435 ? -0.112 0.448 -31.656 1.00 54.72 435 PRO A O 1
ATOM 3617 N N . TYR A 1 436 ? 2.045 0.283 -31.060 1.00 52.09 436 TYR A N 1
ATOM 3618 C CA . TYR A 1 436 ? 2.062 1.494 -30.222 1.00 52.09 436 TYR A CA 1
ATOM 3619 C C . TYR A 1 436 ? 1.925 2.801 -31.033 1.00 52.09 436 TYR A C 1
ATOM 3621 O O . TYR A 1 436 ? 1.472 3.811 -30.501 1.00 52.09 436 TYR A O 1
ATOM 3629 N N . SER A 1 437 ? 2.290 2.792 -32.324 1.00 57.09 437 SER A N 1
ATOM 3630 C CA . SER A 1 437 ? 2.142 3.922 -33.257 1.00 57.09 437 SER A CA 1
ATOM 3631 C C . SER A 1 437 ? 1.298 3.513 -34.476 1.00 57.09 437 SER A C 1
ATOM 3633 O O . SER A 1 437 ? 1.797 3.180 -35.552 1.00 57.09 437 SER A O 1
ATOM 3635 N N . GLY A 1 438 ? -0.030 3.534 -34.322 1.00 59.53 438 GLY A N 1
ATOM 3636 C CA . GLY A 1 438 ? -0.960 3.138 -35.390 1.00 59.53 438 GLY A CA 1
ATOM 3637 C C . GLY A 1 438 ? -0.728 3.864 -36.726 1.00 59.53 438 GLY A C 1
ATOM 3638 O O . GLY A 1 438 ? -0.919 3.268 -37.779 1.00 59.53 438 GLY A O 1
ATOM 3639 N N . VAL A 1 439 ? -0.252 5.115 -36.697 1.00 64.00 439 VAL A N 1
ATOM 3640 C CA . VAL A 1 439 ? 0.030 5.926 -37.897 1.00 64.00 439 VAL A CA 1
ATOM 3641 C C . VAL A 1 439 ? 1.273 5.438 -38.647 1.00 64.00 439 VAL A C 1
ATOM 3643 O O . VAL A 1 439 ? 1.192 5.160 -39.840 1.00 64.00 439 VAL A O 1
ATOM 3646 N N . ILE A 1 440 ? 2.407 5.270 -37.960 1.00 60.12 440 ILE A N 1
ATOM 3647 C CA . ILE A 1 440 ? 3.676 4.859 -38.586 1.00 60.12 440 ILE A CA 1
ATOM 3648 C C . ILE A 1 440 ? 3.554 3.442 -39.159 1.00 60.12 440 ILE A C 1
ATOM 3650 O O . ILE A 1 440 ? 3.940 3.199 -40.300 1.00 60.12 440 ILE A O 1
ATOM 3654 N N . ASN A 1 441 ? 2.927 2.519 -38.426 1.00 64.19 441 ASN A N 1
ATOM 3655 C CA . ASN A 1 441 ? 2.703 1.161 -38.926 1.00 64.19 441 ASN A CA 1
ATOM 3656 C C . ASN A 1 441 ? 1.737 1.104 -40.120 1.00 64.19 441 ASN A C 1
ATOM 3658 O O . ASN A 1 441 ? 1.894 0.239 -40.982 1.00 64.19 441 ASN A O 1
ATOM 3662 N N . ARG A 1 442 ? 0.767 2.024 -40.219 1.00 71.12 442 ARG A N 1
ATOM 3663 C CA . ARG A 1 442 ? -0.077 2.161 -41.420 1.00 71.12 442 ARG A CA 1
ATOM 3664 C C . ARG A 1 442 ? 0.730 2.665 -42.615 1.00 71.12 442 ARG A C 1
ATOM 3666 O O . ARG A 1 442 ? 0.550 2.128 -43.703 1.00 71.12 442 ARG A O 1
ATOM 3673 N N . ILE A 1 443 ? 1.644 3.618 -42.410 1.00 74.81 443 ILE A N 1
ATOM 3674 C CA . ILE A 1 443 ? 2.559 4.099 -43.460 1.00 74.81 443 ILE A CA 1
ATOM 3675 C C . ILE A 1 443 ? 3.455 2.955 -43.945 1.00 74.81 443 ILE A C 1
ATOM 3677 O O . ILE A 1 443 ? 3.510 2.702 -45.144 1.00 74.81 443 ILE A O 1
ATOM 3681 N N . PHE A 1 444 ? 4.088 2.203 -43.039 1.00 69.69 444 PHE A N 1
ATOM 3682 C CA . PHE A 1 444 ? 4.898 1.045 -43.427 1.00 69.69 444 PHE A CA 1
ATOM 3683 C C . PHE A 1 444 ? 4.076 -0.024 -44.145 1.00 69.69 444 PHE A C 1
ATOM 3685 O O . PHE A 1 444 ? 4.484 -0.481 -45.206 1.00 69.69 444 PHE A O 1
ATOM 3692 N N . SER A 1 445 ? 2.887 -0.364 -43.640 1.00 77.75 445 SER A N 1
ATOM 3693 C CA . SER A 1 445 ? 2.002 -1.327 -44.312 1.00 77.75 445 SER A CA 1
ATOM 3694 C C . SER A 1 445 ? 1.630 -0.852 -45.724 1.00 77.75 445 SER A C 1
ATOM 3696 O O . SER A 1 445 ? 1.633 -1.647 -46.662 1.00 77.75 445 SER A O 1
ATOM 3698 N N . ALA A 1 446 ? 1.371 0.448 -45.906 1.00 81.19 446 ALA A N 1
ATOM 3699 C CA . ALA A 1 446 ? 1.121 1.039 -47.217 1.00 81.19 446 ALA A CA 1
ATOM 3700 C C . ALA A 1 446 ? 2.349 0.945 -48.135 1.00 81.19 446 ALA A C 1
ATOM 3702 O O . ALA A 1 446 ? 2.209 0.510 -49.275 1.00 81.19 446 ALA A O 1
ATOM 3703 N N . LEU A 1 447 ? 3.549 1.266 -47.642 1.00 80.50 447 LEU A N 1
ATOM 3704 C CA . LEU A 1 447 ? 4.797 1.129 -48.401 1.00 80.50 447 LEU A CA 1
ATOM 3705 C C . LEU A 1 447 ? 5.054 -0.325 -48.826 1.00 80.50 447 LEU A C 1
ATOM 3707 O O . LEU A 1 447 ? 5.404 -0.570 -49.981 1.00 80.50 447 LEU A O 1
ATOM 3711 N N . MET A 1 448 ? 4.811 -1.298 -47.943 1.00 80.50 448 MET A N 1
ATOM 3712 C CA . MET A 1 448 ? 4.952 -2.722 -48.270 1.00 80.50 448 MET A CA 1
ATOM 3713 C C . MET A 1 448 ? 3.925 -3.171 -49.316 1.00 80.50 448 MET A C 1
ATOM 3715 O O . MET A 1 448 ? 4.275 -3.892 -50.250 1.00 80.50 448 MET A O 1
ATOM 3719 N N . MET A 1 449 ? 2.673 -2.710 -49.225 1.00 86.25 449 MET A N 1
ATOM 3720 C CA . MET A 1 449 ? 1.663 -2.965 -50.259 1.00 86.25 449 MET A CA 1
ATOM 3721 C C . MET A 1 449 ? 2.035 -2.319 -51.598 1.00 86.25 449 MET A C 1
ATOM 3723 O O . MET A 1 449 ? 1.888 -2.961 -52.634 1.00 86.25 449 MET A O 1
ATOM 3727 N N . VAL A 1 450 ? 2.566 -1.090 -51.603 1.00 88.31 450 VAL A N 1
ATOM 3728 C CA . VAL A 1 450 ? 3.065 -0.421 -52.819 1.00 88.31 450 VAL A CA 1
ATOM 3729 C C . VAL A 1 450 ? 4.217 -1.212 -53.435 1.00 88.31 450 VAL A C 1
ATOM 3731 O O . VAL A 1 450 ? 4.245 -1.415 -54.648 1.00 88.31 450 VAL A O 1
ATOM 3734 N N . TYR A 1 451 ? 5.131 -1.729 -52.614 1.00 84.94 451 TYR A N 1
ATOM 3735 C CA . TYR A 1 451 ? 6.209 -2.589 -53.087 1.00 84.94 451 TYR A CA 1
ATOM 3736 C C . TYR A 1 451 ? 5.673 -3.891 -53.703 1.00 84.94 451 TYR A C 1
ATOM 3738 O O . TYR A 1 451 ? 6.064 -4.259 -54.812 1.00 84.94 451 TYR A O 1
ATOM 3746 N N . VAL A 1 452 ? 4.730 -4.570 -53.039 1.00 85.62 452 VAL A N 1
ATOM 3747 C CA . VAL A 1 452 ? 4.069 -5.778 -53.570 1.00 85.62 452 VAL A CA 1
ATOM 3748 C C . VAL A 1 452 ? 3.328 -5.462 -54.862 1.00 85.62 452 VAL A C 1
ATOM 3750 O O . VAL A 1 452 ? 3.390 -6.254 -55.802 1.00 85.62 452 VAL A O 1
ATOM 3753 N N . PHE A 1 453 ? 2.684 -4.297 -54.950 1.00 88.56 453 PHE A N 1
ATOM 3754 C CA . PHE A 1 453 ? 2.017 -3.826 -56.156 1.00 88.56 453 PHE A CA 1
ATOM 3755 C C . PHE A 1 453 ? 3.026 -3.672 -57.292 1.00 88.56 453 PHE A C 1
ATOM 3757 O O . PHE A 1 453 ? 2.871 -4.292 -58.340 1.00 88.56 453 PHE A O 1
ATOM 3764 N N . TRP A 1 454 ? 4.100 -2.917 -57.070 1.00 86.00 454 TRP A N 1
ATOM 3765 C CA . TRP A 1 454 ? 5.142 -2.673 -58.064 1.00 86.00 454 TRP A CA 1
ATOM 3766 C C . TRP A 1 454 ? 5.828 -3.968 -58.522 1.00 86.00 454 TRP A C 1
ATOM 3768 O O . TRP A 1 454 ? 5.969 -4.211 -59.724 1.00 86.00 454 TRP A O 1
ATOM 3778 N N . HIS A 1 455 ? 6.184 -4.845 -57.580 1.00 82.88 455 HIS A N 1
ATOM 3779 C CA . HIS A 1 455 ? 6.811 -6.133 -57.867 1.00 82.88 455 HIS A CA 1
ATOM 3780 C C . HIS A 1 455 ? 5.840 -7.117 -58.545 1.00 82.88 455 HIS A C 1
ATOM 3782 O O . HIS A 1 455 ? 6.212 -7.828 -59.481 1.00 82.88 455 HIS A O 1
ATOM 3788 N N . GLY A 1 456 ? 4.590 -7.176 -58.089 1.00 79.94 456 GLY A N 1
ATOM 3789 C CA . GLY A 1 456 ? 3.607 -8.186 -58.488 1.00 79.94 456 GLY A CA 1
ATOM 3790 C C . GLY A 1 456 ? 2.826 -7.830 -59.745 1.00 79.94 456 GLY A C 1
ATOM 3791 O O . GLY A 1 456 ? 2.436 -8.723 -60.494 1.00 79.94 456 GLY A O 1
ATOM 3792 N N . TRP A 1 457 ? 2.648 -6.542 -60.041 1.00 81.75 457 TRP A N 1
ATOM 3793 C CA . TRP A 1 457 ? 1.895 -6.062 -61.198 1.00 81.75 457 TRP A CA 1
ATOM 3794 C C . TRP A 1 457 ? 2.374 -6.638 -62.538 1.00 81.75 457 TRP A C 1
ATOM 3796 O O . TRP A 1 457 ? 1.524 -7.116 -63.298 1.00 81.75 457 TRP A O 1
ATOM 3806 N N . PRO A 1 458 ? 3.685 -6.655 -62.862 1.00 71.88 458 PRO A N 1
ATOM 3807 C CA . PRO A 1 458 ? 4.171 -7.283 -64.090 1.00 71.88 458 PRO A CA 1
ATOM 3808 C C . PRO A 1 458 ? 4.171 -8.819 -64.027 1.00 71.88 458 PRO A C 1
ATOM 3810 O O . PRO A 1 458 ? 4.214 -9.461 -65.072 1.00 71.88 458 PRO A O 1
ATOM 3813 N N . ARG A 1 459 ? 4.115 -9.405 -62.824 1.00 71.69 459 ARG A N 1
ATOM 3814 C CA . ARG A 1 459 ? 4.220 -10.852 -62.559 1.00 71.69 459 ARG A CA 1
ATOM 3815 C C . ARG A 1 459 ? 2.867 -11.537 -62.333 1.00 71.69 459 ARG A C 1
ATOM 3817 O O . ARG A 1 459 ? 2.822 -12.738 -62.077 1.00 71.69 459 ARG A O 1
ATOM 3824 N N . ARG A 1 460 ? 1.758 -10.795 -62.402 1.00 74.44 460 ARG A N 1
ATOM 3825 C CA . ARG A 1 460 ? 0.429 -11.327 -62.085 1.00 74.44 460 ARG A CA 1
ATOM 3826 C C . ARG A 1 460 ? 0.007 -12.399 -63.090 1.00 74.44 460 ARG A C 1
ATOM 3828 O O . ARG A 1 460 ? -0.036 -12.159 -64.296 1.00 74.44 460 ARG A O 1
ATOM 3835 N N . THR A 1 461 ? -0.348 -13.570 -62.575 1.00 66.81 461 THR A N 1
ATOM 3836 C CA . THR A 1 461 ? -0.971 -14.656 -63.347 1.00 66.81 461 THR A CA 1
ATOM 3837 C C . THR A 1 461 ? -2.490 -14.611 -63.272 1.00 66.81 461 THR A C 1
ATOM 3839 O O . THR A 1 461 ? -3.163 -14.963 -64.232 1.00 66.81 461 THR A O 1
ATOM 3842 N N . SER A 1 462 ? -3.038 -14.114 -62.163 1.00 74.19 462 SER A N 1
ATOM 3843 C CA . SER A 1 462 ? -4.458 -13.818 -62.012 1.00 74.19 462 SER A CA 1
ATOM 3844 C C . SER A 1 462 ? -4.659 -12.582 -61.141 1.00 74.19 462 SER A C 1
ATOM 3846 O O . SER A 1 462 ? -3.839 -12.269 -60.272 1.00 74.19 462 SER A O 1
ATOM 3848 N N . TRP A 1 463 ? -5.772 -11.885 -61.367 1.00 76.44 463 TRP A N 1
ATOM 3849 C CA . TRP A 1 463 ? -6.177 -10.746 -60.544 1.00 76.44 463 TRP A CA 1
ATOM 3850 C C . TRP A 1 463 ? -6.441 -11.153 -59.093 1.00 76.44 463 TRP A C 1
ATOM 3852 O O . TRP A 1 463 ? -5.950 -10.496 -58.182 1.00 76.44 463 TRP A O 1
ATOM 3862 N N . ALA A 1 464 ? -7.119 -12.284 -58.879 1.00 71.62 464 ALA A N 1
ATOM 3863 C CA . ALA A 1 464 ? -7.411 -12.797 -57.542 1.00 71.62 464 ALA A CA 1
ATOM 3864 C C . ALA A 1 464 ? -6.134 -13.087 -56.730 1.00 71.62 464 ALA A C 1
ATOM 3866 O O . ALA A 1 464 ? -6.028 -12.663 -55.583 1.00 71.62 464 ALA A O 1
ATOM 3867 N N . LYS A 1 465 ? -5.126 -13.740 -57.333 1.00 75.38 465 LYS A N 1
ATOM 3868 C CA . LYS A 1 465 ? -3.850 -14.039 -56.657 1.00 75.38 465 LYS A CA 1
ATOM 3869 C C . LYS A 1 465 ? -3.071 -12.763 -56.331 1.00 75.38 465 LYS A C 1
ATOM 3871 O O . LYS A 1 465 ? -2.446 -12.675 -55.281 1.00 75.38 465 LYS A O 1
ATOM 3876 N N . PHE A 1 466 ? -3.104 -11.775 -57.223 1.00 82.12 466 PHE A N 1
ATOM 3877 C CA . PHE A 1 466 ? -2.438 -10.493 -57.006 1.00 82.12 466 PHE A CA 1
ATOM 3878 C C . PHE A 1 466 ? -3.079 -9.694 -55.862 1.00 82.12 466 PHE A C 1
ATOM 3880 O O . PHE A 1 466 ? -2.369 -9.234 -54.970 1.00 82.12 466 PHE A O 1
ATOM 3887 N N . ILE A 1 467 ? -4.413 -9.594 -55.847 1.00 82.56 467 ILE A N 1
ATOM 3888 C CA . ILE A 1 467 ? -5.158 -8.923 -54.772 1.00 82.56 467 ILE A CA 1
ATOM 3889 C C . ILE A 1 467 ? -4.932 -9.638 -53.436 1.00 82.56 467 ILE A C 1
ATOM 3891 O O . ILE A 1 467 ? -4.680 -8.976 -52.434 1.00 82.56 467 ILE A O 1
ATOM 3895 N N . PHE A 1 468 ? -4.942 -10.976 -53.423 1.00 83.31 468 PHE A N 1
ATOM 3896 C CA . PHE A 1 468 ? -4.641 -11.755 -52.222 1.00 83.31 468 PHE A CA 1
ATOM 3897 C C . PHE A 1 468 ? -3.288 -11.370 -51.616 1.00 83.31 468 PHE A C 1
ATOM 3899 O O . PHE A 1 468 ? -3.226 -11.067 -50.431 1.00 83.31 468 PHE A O 1
ATOM 3906 N N . TRP A 1 469 ? -2.216 -11.322 -52.415 1.00 84.50 469 TRP A N 1
ATOM 3907 C CA . TRP A 1 469 ? -0.885 -10.982 -51.901 1.00 84.50 469 TRP A CA 1
ATOM 3908 C C . TRP A 1 469 ? -0.768 -9.538 -51.415 1.00 84.50 469 TRP A C 1
ATOM 3910 O O . TRP A 1 469 ? -0.072 -9.293 -50.431 1.00 84.50 469 TRP A O 1
ATOM 3920 N N . LEU A 1 470 ? -1.466 -8.599 -52.057 1.00 85.94 470 LEU A N 1
ATOM 3921 C CA . LEU A 1 470 ? -1.555 -7.218 -51.580 1.00 85.94 470 LEU A CA 1
ATOM 3922 C C . LEU A 1 470 ? -2.206 -7.144 -50.201 1.00 85.94 470 LEU A C 1
ATOM 3924 O O . LEU A 1 470 ? -1.633 -6.566 -49.281 1.00 85.94 470 LEU A O 1
ATOM 3928 N N . VAL A 1 471 ? -3.373 -7.772 -50.047 1.00 82.00 471 VAL A N 1
ATOM 3929 C CA . VAL A 1 471 ? -4.096 -7.808 -48.771 1.00 82.00 471 VAL A CA 1
ATOM 3930 C C . VAL A 1 471 ? -3.281 -8.553 -47.715 1.00 82.00 471 VAL A C 1
ATOM 3932 O O . VAL A 1 471 ? -3.168 -8.085 -46.588 1.00 82.00 471 VAL A O 1
ATOM 3935 N N . PHE A 1 472 ? -2.654 -9.671 -48.075 1.00 80.12 472 PHE A N 1
ATOM 3936 C CA . PHE A 1 472 ? -1.832 -10.471 -47.171 1.00 80.12 472 PHE A CA 1
ATOM 3937 C C . PHE A 1 472 ? -0.622 -9.687 -46.646 1.00 80.12 472 PHE A C 1
ATOM 3939 O O . PHE A 1 472 ? -0.405 -9.622 -45.438 1.00 80.12 472 PHE A O 1
ATOM 3946 N N . ALA A 1 473 ? 0.133 -9.020 -47.521 1.00 81.88 473 ALA A N 1
ATOM 3947 C CA . ALA A 1 473 ? 1.237 -8.161 -47.098 1.00 81.88 473 ALA A CA 1
ATOM 3948 C C . ALA A 1 473 ? 0.753 -6.962 -46.269 1.00 81.88 473 ALA A C 1
ATOM 3950 O O . ALA A 1 473 ? 1.398 -6.595 -45.292 1.00 81.88 473 ALA A O 1
ATOM 3951 N N . GLY A 1 474 ? -0.407 -6.391 -46.604 1.00 78.31 474 GLY A N 1
ATOM 3952 C CA . GLY A 1 474 ? -1.027 -5.334 -45.809 1.00 78.31 474 GLY A CA 1
ATOM 3953 C C . GLY A 1 474 ? -1.429 -5.789 -44.405 1.00 78.31 474 GLY A C 1
ATOM 3954 O O . GLY A 1 474 ? -1.228 -5.046 -43.451 1.00 78.31 474 GLY A O 1
ATOM 3955 N N . LEU A 1 475 ? -1.953 -7.012 -44.259 1.00 72.38 475 LEU A N 1
ATOM 3956 C CA . LEU A 1 475 ? -2.410 -7.558 -42.978 1.00 72.38 475 LEU A CA 1
ATOM 3957 C C . LEU A 1 475 ? -1.261 -8.048 -42.082 1.00 72.38 475 LEU A C 1
ATOM 3959 O O . LEU A 1 475 ? -1.331 -7.879 -40.862 1.00 72.38 475 LEU A O 1
ATOM 3963 N N . PHE A 1 476 ? -0.204 -8.605 -42.674 1.00 71.25 476 PHE A N 1
ATOM 3964 C CA . PHE A 1 476 ? 0.917 -9.239 -41.962 1.00 71.25 476 PHE A CA 1
ATOM 3965 C C . PHE A 1 476 ? 2.246 -8.469 -42.077 1.00 71.25 476 PHE A C 1
ATOM 3967 O O . PHE A 1 476 ? 3.293 -8.972 -41.672 1.00 71.25 476 PHE A O 1
ATOM 3974 N N . ASN A 1 477 ? 2.218 -7.251 -42.626 1.00 74.69 477 ASN A N 1
ATOM 3975 C CA . ASN A 1 477 ? 3.350 -6.326 -42.737 1.00 74.69 477 ASN A CA 1
ATOM 3976 C C . ASN A 1 477 ? 4.634 -7.014 -43.269 1.00 74.69 477 ASN A C 1
ATOM 3978 O O . ASN A 1 477 ? 4.587 -7.684 -44.304 1.00 74.69 477 ASN A O 1
ATOM 3982 N N . ILE A 1 478 ? 5.773 -6.893 -42.574 1.00 69.25 478 ILE A N 1
ATOM 3983 C CA . ILE A 1 478 ? 7.065 -7.479 -42.983 1.00 69.25 478 ILE A CA 1
ATOM 3984 C C . ILE A 1 478 ? 6.973 -9.000 -43.168 1.00 69.25 478 ILE A C 1
ATOM 3986 O O . ILE A 1 478 ? 7.487 -9.518 -44.157 1.00 69.25 478 ILE A O 1
ATOM 3990 N N . ALA A 1 479 ? 6.284 -9.720 -42.277 1.00 67.25 479 ALA A N 1
ATOM 3991 C CA . ALA A 1 479 ? 6.127 -11.170 -42.401 1.00 67.25 479 ALA A CA 1
ATOM 3992 C C . ALA A 1 479 ? 5.339 -11.542 -43.669 1.00 67.25 479 ALA A C 1
ATOM 3994 O O . ALA A 1 479 ? 5.714 -12.461 -44.403 1.00 67.25 479 ALA A O 1
ATOM 3995 N N . GLY A 1 480 ? 4.289 -10.774 -43.974 1.00 72.44 480 GLY A N 1
ATOM 3996 C CA . GLY A 1 480 ? 3.514 -10.926 -45.202 1.00 72.44 480 GLY A CA 1
ATOM 3997 C C . GLY A 1 480 ? 4.336 -10.646 -46.462 1.00 72.44 480 GLY A C 1
ATOM 3998 O O . GLY A 1 480 ? 4.276 -11.416 -47.423 1.00 72.44 480 GLY A O 1
ATOM 3999 N N . LEU A 1 481 ? 5.151 -9.587 -46.444 1.00 78.31 481 LEU A N 1
ATOM 4000 C CA . LEU A 1 481 ? 6.035 -9.234 -47.555 1.00 78.31 481 LEU A CA 1
ATOM 4001 C C . LEU A 1 481 ? 7.120 -10.293 -47.800 1.00 78.31 481 LEU A C 1
ATOM 4003 O O . LEU A 1 481 ? 7.330 -10.690 -48.945 1.00 78.31 481 LEU A O 1
ATOM 4007 N N . LEU A 1 482 ? 7.800 -10.758 -46.749 1.00 71.06 482 LEU A N 1
ATOM 4008 C CA . LEU A 1 482 ? 8.848 -11.776 -46.865 1.00 71.06 482 LEU A CA 1
ATOM 4009 C C . LEU A 1 482 ? 8.283 -13.092 -47.404 1.00 71.06 482 LEU A C 1
ATOM 4011 O O . 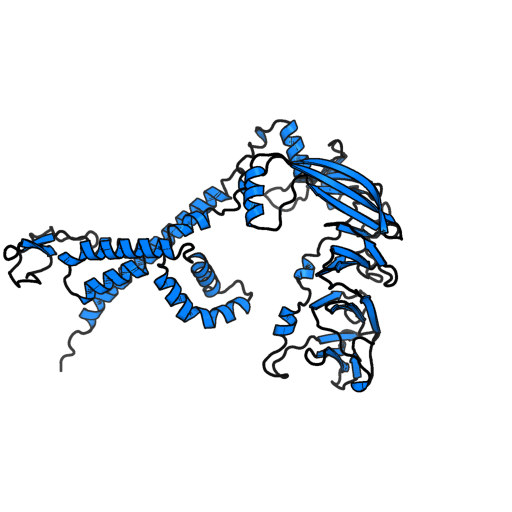LEU A 1 482 ? 8.874 -13.697 -48.295 1.00 71.06 482 LEU A O 1
ATOM 4015 N N . THR A 1 483 ? 7.093 -13.482 -46.944 1.00 70.12 483 THR A N 1
ATOM 4016 C CA . THR A 1 483 ? 6.378 -14.659 -47.461 1.00 70.12 483 THR A CA 1
ATOM 4017 C C . THR A 1 483 ? 6.015 -14.489 -48.938 1.00 70.12 483 THR A C 1
ATOM 4019 O O . THR A 1 483 ? 6.210 -15.400 -49.744 1.00 70.12 483 THR A O 1
ATOM 4022 N N . TYR A 1 484 ? 5.523 -13.308 -49.324 1.00 78.75 484 TYR A N 1
ATOM 4023 C CA . TYR A 1 484 ? 5.247 -12.994 -50.724 1.00 78.75 484 TYR A CA 1
ATOM 4024 C C . TYR A 1 484 ? 6.507 -13.103 -51.591 1.00 78.75 484 TYR A C 1
ATOM 4026 O O . TYR A 1 484 ? 6.449 -13.713 -52.660 1.00 78.75 484 TYR A O 1
ATOM 4034 N N . LEU A 1 485 ? 7.627 -12.533 -51.139 1.00 75.06 485 LEU A N 1
ATOM 4035 C CA . LEU A 1 485 ? 8.900 -12.570 -51.853 1.00 75.06 485 LEU A CA 1
ATOM 4036 C C . LEU A 1 485 ? 9.425 -14.000 -51.982 1.00 75.06 485 LEU A C 1
ATOM 4038 O O . LEU A 1 485 ? 9.718 -14.423 -53.096 1.00 75.06 485 LEU A O 1
ATOM 4042 N N . ALA A 1 486 ? 9.441 -14.772 -50.896 1.00 66.00 486 ALA A N 1
ATOM 4043 C CA . ALA A 1 486 ? 9.883 -16.165 -50.910 1.00 66.00 486 ALA A CA 1
ATOM 4044 C C . ALA A 1 486 ? 9.112 -17.018 -51.933 1.00 66.00 486 ALA A C 1
ATOM 4046 O O . ALA A 1 486 ? 9.688 -17.877 -52.594 1.00 66.00 486 ALA A O 1
ATOM 4047 N N . LEU A 1 487 ? 7.813 -16.753 -52.103 1.00 69.38 487 LEU A N 1
ATOM 4048 C CA . LEU A 1 487 ? 6.940 -17.555 -52.962 1.00 69.38 487 LEU A CA 1
ATOM 4049 C C . LEU A 1 487 ? 6.738 -16.990 -54.376 1.00 69.38 487 LEU A C 1
ATOM 4051 O O . LEU A 1 487 ? 6.206 -17.692 -55.237 1.00 69.38 487 LEU A O 1
ATOM 4055 N N . ASN A 1 488 ? 7.093 -15.727 -54.634 1.00 68.81 488 ASN A N 1
ATOM 4056 C CA . ASN A 1 488 ? 6.821 -15.069 -55.920 1.00 68.81 488 ASN A CA 1
ATOM 4057 C C . ASN A 1 488 ? 8.035 -14.351 -56.531 1.00 68.81 488 ASN A C 1
ATOM 4059 O O . ASN A 1 488 ? 7.896 -13.747 -57.602 1.00 68.81 488 ASN A O 1
ATOM 4063 N N . HIS A 1 489 ? 9.218 -14.411 -55.914 1.00 65.62 489 HIS A N 1
ATOM 4064 C CA . HIS A 1 489 ? 10.449 -13.901 -56.512 1.00 65.62 489 HIS A CA 1
ATOM 4065 C C . HIS A 1 489 ? 10.937 -14.845 -57.621 1.00 65.62 489 HIS A C 1
ATOM 4067 O O . HIS A 1 489 ? 11.757 -15.733 -57.419 1.00 65.62 489 HIS A O 1
ATOM 4073 N N . THR A 1 490 ? 10.394 -14.641 -58.819 1.00 59.47 490 THR A N 1
ATOM 4074 C CA . THR A 1 490 ? 10.798 -15.319 -60.057 1.00 59.47 490 THR A CA 1
ATOM 4075 C C . THR A 1 490 ? 11.286 -14.289 -61.075 1.00 59.47 490 THR A C 1
ATOM 4077 O O . THR A 1 490 ? 10.835 -13.130 -61.089 1.00 59.47 490 THR A O 1
ATOM 4080 N N . ALA A 1 491 ? 12.230 -14.702 -61.925 1.00 60.88 491 ALA A N 1
ATOM 4081 C CA . ALA A 1 491 ? 12.722 -13.875 -63.019 1.00 60.88 491 ALA A CA 1
ATOM 4082 C C . ALA A 1 491 ? 11.601 -13.559 -64.033 1.00 60.88 491 ALA A C 1
ATOM 4084 O O . ALA A 1 491 ? 10.583 -14.253 -64.127 1.00 60.88 491 ALA A O 1
ATOM 4085 N N . VAL A 1 492 ? 11.761 -12.447 -64.755 1.00 67.69 492 VAL A N 1
ATOM 4086 C CA . VAL A 1 492 ? 10.761 -11.925 -65.698 1.00 67.69 492 VAL A CA 1
ATOM 4087 C C . VAL A 1 492 ? 11.316 -11.853 -67.114 1.00 67.69 492 VAL A C 1
ATOM 4089 O O . VAL A 1 492 ? 12.473 -11.499 -67.311 1.00 67.69 492 VAL A O 1
ATOM 4092 N N . ILE A 1 493 ? 10.461 -12.111 -68.100 1.00 72.88 493 ILE A N 1
ATOM 4093 C CA . ILE A 1 493 ? 10.751 -12.029 -69.537 1.00 72.88 493 ILE A CA 1
ATOM 4094 C C . ILE A 1 493 ? 10.012 -10.855 -70.167 1.00 72.88 493 ILE A C 1
ATOM 4096 O O . ILE A 1 493 ? 8.920 -10.493 -69.733 1.00 72.88 493 ILE A O 1
ATOM 4100 N N . LYS A 1 494 ? 10.590 -10.219 -71.187 1.00 75.94 494 LYS A N 1
ATOM 4101 C CA . LYS A 1 494 ? 9.880 -9.194 -71.964 1.00 75.94 494 LYS A CA 1
ATOM 4102 C C . LYS A 1 494 ? 9.008 -9.880 -73.012 1.00 75.94 494 LYS A C 1
ATOM 4104 O O . LYS A 1 494 ? 9.490 -10.708 -73.770 1.00 75.94 494 LYS A O 1
ATOM 4109 N N . CYS A 1 495 ? 7.735 -9.504 -73.070 1.00 76.69 495 CYS A N 1
ATOM 4110 C CA . CYS A 1 495 ? 6.854 -9.902 -74.157 1.00 76.69 495 CYS A CA 1
ATOM 4111 C C . CYS A 1 495 ? 7.365 -9.292 -75.473 1.00 76.69 495 CYS A C 1
ATOM 4113 O O . CYS A 1 495 ? 7.439 -8.063 -75.537 1.00 76.69 495 CYS A O 1
ATOM 4115 N N . PRO A 1 496 ? 7.642 -10.083 -76.520 1.00 76.00 496 PRO A N 1
ATOM 4116 C CA . PRO A 1 496 ? 8.133 -9.554 -77.794 1.00 76.00 496 PRO A CA 1
ATOM 4117 C C . PRO A 1 496 ? 7.098 -8.646 -78.474 1.00 76.00 496 PRO A C 1
ATOM 4119 O O . PRO A 1 496 ? 7.443 -7.574 -78.952 1.00 76.00 496 PRO A O 1
ATOM 4122 N N . ALA A 1 497 ? 5.809 -8.993 -78.395 1.00 78.81 497 ALA A N 1
ATOM 4123 C CA . ALA A 1 497 ? 4.739 -8.220 -79.033 1.00 78.81 497 ALA A CA 1
ATOM 4124 C C . ALA A 1 497 ? 4.439 -6.847 -78.391 1.00 78.81 497 ALA A C 1
ATOM 4126 O O . ALA A 1 497 ? 3.937 -5.956 -79.063 1.00 78.81 497 ALA A O 1
ATOM 4127 N N . CYS A 1 498 ? 4.675 -6.653 -77.085 1.00 81.75 498 CYS A N 1
ATOM 4128 C CA . CYS A 1 498 ? 4.294 -5.401 -76.404 1.00 81.75 498 CYS A CA 1
ATOM 4129 C C . CYS A 1 498 ? 5.372 -4.822 -75.472 1.00 81.75 498 CYS A C 1
ATOM 4131 O O . CYS A 1 498 ? 5.089 -3.910 -74.690 1.00 81.75 498 CYS A O 1
ATOM 4133 N N . GLY A 1 499 ? 6.572 -5.407 -75.448 1.00 75.19 499 GLY A N 1
ATOM 4134 C CA . GLY A 1 499 ? 7.731 -4.978 -74.654 1.00 75.19 499 GLY A CA 1
ATOM 4135 C C . GLY A 1 499 ? 7.584 -5.058 -73.127 1.00 75.19 499 GLY A C 1
ATOM 4136 O O . GLY A 1 499 ? 8.516 -4.729 -72.390 1.00 75.19 499 GLY A O 1
ATOM 4137 N N . LYS A 1 500 ? 6.423 -5.471 -72.600 1.00 76.38 500 LYS A N 1
ATOM 4138 C CA . LYS A 1 500 ? 6.153 -5.485 -71.152 1.00 76.38 500 LYS A CA 1
ATOM 4139 C C . LYS A 1 500 ? 6.722 -6.742 -70.493 1.00 76.38 500 LYS A C 1
ATOM 4141 O O . LYS A 1 500 ? 6.637 -7.828 -71.054 1.00 76.38 500 LYS A O 1
ATOM 4146 N N . ARG A 1 501 ? 7.253 -6.593 -69.274 1.00 73.44 501 ARG A N 1
ATOM 4147 C CA . ARG A 1 501 ? 7.795 -7.698 -68.463 1.00 73.44 501 ARG A CA 1
ATOM 4148 C C . ARG A 1 501 ? 6.675 -8.617 -67.946 1.00 73.44 501 ARG A C 1
ATOM 4150 O O . ARG A 1 501 ? 5.627 -8.109 -67.536 1.00 73.44 501 ARG A O 1
ATOM 4157 N N . ARG A 1 502 ? 6.899 -9.932 -67.978 1.00 74.31 502 ARG A N 1
ATOM 4158 C CA . ARG A 1 502 ? 5.975 -11.025 -67.624 1.00 74.31 502 ARG A CA 1
ATOM 4159 C C . ARG A 1 502 ? 6.701 -12.114 -66.846 1.00 74.31 502 ARG A C 1
ATOM 4161 O O . ARG A 1 502 ? 7.916 -12.225 -66.957 1.00 74.31 502 ARG A O 1
ATOM 4168 N N . GLY A 1 503 ? 5.979 -12.889 -66.042 1.00 66.62 503 GLY A N 1
ATOM 4169 C CA . GLY A 1 503 ? 6.577 -14.016 -65.318 1.00 66.62 503 GLY A CA 1
ATOM 4170 C C . GLY A 1 503 ? 6.960 -15.154 -66.269 1.00 66.62 503 GLY A C 1
ATOM 4171 O O . GLY A 1 503 ? 6.246 -15.397 -67.237 1.00 66.62 503 GLY A O 1
ATOM 4172 N N . LEU A 1 504 ? 8.055 -15.861 -65.976 1.00 64.00 504 LEU A N 1
ATOM 4173 C CA . LEU A 1 504 ? 8.568 -16.972 -66.799 1.00 64.00 504 LEU A CA 1
ATOM 4174 C C . LEU A 1 504 ? 7.592 -18.155 -66.949 1.00 64.00 504 LEU A C 1
ATOM 4176 O O . LEU A 1 504 ? 7.677 -18.893 -67.918 1.00 64.00 504 LEU A O 1
ATOM 4180 N N . ALA A 1 505 ? 6.658 -18.340 -66.012 1.00 61.84 505 ALA A N 1
ATOM 4181 C CA . ALA A 1 505 ? 5.685 -19.437 -66.042 1.00 61.84 505 ALA A CA 1
ATOM 4182 C C . ALA A 1 505 ? 4.458 -19.174 -66.947 1.00 61.84 505 ALA A C 1
ATOM 4184 O O . ALA A 1 505 ? 3.506 -19.954 -66.928 1.00 61.84 505 ALA A O 1
ATOM 4185 N N . GLN A 1 506 ? 4.419 -18.052 -67.676 1.00 65.69 506 GLN A N 1
ATOM 4186 C CA . GLN A 1 506 ? 3.305 -17.699 -68.560 1.00 65.69 506 GLN A CA 1
ATOM 4187 C C . GLN A 1 506 ? 3.600 -18.112 -70.001 1.00 65.69 506 GLN A C 1
ATOM 4189 O O . GLN A 1 506 ? 4.650 -17.768 -70.531 1.00 65.69 506 GLN A O 1
ATOM 4194 N N . VAL A 1 507 ? 2.641 -18.792 -70.631 1.00 71.25 507 VAL A N 1
ATOM 4195 C CA . VAL A 1 507 ? 2.709 -19.156 -72.056 1.00 71.25 507 VAL A CA 1
ATOM 4196 C C . VAL A 1 507 ? 2.331 -17.963 -72.937 1.00 71.25 507 VAL A C 1
ATOM 4198 O O . VAL A 1 507 ? 2.997 -17.713 -73.933 1.00 71.25 507 VAL A O 1
ATOM 4201 N N . ASP A 1 508 ? 1.352 -17.158 -72.509 1.00 78.62 508 ASP A N 1
ATOM 4202 C CA . ASP A 1 508 ? 0.864 -15.998 -73.262 1.00 78.62 508 ASP A CA 1
ATOM 4203 C C . ASP A 1 508 ? 0.873 -14.710 -72.433 1.00 78.62 508 ASP A C 1
ATOM 4205 O O . ASP A 1 508 ? 0.684 -14.694 -71.210 1.00 78.62 508 ASP A O 1
ATOM 4209 N N . CYS A 1 509 ? 1.046 -13.577 -73.111 1.00 75.19 509 CYS A N 1
ATOM 4210 C CA . CYS A 1 509 ? 0.995 -12.264 -72.489 1.00 75.19 509 CYS A CA 1
ATOM 4211 C C . CYS A 1 509 ? -0.438 -11.886 -72.092 1.00 75.19 509 CYS A C 1
ATOM 4213 O O . CYS A 1 509 ? -1.290 -11.647 -72.941 1.00 75.19 509 CYS A O 1
ATOM 4215 N N . VAL A 1 510 ? -0.677 -11.649 -70.801 1.00 71.88 510 VAL A N 1
ATOM 4216 C CA . VAL A 1 510 ? -2.001 -11.262 -70.260 1.00 71.88 510 VAL A CA 1
ATOM 4217 C C . VAL A 1 510 ? -2.602 -9.992 -70.900 1.00 71.88 510 VAL A C 1
ATOM 4219 O O . VAL A 1 510 ? -3.807 -9.783 -70.833 1.00 71.88 510 VAL A O 1
ATOM 4222 N N . ARG A 1 511 ? -1.788 -9.119 -71.517 1.00 74.94 511 ARG A N 1
ATOM 4223 C CA . ARG A 1 511 ? -2.262 -7.858 -72.124 1.00 74.94 511 ARG A CA 1
ATOM 4224 C C . ARG A 1 511 ? -2.604 -7.984 -73.608 1.00 74.94 511 ARG A C 1
ATOM 4226 O O . ARG A 1 511 ? -3.637 -7.478 -74.016 1.00 74.94 511 ARG A O 1
ATOM 4233 N N . CYS A 1 512 ? -1.715 -8.572 -74.406 1.00 80.81 512 CYS A N 1
ATOM 4234 C CA . CYS A 1 512 ? -1.854 -8.625 -75.867 1.00 80.81 512 CYS A CA 1
ATOM 4235 C C . CYS A 1 512 ? -2.065 -10.041 -76.410 1.00 80.81 512 CYS A C 1
ATOM 4237 O O . CYS A 1 512 ? -2.147 -10.208 -77.617 1.00 80.81 512 CYS A O 1
ATOM 4239 N N . ARG A 1 513 ? -2.105 -11.054 -75.534 1.00 80.06 513 ARG A N 1
ATOM 4240 C CA . ARG A 1 513 ? -2.204 -12.486 -75.858 1.00 80.06 513 ARG A CA 1
ATOM 4241 C C . ARG A 1 513 ? -1.113 -13.036 -76.785 1.00 80.06 513 ARG A C 1
ATOM 4243 O O . ARG A 1 513 ? -1.220 -14.167 -77.226 1.00 80.06 513 ARG A O 1
ATOM 4250 N N . GLY A 1 514 ? -0.051 -12.270 -77.041 1.00 77.56 514 GLY A N 1
ATOM 4251 C CA . GLY A 1 514 ? 1.111 -12.755 -77.781 1.00 77.56 514 GLY A CA 1
ATOM 4252 C C . GLY A 1 514 ? 1.869 -13.826 -76.997 1.00 77.56 514 GLY A C 1
ATOM 4253 O O . GLY A 1 514 ? 2.037 -13.685 -75.779 1.00 77.56 514 GLY A O 1
ATOM 4254 N N . GLN A 1 515 ? 2.335 -14.852 -77.706 1.00 78.69 515 GLN A N 1
ATOM 4255 C CA . GLN A 1 515 ? 3.085 -15.971 -77.145 1.00 78.69 515 GLN A CA 1
ATOM 4256 C C . GLN A 1 515 ? 4.399 -15.484 -76.520 1.00 78.69 515 GLN A C 1
ATOM 4258 O O . GLN A 1 515 ? 5.115 -14.643 -77.077 1.00 78.69 515 GLN A O 1
ATOM 4263 N N . LEU A 1 516 ? 4.692 -15.975 -75.322 1.00 75.62 516 LEU A N 1
ATOM 4264 C CA . LEU A 1 516 ? 5.912 -15.681 -74.587 1.00 75.62 516 LEU A CA 1
ATOM 4265 C C . LEU A 1 516 ? 6.973 -16.752 -74.881 1.00 75.62 516 LEU A C 1
ATOM 4267 O O . LEU A 1 516 ? 6.627 -17.920 -75.061 1.00 75.62 516 LEU A O 1
ATOM 4271 N N . PRO A 1 517 ? 8.264 -16.377 -74.937 1.00 72.06 517 PRO A N 1
ATOM 4272 C CA . PRO A 1 517 ? 9.337 -17.334 -75.173 1.00 72.06 517 PRO A CA 1
ATOM 4273 C C . PRO A 1 517 ? 9.362 -18.400 -74.074 1.00 72.06 517 PRO A C 1
ATOM 4275 O O . PRO A 1 517 ? 9.314 -18.074 -72.884 1.00 72.06 517 PRO A O 1
ATOM 4278 N N . ALA A 1 518 ? 9.434 -19.668 -74.487 1.00 63.59 518 ALA A N 1
ATOM 4279 C CA . ALA A 1 518 ? 9.488 -20.794 -73.570 1.00 63.59 518 ALA A CA 1
ATOM 4280 C C . ALA A 1 518 ? 10.778 -20.722 -72.728 1.00 63.59 518 ALA A C 1
ATOM 4282 O O . ALA A 1 518 ? 11.863 -20.550 -73.288 1.00 63.59 518 ALA A O 1
ATOM 4283 N N . PRO A 1 519 ? 10.689 -20.826 -71.394 1.00 61.06 519 PRO A N 1
ATOM 4284 C CA . PRO A 1 519 ? 11.867 -20.814 -70.539 1.00 61.06 519 PRO A CA 1
ATOM 4285 C C . PRO A 1 519 ? 12.704 -22.086 -70.742 1.00 61.06 519 PRO A C 1
ATOM 4287 O O . PRO A 1 519 ? 12.167 -23.192 -70.777 1.00 61.06 519 PRO A O 1
ATOM 4290 N N . GLU A 1 520 ? 14.026 -21.932 -70.840 1.00 59.66 520 GLU A N 1
ATOM 4291 C CA . GLU A 1 520 ? 14.971 -23.058 -70.851 1.00 59.66 520 GLU A CA 1
ATOM 4292 C C . GLU A 1 520 ? 14.860 -23.875 -69.547 1.00 59.66 520 GLU A C 1
ATOM 4294 O O . GLU A 1 520 ? 14.695 -23.309 -68.457 1.00 59.66 520 GLU A O 1
ATOM 4299 N N . ARG A 1 521 ? 14.950 -25.212 -69.647 1.00 50.69 521 ARG A N 1
ATOM 4300 C CA . ARG A 1 521 ? 14.926 -26.125 -68.486 1.00 50.69 521 ARG A CA 1
ATOM 4301 C C . ARG A 1 521 ? 15.998 -25.713 -67.462 1.00 50.69 521 ARG A C 1
ATOM 4303 O O . ARG A 1 521 ? 17.133 -25.453 -67.838 1.00 50.69 521 ARG A O 1
ATOM 4310 N N . GLY A 1 522 ? 15.625 -25.649 -66.179 1.00 55.06 522 GLY A N 1
ATOM 4311 C CA . GLY A 1 522 ? 16.511 -25.281 -65.061 1.00 55.06 522 GLY A CA 1
ATOM 4312 C C . GLY A 1 522 ? 16.486 -23.800 -64.648 1.00 55.06 522 GLY A C 1
ATOM 4313 O O . GLY A 1 522 ? 16.873 -23.471 -63.533 1.00 55.06 522 GLY A O 1
ATOM 4314 N N . LYS A 1 523 ? 15.954 -22.879 -65.471 1.00 52.50 523 LYS A N 1
ATOM 4315 C CA . LYS A 1 523 ? 15.805 -21.449 -65.092 1.00 52.50 523 LYS A CA 1
ATOM 4316 C C . LYS A 1 523 ? 14.574 -21.145 -64.221 1.00 52.50 523 LYS A C 1
ATOM 4318 O O . LYS A 1 523 ? 14.358 -19.996 -63.837 1.00 52.50 523 LYS A O 1
ATOM 4323 N N . LEU A 1 524 ? 13.747 -22.155 -63.949 1.00 49.22 524 LEU A N 1
ATOM 4324 C CA . LEU A 1 524 ? 12.485 -22.054 -63.207 1.00 49.22 524 LEU A CA 1
ATOM 4325 C C . LEU A 1 524 ? 12.518 -22.727 -61.828 1.00 49.22 524 LEU A C 1
ATOM 4327 O O . LEU A 1 524 ? 11.535 -22.600 -61.095 1.00 49.22 524 LEU A O 1
ATOM 4331 N N . ASP A 1 525 ? 13.600 -23.427 -61.480 1.00 44.25 525 ASP A N 1
ATOM 4332 C CA . ASP A 1 525 ? 13.675 -24.171 -60.226 1.00 44.25 525 ASP A CA 1
ATOM 4333 C C . ASP A 1 525 ? 13.760 -23.187 -59.053 1.00 44.25 525 ASP A C 1
ATOM 4335 O O . ASP A 1 525 ? 14.695 -22.398 -58.910 1.00 44.25 525 ASP A O 1
ATOM 4339 N N . LEU A 1 526 ? 12.703 -23.178 -58.244 1.00 42.09 526 LEU A N 1
ATOM 4340 C CA . LEU A 1 526 ? 12.632 -22.414 -57.006 1.00 42.09 526 LEU A CA 1
ATOM 4341 C C . LEU A 1 526 ? 13.403 -23.172 -55.919 1.00 42.09 526 LEU A C 1
ATOM 4343 O O . LEU A 1 526 ? 13.437 -24.397 -55.905 1.00 42.09 526 LEU A O 1
ATOM 4347 N N . ILE A 1 527 ? 13.925 -22.443 -54.933 1.00 41.22 527 ILE A N 1
ATOM 4348 C CA . ILE A 1 527 ? 14.679 -22.979 -53.780 1.00 41.22 527 ILE A CA 1
ATOM 4349 C C . ILE A 1 527 ? 13.870 -24.013 -52.946 1.00 41.22 527 ILE A C 1
ATOM 4351 O O . ILE A 1 527 ? 14.432 -24.679 -52.087 1.00 41.22 527 ILE A O 1
ATOM 4355 N N . ILE A 1 528 ? 12.565 -24.196 -53.200 1.00 35.84 528 ILE A N 1
ATOM 4356 C CA . ILE A 1 528 ? 11.679 -25.117 -52.454 1.00 35.84 528 ILE A CA 1
ATOM 4357 C C . ILE A 1 528 ? 11.004 -26.165 -53.364 1.00 35.84 528 ILE A C 1
ATOM 4359 O O . ILE A 1 528 ? 9.949 -26.698 -53.036 1.00 35.84 528 ILE A O 1
ATOM 4363 N N . SER A 1 529 ? 11.562 -26.469 -54.535 1.00 30.23 529 SER A N 1
ATOM 4364 C CA . SER A 1 529 ? 11.206 -27.705 -55.251 1.00 30.23 529 SER A CA 1
ATOM 4365 C C . SER A 1 529 ? 12.166 -28.831 -54.864 1.00 30.23 529 SER A C 1
ATOM 4367 O O . SER A 1 529 ? 12.999 -29.242 -55.666 1.00 30.23 529 SER A O 1
ATOM 4369 N N . ALA A 1 530 ? 12.027 -29.291 -53.618 1.00 31.73 530 ALA A N 1
ATOM 4370 C CA . ALA A 1 530 ? 12.444 -30.600 -53.119 1.00 31.73 530 ALA A CA 1
ATOM 4371 C C . ALA A 1 530 ? 11.328 -31.135 -52.213 1.00 31.73 530 ALA A C 1
ATOM 4373 O O . ALA A 1 530 ? 10.846 -30.346 -51.363 1.00 31.73 530 ALA A O 1
#

Foldseek 3Di:
DDDPCPPVVVVVVVVLVVVLVVLLVVVVVVVVVVVVVVCCCVPVVDPLFPDDPPVPDDPVRVLQVQQVQFDWWADPLGWTKTWGWDDDPPDDQGWIFIAGLVRHTDDIGGPVPDQDDTFDWQDQPPVVVVWCFPVNVVVQDDPDPVSRHWDWWFQADPNHTQKIWTADQVQQWTWMAGPVRHTQWIQAPVFTDRDPVPHDHYAAWGTKDWDAQPPGRTIWMFTDDQFWTWTADVRVRGIDTLGGDDPFGWPDKGWAWEFADDNPDPTDRPSNLDDTFMWIATPVGWIWTQDSPSPQIAIERDHPWIWHDYPVWIKIKDKDKPQDQDPDPVVNLVSLVVQAQHKIKIKMWMWIADSHHDTDTSDMRIGIRGRDRVCVSCPPPCLCVVLQQDQQWQQVLLVVCCVVPVPVVVVVVVVDPDPDDPVVVVVCVSVSSNHPDNPVSQVQLVVLLVVLCVLCVQADPDPVVSVVLSVQCSGRPPSSSVSCCLVRVADWDQQPVPRGTYGQPDQADPPPRHGDDHDDPPSGDHPPPD

Secondary structure (DSSP, 8-state):
-----THHHHHHHHHHHHHHHHHHHHHHHHHHHHHHHHHIIIIIS---TT---TTTS-HHHHHHHHHHHSEEEE-TTS-EEEEEEEE-TTS--EEEEEE-TT--EEEEEEGGG-S----------GGGTTSEEHHHHHHT--SSTTT----EEEEEETTEEEEEEEEETTTTEEEEEETTS-EEEEEETTEEESSGGGPPPP--EEEEEEE--TT-SSPEEEEEESSEEEEEETTTTEEEEEEE-SSS-EEEEEEE------TT------TTS---EEEEEETT--EEEE-SSTT-EEEE--SS-EEEE-SS-EEEEEEEESSPPPSSHHHHHHHHHHHTT--EEEEEEEEEE-TTS-EEEEEEEEEEEPP--HHHHT---HHHHHHTT--SS-HHHHHHHHHHHHHHHHHHHTT---TT-HHHHHHHHHHHT--S-HHHHHHHHHHHHHHHHHHHGGG-S-HHHHHHHHHHHHHHHHHHHHHHHHHH---EEE-TTT--EEETT-SB-TTT-PBPPPPPTTTT--TT--

pLDDT: mean 71.3, std 18.54, range [29.66, 96.38]